Protein AF-0000000074026165 (afdb_homodimer)

Solvent-accessible surface area (backbone atoms only — not comparable to full-atom values): 32328 Å² total; per-residue (Å²): 143,84,78,84,72,77,74,77,75,75,75,75,75,72,74,72,71,69,68,69,70,66,82,73,76,49,62,46,78,40,74,79,64,94,65,88,58,37,43,32,26,50,45,76,68,44,71,56,36,74,73,26,55,95,82,41,75,62,38,34,29,35,33,40,38,45,67,63,96,58,61,25,34,32,35,41,34,29,50,32,55,64,48,55,48,54,55,61,32,60,54,48,43,67,45,31,66,57,22,17,68,57,24,32,36,33,27,42,42,47,58,22,27,90,80,40,42,65,64,46,39,51,18,35,51,33,18,48,41,7,36,47,48,74,41,10,75,84,68,40,36,34,69,85,24,32,28,29,31,16,35,31,45,8,6,28,43,25,43,33,41,35,32,40,44,84,43,65,90,52,69,50,73,57,55,78,91,40,69,39,56,42,47,31,28,34,26,28,47,30,59,37,57,65,51,65,54,69,73,61,84,59,83,84,55,48,71,69,38,55,56,13,42,28,60,74,44,48,39,73,41,76,92,34,47,68,65,42,43,73,73,17,37,77,75,47,60,40,56,84,34,36,41,36,41,38,38,30,19,73,52,19,87,68,45,48,48,59,38,51,53,53,46,50,52,51,36,48,73,36,57,20,57,61,39,34,35,38,27,54,79,22,49,84,43,70,64,64,47,66,51,24,66,66,56,48,47,52,53,49,50,50,47,36,33,62,58,69,70,92,135,81,78,81,71,73,74,77,74,74,75,75,76,71,73,71,72,69,67,68,69,66,83,69,78,46,64,44,77,39,75,77,64,91,66,89,57,38,45,31,27,49,46,75,69,44,72,56,36,74,72,25,56,96,84,41,76,60,37,32,28,36,33,40,38,45,67,64,96,60,62,26,34,33,35,41,35,30,51,35,54,63,50,56,47,54,54,61,32,59,55,47,44,67,45,32,66,58,22,18,68,58,24,33,37,34,29,42,42,44,59,23,26,90,79,39,41,66,63,46,40,50,17,34,51,33,18,48,41,7,37,47,46,74,40,11,75,82,68,40,34,34,68,85,24,33,29,29,31,15,35,30,46,9,6,28,45,26,44,33,42,36,32,39,45,84,43,65,90,52,68,49,73,56,54,84,84,48,68,39,56,42,48,29,28,34,26,30,48,31,59,38,55,64,52,65,53,69,72,62,90,53,82,84,56,46,71,69,37,55,56,13,44,28,61,74,43,49,40,70,40,76,91,35,47,68,66,40,44,71,73,16,38,77,75,46,61,41,56,83,34,38,41,37,39,39,38,31,19,72,52,20,86,69,46,49,47,61,40,52,53,54,48,52,52,52,36,48,74,36,57,19,56,61,39,35,37,39,26,54,80,22,48,84,43,69,63,63,48,66,50,25,66,65,56,47,48,52,52,49,51,51,46,37,33,61,57,68,69,92

Radius of gyration: 31.39 Å; Cα contacts (8 Å, |Δi|>4): 1363; chains: 2; bounding box: 57×128×122 Å

Foldseek 3Di:
DDDPPPPPPPPPPPPPPPPPPPPPDPDDDDDDDDDLFFDWDKDPFQFLFPPPPVPDDGKGKMKTATDDPAAFAEEEEEEDDLQAWFDQPPCVVLCNRLVRNTYIYMYITFDGLQVPAPPRRLLRLLSVLLSCLVCRVVRRHDNVFYAYEYAECRLLSSLLLQLCQPPVVSNDGPNSVGTSHHAEGEGELYQAQLQPFDCDPDPPCQCPHSSNSRHVHRSPPPVCVVVSNVSGSLNRAALPGHEYEYEYECAAPGGHCVSVVVSQVSNVVRNHHYDYYYDYVDYRDPVVQSPDPVSVVVVSVRSCCRRVVD/DDDPPPVPPPPPPPPPPPPPPPPPDVDDDDDDDDDLFFDWDKDPFQFLFPPPPVPDDGKTKMKTATDDPAAFAEEEEEEDDLQAWFDQPPCVVLCNRLNRNTYIYMYITFDGLQVPAPPRRLLRLLSVLLSCLVCRVVRRHDNVFYAYEYAECRLLSSLLLQLCQPPVVSNDGPNNPGTSHHAEGEGELYQAQLQPFDPDPDPVCQCPHSSNSRHVHRSPPPVCVVVSNVSGSLNRAALPGHEYEYEYECAAPGGHCVSVVVSQVSNVVRNHHYDYYYDYVDYRDPVVQSPDPVSVVVVSVRSCCRRVVD

pLDDT: mean 89.03, std 19.68, range [21.97, 98.94]

InterPro domains:
  IPR029058 Alpha/Beta hydrolase fold [G3DSA:3.40.50.1820] (22-308)
  IPR029058 Alpha/Beta hydrolase fold [SSF53474] (53-305)
  IPR049492 BD-FAE-like domain [PF20434] (61-267)
  IPR050300 GDXG lipolytic enzyme [PTHR48081] (47-291)

Secondary structure (DSSP, 8-state):
--------------------------EEEEE----SSPPEEEEEEEE------TTSPPPEEEEEEE--SS-EEEEEEE--STTT---TTSSGGGGHHHHHTT-EEEEE----TTT--TTHHHHHHHHHHHHHHHTHHHHTEEEEEEEEEEETHHHHHHHHHHH-TT-GGG--SS-TTS----SEEEEES----TTSS---SSGGGTTSSHHHHHHTS-TT-GGGHHHHHTTSGGGG--TTSPEEEEEEETT-SSS-HHHHHHHHHHHHHTT--EEEEEEET--S-HHHHHT-HHHHHHHHHHHIIIII--/--------------------------EEEEE----SSPPEEEEEEEE------TTSPPPEEEEEEE--SS-EEEEEEE--STTT---TTSSGGGGHHHHHTT-EEEEE----TTTS-TTHHHHHHHHHHHHHHHTHHHHTEEEEEEEEEEETHHHHHHHHHHH-TT-GGG--SS-BTB----SEEEEES----TTSS---SSGGGGGGSHHHHHHTS-TT-GGGHHHHHHTSGGGG--TTSPEEEEEEETT-SSS-HHHHHHHHHHHHHTT--EEEEEEET--S-HHHHHT-HHHHHHHHHHHIIIII--

Nearest PDB structures (foldseek):
  4ouk-assembly1_X  TM=7.768E-01  e=1.123E-17  Lacticaseibacillus rhamnosus HN001
  4n5h-assembly1_X  TM=7.785E-01  e=3.201E-17  Lacticaseibacillus rhamnosus Lc 705
  4po3-assembly1_X  TM=7.721E-01  e=5.574E-17  Lacticaseibacillus rhamnosus HN001
  7b4q-assembly1_B  TM=7.420E-01  e=5.574E-17  Sutcliffiella cohnii NBRC 15565
  3qh4-assembly1_A  TM=7.709E-01  e=1.117E-14  Mycobacterium marinum M

Structure (mmCIF, N/CA/C/O backbone):
data_AF-0000000074026165-model_v1
#
loop_
_entity.id
_entity.type
_entity.pdbx_description
1 polymer 'Acetyl esterase/lipase'
#
loop_
_atom_site.group_PDB
_atom_site.id
_atom_site.type_symbol
_atom_site.label_atom_id
_atom_site.label_alt_id
_atom_site.label_comp_id
_atom_site.label_asym_id
_atom_site.label_entity_id
_atom_site.label_seq_id
_atom_site.pdbx_PDB_ins_code
_atom_site.Cartn_x
_atom_site.Cartn_y
_atom_site.Cartn_z
_atom_site.occupancy
_atom_site.B_iso_or_equiv
_atom_site.auth_seq_id
_atom_site.auth_comp_id
_atom_site.auth_asym_id
_atom_site.auth_atom_id
_atom_site.pdbx_PDB_model_num
ATOM 1 N N . MET A 1 1 ? -26.312 -21.875 -91.438 1 29.5 1 MET A N 1
ATOM 2 C CA . MET A 1 1 ? -24.969 -21.859 -90.875 1 29.5 1 MET A CA 1
ATOM 3 C C . MET A 1 1 ? -24.906 -20.906 -89.688 1 29.5 1 MET A C 1
ATOM 5 O O . MET A 1 1 ? -24.672 -19.703 -89.875 1 29.5 1 MET A O 1
ATOM 9 N N . ASN A 1 2 ? -25.797 -21.219 -88.625 1 22.41 2 ASN A N 1
ATOM 10 C CA . ASN A 1 2 ? -26.266 -20.625 -87.375 1 22.41 2 ASN A CA 1
ATOM 11 C C . ASN A 1 2 ? -25.141 -20.469 -86.375 1 22.41 2 ASN A C 1
ATOM 13 O O . ASN A 1 2 ? -24.234 -21.297 -86.312 1 22.41 2 ASN A O 1
ATOM 17 N N . LYS A 1 3 ? -25.109 -19.25 -85.75 1 24.34 3 LYS A N 1
ATOM 18 C CA . LYS A 1 3 ? -24.422 -18.328 -84.875 1 24.34 3 LYS A CA 1
ATOM 19 C C . LYS A 1 3 ? -24.312 -18.875 -83.438 1 24.34 3 LYS A C 1
ATOM 21 O O . LYS A 1 3 ? -24.094 -18.141 -82.5 1 24.34 3 LYS A O 1
ATOM 26 N N . PHE A 1 4 ? -24.547 -20.219 -83.125 1 22.11 4 PHE A N 1
ATOM 27 C CA . PHE A 1 4 ? -24.672 -20.484 -81.688 1 22.11 4 PHE A CA 1
ATOM 28 C C . PHE A 1 4 ? -23.359 -20.203 -81 1 22.11 4 PHE A C 1
ATOM 30 O O . PHE A 1 4 ? -22.359 -20.891 -81.25 1 22.11 4 PHE A O 1
ATOM 37 N N . LYS A 1 5 ? -23.188 -18.969 -80.625 1 27.25 5 LYS A N 1
ATOM 38 C CA . LYS A 1 5 ? -22.203 -18.344 -79.75 1 27.25 5 LYS A CA 1
ATOM 39 C C . LYS A 1 5 ? -22.141 -19.047 -78.375 1 27.25 5 LYS A C 1
ATOM 41 O O . LYS A 1 5 ? -23.078 -18.969 -77.625 1 27.25 5 LYS A O 1
ATOM 46 N N . ARG A 1 6 ? -21.844 -20.375 -78.312 1 25.3 6 ARG A N 1
ATOM 47 C CA . ARG A 1 6 ? -21.719 -21 -77 1 25.3 6 ARG A CA 1
ATOM 48 C C . ARG A 1 6 ? -20.781 -20.203 -76.125 1 25.3 6 ARG A C 1
ATOM 50 O O . ARG A 1 6 ? -19.609 -20.031 -76.438 1 25.3 6 ARG A O 1
ATOM 57 N N . ILE A 1 7 ? -21.297 -19.172 -75.438 1 28 7 ILE A N 1
ATOM 58 C CA . ILE A 1 7 ? -20.656 -18.391 -74.375 1 28 7 ILE A CA 1
ATOM 59 C C . ILE A 1 7 ? -20.188 -19.312 -73.312 1 28 7 ILE A C 1
ATOM 61 O O . ILE A 1 7 ? -21 -19.969 -72.625 1 28 7 ILE A O 1
ATOM 65 N N . LEU A 1 8 ? -19.203 -20.172 -73.5 1 30.22 8 LEU A N 1
ATOM 66 C CA . LEU A 1 8 ? -18.594 -20.859 -72.375 1 30.22 8 LEU A CA 1
ATOM 67 C C . LEU A 1 8 ? -18.25 -19.891 -71.25 1 30.22 8 LEU A C 1
ATOM 69 O O . LEU A 1 8 ? -17.438 -18.969 -71.438 1 30.22 8 LEU A O 1
ATOM 73 N N . GLY A 1 9 ? -19.266 -19.438 -70.5 1 29.78 9 GLY A N 1
ATOM 74 C CA . GLY A 1 9 ? -19.062 -18.703 -69.25 1 29.78 9 GLY A CA 1
ATOM 75 C C . GLY A 1 9 ? -18.031 -19.328 -68.312 1 29.78 9 GLY A C 1
ATOM 76 O O . GLY A 1 9 ? -18.156 -20.484 -67.938 1 29.78 9 GLY A O 1
ATOM 77 N N . LEU A 1 10 ? -16.75 -19.109 -68.562 1 32 10 LEU A N 1
ATOM 78 C CA . LEU A 1 10 ? -15.656 -19.422 -67.625 1 32 10 LEU A CA 1
ATOM 79 C C . LEU A 1 10 ? -15.977 -18.891 -66.25 1 32 10 LEU A C 1
ATOM 81 O O . LEU A 1 10 ? -16.109 -17.672 -66.062 1 32 10 LEU A O 1
ATOM 85 N N . THR A 1 11 ? -16.859 -19.578 -65.5 1 33.75 11 THR A N 1
ATOM 86 C CA . THR A 1 11 ? -17 -19.281 -64.125 1 33.75 11 THR A CA 1
ATOM 87 C C . THR A 1 11 ? -15.625 -19.25 -63.438 1 33.75 11 THR A C 1
ATOM 89 O O . THR A 1 11 ? -14.914 -20.25 -63.406 1 33.75 11 THR A O 1
ATOM 92 N N . LEU A 1 12 ? -14.891 -18.125 -63.469 1 34.41 12 LEU A N 1
ATOM 93 C CA . LEU A 1 12 ? -13.727 -17.891 -62.625 1 34.41 12 LEU A CA 1
ATOM 94 C C . LEU A 1 12 ? -14.047 -18.156 -61.156 1 34.41 12 LEU A C 1
ATOM 96 O O . LEU A 1 12 ? -14.875 -17.469 -60.562 1 34.41 12 LEU A O 1
ATOM 100 N N . ILE A 1 13 ? -14.117 -19.438 -60.781 1 33.91 13 ILE A N 1
ATOM 101 C CA . ILE A 1 13 ? -14.094 -19.75 -59.344 1 33.91 13 ILE A CA 1
ATOM 102 C C . ILE A 1 13 ? -12.945 -18.984 -58.656 1 33.91 13 ILE A C 1
ATOM 104 O O . ILE A 1 13 ? -11.781 -19.234 -58.969 1 33.91 13 ILE A O 1
ATOM 108 N N . THR A 1 14 ? -13.109 -17.688 -58.406 1 33.16 14 THR A N 1
ATOM 109 C CA . THR A 1 14 ? -12.188 -17.016 -57.469 1 33.16 14 THR A CA 1
ATOM 110 C C . THR A 1 14 ? -12.031 -17.828 -56.188 1 33.16 14 THR A C 1
ATOM 112 O O . THR A 1 14 ? -12.984 -18 -55.438 1 33.16 14 THR A O 1
ATOM 115 N N . VAL A 1 15 ? -11.242 -18.891 -56.188 1 36.19 15 VAL A N 1
ATOM 116 C CA . VAL A 1 15 ? -10.781 -19.453 -54.938 1 36.19 15 VAL A CA 1
ATOM 117 C C . VAL A 1 15 ? -10.32 -18.344 -54 1 36.19 15 VAL A C 1
ATOM 119 O O . VAL A 1 15 ? -9.312 -17.672 -54.25 1 36.19 15 VAL A O 1
ATOM 122 N N . LEU A 1 16 ? -11.281 -17.578 -53.438 1 34.09 16 LEU A N 1
ATOM 123 C CA . LEU A 1 16 ? -10.867 -16.828 -52.25 1 34.09 16 LEU A CA 1
ATOM 124 C C . LEU A 1 16 ? -10.031 -17.688 -51.312 1 34.09 16 LEU A C 1
ATOM 126 O O . LEU A 1 16 ? -10.539 -18.641 -50.719 1 34.09 16 LEU A O 1
ATOM 130 N N . LEU A 1 17 ? -8.805 -17.922 -51.656 1 33.84 17 LEU A N 1
ATOM 131 C CA . LEU A 1 17 ? -7.887 -18.359 -50.625 1 33.84 17 LEU A CA 1
ATOM 132 C C . LEU A 1 17 ? -8.086 -17.516 -49.344 1 33.84 17 LEU A C 1
ATOM 134 O O . LEU A 1 17 ? -7.707 -16.344 -49.312 1 33.84 17 LEU A O 1
ATOM 138 N N . LEU A 1 18 ? -9.273 -17.641 -48.75 1 34.47 18 LEU A N 1
ATOM 139 C CA . LEU A 1 18 ? -9.211 -17.25 -47.344 1 34.47 18 LEU A CA 1
ATOM 140 C C . LEU A 1 18 ? -7.895 -17.688 -46.719 1 34.47 18 LEU A C 1
ATOM 142 O O . LEU A 1 18 ? -7.707 -18.875 -46.438 1 34.47 18 LEU A O 1
ATOM 146 N N . THR A 1 19 ? -6.812 -17.094 -47.125 1 32.38 19 THR A N 1
ATOM 147 C CA . THR A 1 19 ? -5.703 -17.203 -46.188 1 32.38 19 THR A CA 1
ATOM 148 C C . THR A 1 19 ? -6.195 -17.047 -44.75 1 32.38 19 THR A C 1
ATOM 150 O O . THR A 1 19 ? -6.73 -16 -44.375 1 32.38 19 THR A O 1
ATOM 153 N N . GLN A 1 20 ? -6.887 -18.062 -44.281 1 32.94 20 GLN A N 1
ATOM 154 C CA . GLN A 1 20 ? -6.855 -18.125 -42.812 1 32.94 20 GLN A CA 1
ATOM 155 C C . GLN A 1 20 ? -5.535 -17.594 -42.281 1 32.94 20 GLN A C 1
ATOM 157 O O . GLN A 1 20 ? -4.492 -18.234 -42.406 1 32.94 20 GLN A O 1
ATOM 162 N N . LEU A 1 21 ? -5.23 -16.344 -42.5 1 33.41 21 LEU A N 1
ATOM 163 C CA . LEU A 1 21 ? -4.234 -15.875 -41.531 1 33.41 21 LEU A CA 1
ATOM 164 C C . LEU A 1 21 ? -4.445 -16.531 -40.188 1 33.41 21 LEU A C 1
ATOM 166 O O . LEU A 1 21 ? -5.398 -16.203 -39.469 1 33.41 21 LEU A O 1
ATOM 170 N N . THR A 1 22 ? -4.324 -17.812 -40.125 1 34.25 22 THR A N 1
ATOM 171 C CA . THR A 1 22 ? -3.996 -18.344 -38.812 1 34.25 22 THR A CA 1
ATOM 172 C C . THR A 1 22 ? -3.188 -17.344 -38 1 34.25 22 THR A C 1
ATOM 174 O O . THR A 1 22 ? -2.027 -17.062 -38.312 1 34.25 22 THR A O 1
ATOM 177 N N . PHE A 1 23 ? -3.689 -16.156 -37.719 1 38.25 23 PHE A N 1
ATOM 178 C CA . PHE A 1 23 ? -3.133 -15.453 -36.562 1 38.25 23 PHE A CA 1
ATOM 179 C C . PHE A 1 23 ? -2.52 -16.438 -35.562 1 38.25 23 PHE A C 1
ATOM 181 O O . PHE A 1 23 ? -3.238 -17.125 -34.844 1 38.25 23 PHE A O 1
ATOM 188 N N . ALA A 1 24 ? -1.696 -17.359 -35.906 1 43.12 24 ALA A N 1
ATOM 189 C CA . ALA A 1 24 ? -0.942 -18.328 -35.125 1 43.12 24 ALA A CA 1
ATOM 190 C C . ALA A 1 24 ? -0.752 -17.828 -33.688 1 43.12 24 ALA A C 1
ATOM 192 O O . ALA A 1 24 ? -1.093 -18.531 -32.719 1 43.12 24 ALA A O 1
ATOM 193 N N . GLN A 1 25 ? 0.838 -17.297 -33.125 1 55.75 25 GLN A N 1
ATOM 194 C CA . GLN A 1 25 ? 1.886 -17.641 -32.156 1 55.75 25 GLN A CA 1
ATOM 195 C C . GLN A 1 25 ? 1.793 -16.766 -30.906 1 55.75 25 GLN A C 1
ATOM 197 O O . GLN A 1 25 ? 1.971 -15.547 -30.969 1 55.75 25 GLN A O 1
ATOM 202 N N . GLY A 1 26 ? 0.916 -16.922 -30.062 1 76.62 26 GLY A N 1
ATOM 203 C CA . GLY A 1 26 ? 0.638 -16.484 -28.703 1 76.62 26 GLY A CA 1
ATOM 204 C C . GLY A 1 26 ? 1.886 -16.094 -27.938 1 76.62 26 GLY A C 1
ATOM 205 O O . GLY A 1 26 ? 1.827 -15.852 -26.734 1 76.62 26 GLY A O 1
ATOM 206 N N . LYS A 1 27 ? 3.014 -16.203 -28.75 1 88.94 27 LYS A N 1
ATOM 207 C CA . LYS A 1 27 ? 4.266 -15.727 -28.172 1 88.94 27 LYS A CA 1
ATOM 208 C C . LYS A 1 27 ? 4.629 -14.344 -28.688 1 88.94 27 LYS A C 1
ATOM 210 O O . LYS A 1 27 ? 4.727 -14.141 -29.906 1 88.94 27 LYS A O 1
ATOM 215 N N . MET A 1 28 ? 4.746 -13.359 -27.922 1 95.12 28 MET A N 1
ATOM 216 C CA . MET A 1 28 ? 5.059 -11.969 -28.234 1 95.12 28 MET A CA 1
ATOM 217 C C . MET A 1 28 ? 6.34 -11.531 -27.531 1 95.12 28 MET A C 1
ATOM 219 O O . MET A 1 28 ? 6.82 -12.211 -26.625 1 95.12 28 MET A O 1
ATOM 223 N N . GLU A 1 29 ? 6.918 -10.477 -28.078 1 95.38 29 GLU A N 1
ATOM 224 C CA . GLU A 1 29 ? 8.094 -9.875 -27.453 1 95.38 29 GLU A CA 1
ATOM 225 C C . GLU A 1 29 ? 7.773 -8.492 -26.891 1 95.38 29 GLU A C 1
ATOM 227 O O . GLU A 1 29 ? 6.926 -7.777 -27.438 1 95.38 29 GLU A O 1
ATOM 232 N N . LEU A 1 30 ? 8.43 -8.18 -25.812 1 96 30 LEU A N 1
ATOM 233 C CA . LEU A 1 30 ? 8.305 -6.883 -25.156 1 96 30 LEU A CA 1
ATOM 234 C C . LEU A 1 30 ? 9.68 -6.27 -24.875 1 96 30 LEU A C 1
ATOM 236 O O . LEU A 1 30 ? 10.586 -6.957 -24.406 1 96 30 LEU A O 1
ATOM 240 N N . ASN A 1 31 ? 9.781 -5.023 -25.219 1 95.56 31 ASN A N 1
ATOM 241 C CA . ASN A 1 31 ? 10.977 -4.277 -24.844 1 95.56 31 ASN A CA 1
ATOM 242 C C . ASN A 1 31 ? 10.781 -3.521 -23.531 1 95.56 31 ASN A C 1
ATOM 244 O O . ASN A 1 31 ? 9.703 -2.977 -23.281 1 95.56 31 ASN A O 1
ATOM 248 N N . LEU A 1 32 ? 11.836 -3.559 -22.766 1 94.75 32 LEU A N 1
ATOM 249 C CA . LEU A 1 32 ? 11.836 -2.703 -21.594 1 94.75 32 LEU A CA 1
ATOM 250 C C . LEU A 1 32 ? 11.875 -1.23 -21.984 1 94.75 32 LEU A C 1
ATOM 252 O O . LEU A 1 32 ? 12.516 -0.865 -22.969 1 94.75 32 LEU A O 1
ATOM 256 N N . GLU 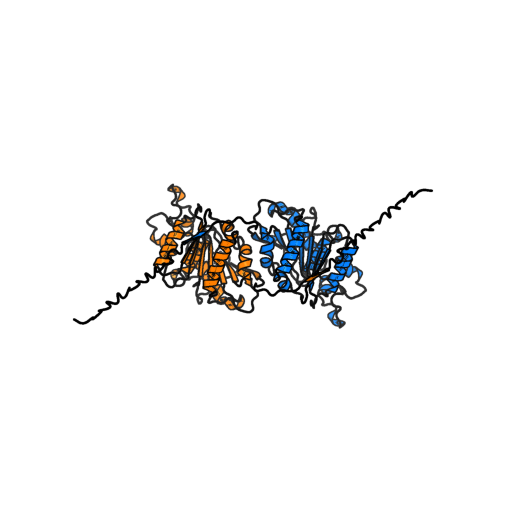A 1 33 ? 11.172 -0.458 -21.266 1 94.5 33 GLU A N 1
ATOM 257 C CA . GLU A 1 33 ? 11.188 0.987 -21.453 1 94.5 33 GLU A CA 1
ATOM 258 C C . GLU A 1 33 ? 11.836 1.704 -20.281 1 94.5 33 GLU A C 1
ATOM 260 O O . GLU A 1 33 ? 11.68 1.281 -19.125 1 94.5 33 GLU A O 1
ATOM 265 N N . PRO A 1 34 ? 12.562 2.707 -20.625 1 92.12 34 PRO A N 1
ATOM 266 C CA . PRO A 1 34 ? 13.047 3.516 -19.5 1 92.12 34 PRO A CA 1
ATOM 267 C C . PRO A 1 34 ? 11.906 4.082 -18.656 1 92.12 34 PRO A C 1
ATOM 269 O O . PRO A 1 34 ? 10.844 4.418 -19.188 1 92.12 34 PRO A O 1
ATOM 272 N N . THR A 1 35 ? 12.133 4.094 -17.328 1 91.38 35 THR A N 1
ATOM 273 C CA . THR A 1 35 ? 11.125 4.676 -16.453 1 91.38 35 THR A CA 1
ATOM 274 C C . THR A 1 35 ? 11.75 5.691 -15.508 1 91.38 35 THR A C 1
ATOM 276 O O . THR A 1 35 ? 12.906 5.535 -15.102 1 91.38 35 THR A O 1
ATOM 279 N N . THR A 1 36 ? 10.906 6.73 -15.203 1 91.62 36 THR A N 1
ATOM 280 C CA . THR A 1 36 ? 11.336 7.73 -14.234 1 91.62 36 THR A CA 1
ATOM 281 C C . THR A 1 36 ? 10.719 7.453 -12.859 1 91.62 36 THR A C 1
ATOM 283 O O . THR A 1 36 ? 11.008 8.156 -11.891 1 91.62 36 THR A O 1
ATOM 286 N N . LEU A 1 37 ? 9.914 6.457 -12.812 1 95.81 37 LEU A N 1
ATOM 287 C CA . LEU A 1 37 ? 9.242 6.109 -11.562 1 95.81 37 LEU A CA 1
ATOM 288 C C . LEU A 1 37 ? 10.039 5.055 -10.797 1 95.81 37 LEU A C 1
ATOM 290 O O . LEU A 1 37 ? 10.734 4.234 -11.398 1 95.81 37 LEU A O 1
ATOM 294 N N . TYR A 1 38 ? 9.938 5.105 -9.555 1 97.5 38 TYR A N 1
ATOM 295 C CA . TYR A 1 38 ? 10.641 4.164 -8.695 1 97.5 38 TYR A CA 1
ATOM 296 C C . TYR A 1 38 ? 9.758 2.973 -8.344 1 97.5 38 TYR A C 1
ATOM 298 O O . TYR A 1 38 ? 8.531 3.096 -8.297 1 97.5 38 TYR A O 1
ATOM 306 N N . HIS A 1 39 ? 10.391 1.789 -8.141 1 97.56 39 HIS A N 1
ATOM 307 C CA . HIS A 1 39 ? 9.742 0.719 -7.391 1 97.56 39 HIS A CA 1
ATOM 308 C C . HIS A 1 39 ? 9.578 1.1 -5.922 1 97.56 39 HIS A C 1
ATOM 310 O O . HIS A 1 39 ? 10.469 1.712 -5.332 1 97.56 39 HIS A O 1
ATOM 316 N N . VAL A 1 40 ? 8.398 0.745 -5.355 1 98.62 40 VAL A N 1
ATOM 317 C CA . VAL A 1 40 ? 8.117 1.103 -3.969 1 98.62 40 VAL A CA 1
ATOM 318 C C . VAL A 1 40 ? 7.789 -0.156 -3.168 1 98.62 40 VAL A C 1
ATOM 320 O O . VAL A 1 40 ? 6.988 -0.986 -3.604 1 98.62 40 VAL A O 1
ATOM 323 N N . LYS A 1 41 ? 8.43 -0.306 -2.037 1 97.62 41 LYS A N 1
ATOM 324 C CA . LYS A 1 41 ? 8.086 -1.36 -1.09 1 97.62 41 LYS A CA 1
ATOM 325 C C . LYS A 1 41 ? 7.43 -0.782 0.162 1 97.62 41 LYS A C 1
ATOM 327 O O . LYS A 1 41 ? 7.574 0.407 0.451 1 97.62 41 LYS A O 1
ATOM 332 N N . LEU A 1 42 ? 6.672 -1.606 0.854 1 98.5 42 LEU A N 1
ATOM 333 C CA . LEU A 1 42 ? 6.066 -1.238 2.129 1 98.5 42 LEU A CA 1
ATOM 334 C C . LEU A 1 42 ? 6.867 -1.81 3.295 1 98.5 42 LEU A C 1
ATOM 336 O O . LEU A 1 42 ? 7.215 -2.992 3.293 1 98.5 42 LEU A O 1
ATOM 340 N N . ILE A 1 43 ? 7.27 -0.987 4.242 1 98.06 43 ILE A N 1
ATOM 341 C CA . ILE A 1 43 ? 7.824 -1.4 5.527 1 98.06 43 ILE A CA 1
ATOM 342 C C . ILE A 1 43 ? 6.801 -1.159 6.633 1 98.06 43 ILE A C 1
ATOM 344 O O . ILE A 1 43 ? 6.398 -0.02 6.879 1 98.06 43 ILE A O 1
ATOM 348 N N . LYS A 1 44 ? 6.445 -2.254 7.297 1 96.81 44 LYS A N 1
ATOM 349 C CA . LYS A 1 44 ? 5.312 -2.172 8.219 1 96.81 44 LYS A CA 1
ATOM 350 C C . LYS A 1 44 ? 5.789 -2.09 9.664 1 96.81 44 LYS A C 1
ATOM 352 O O . LYS A 1 44 ? 6.809 -2.682 10.023 1 96.81 44 LYS A O 1
ATOM 357 N N . ASP A 1 45 ? 5.102 -1.28 10.477 1 95.31 45 ASP A N 1
ATOM 358 C CA . ASP A 1 45 ? 5.105 -1.307 11.938 1 95.31 45 ASP A CA 1
ATOM 359 C C . ASP A 1 45 ? 6.5 -1.022 12.484 1 95.31 45 ASP A C 1
ATOM 361 O O . ASP A 1 45 ? 6.988 -1.745 13.352 1 95.31 45 ASP A O 1
ATOM 365 N N . VAL A 1 46 ? 7.117 -0.014 11.961 1 96.75 46 VAL A N 1
ATOM 366 C CA . VAL A 1 46 ? 8.391 0.454 12.508 1 96.75 46 VAL A CA 1
ATOM 367 C C . VAL A 1 46 ? 8.148 1.221 13.805 1 96.75 46 VAL A C 1
ATOM 369 O O . VAL A 1 46 ? 7.402 2.207 13.82 1 96.75 46 VAL A O 1
ATOM 372 N N . ASN A 1 47 ? 8.711 0.792 14.875 1 96 47 ASN A N 1
ATOM 373 C CA . ASN A 1 47 ? 8.586 1.514 16.141 1 96 47 ASN A CA 1
ATOM 374 C C . ASN A 1 47 ? 9.445 2.777 16.141 1 96 47 ASN A C 1
ATOM 376 O O . ASN A 1 47 ? 10.648 2.719 15.898 1 96 47 ASN A O 1
ATOM 380 N N . PHE A 1 48 ? 8.797 3.895 16.344 1 96.31 48 PHE A N 1
ATOM 381 C CA . PHE A 1 48 ? 9.594 5.117 16.312 1 96.31 48 PHE A CA 1
ATOM 382 C C . PHE A 1 48 ? 9.625 5.773 17.688 1 96.31 48 PHE A C 1
ATOM 384 O O . PHE A 1 48 ? 10.328 6.77 17.891 1 96.31 48 PHE A O 1
ATOM 391 N N . SER A 1 49 ? 8.867 5.293 18.609 1 90.56 49 SER A N 1
ATOM 392 C CA . SER A 1 49 ? 8.891 5.812 19.969 1 90.56 49 SER A CA 1
ATOM 393 C C . SER A 1 49 ? 8.828 4.68 21 1 90.56 49 SER A C 1
ATOM 395 O O . SER A 1 49 ? 8.219 3.639 20.75 1 90.56 49 SER A O 1
ATOM 397 N N . GLN A 1 50 ? 9.656 4.715 21.984 1 72.44 50 GLN A N 1
ATOM 398 C CA . GLN A 1 50 ? 9.555 3.803 23.109 1 72.44 50 GLN A CA 1
ATOM 399 C C . GLN A 1 50 ? 8.578 4.324 24.156 1 72.44 50 GLN A C 1
ATOM 401 O O . GLN A 1 50 ? 8.508 3.793 25.266 1 72.44 50 GLN A O 1
ATOM 406 N N . SER A 1 51 ? 7.945 5.316 23.844 1 54.91 51 SER A N 1
ATOM 407 C CA . SER A 1 51 ? 7.215 6.023 24.891 1 54.91 51 SER A CA 1
ATOM 408 C C . SER A 1 51 ? 6.398 5.062 25.75 1 54.91 51 SER A C 1
ATOM 410 O O . SER A 1 51 ? 5.816 5.461 26.75 1 54.91 51 SER A O 1
ATOM 412 N N . GLY A 1 52 ? 6.148 3.766 25.281 1 49.5 52 GLY A N 1
ATOM 413 C CA . GLY A 1 52 ? 5.199 3.072 26.141 1 49.5 52 GLY A CA 1
ATOM 414 C C . GLY A 1 52 ? 5.738 2.791 27.531 1 49.5 52 GLY A C 1
ATOM 415 O O . GLY A 1 52 ? 6.82 2.217 27.672 1 49.5 52 GLY A O 1
ATOM 416 N N . ASP A 1 53 ? 5.555 3.861 28.219 1 44 53 ASP A N 1
ATOM 417 C CA . ASP A 1 53 ? 5.699 3.402 29.594 1 44 53 ASP A CA 1
ATOM 418 C C . ASP A 1 53 ? 4.973 2.074 29.812 1 44 53 ASP A C 1
ATOM 420 O O . ASP A 1 53 ? 3.934 1.823 29.188 1 44 53 ASP A O 1
ATOM 424 N N . GLY A 1 54 ? 5.688 1.08 29.766 1 50.03 54 GLY A N 1
ATOM 425 C CA . GLY A 1 54 ? 5.113 -0.224 30.062 1 50.03 54 GLY A CA 1
ATOM 426 C C . GLY A 1 54 ? 3.623 -0.296 29.781 1 50.03 54 GLY A C 1
ATOM 427 O O . GLY A 1 54 ? 3.07 -1.384 29.609 1 50.03 54 GLY A O 1
ATOM 428 N N . ASN A 1 55 ? 2.859 0.841 29.844 1 50.31 55 ASN A N 1
ATOM 429 C CA . ASN A 1 55 ? 1.404 0.819 29.75 1 50.31 55 ASN A CA 1
ATOM 430 C C . ASN A 1 55 ? 0.923 1.347 28.391 1 50.31 55 ASN A C 1
ATOM 432 O O . ASN A 1 55 ? -0.27 1.296 28.094 1 50.31 55 ASN A O 1
ATOM 436 N N . GLN A 1 56 ? 1.814 2.086 27.641 1 57.12 56 GLN A N 1
ATOM 437 C CA . GLN A 1 56 ? 1.288 2.568 26.375 1 57.12 56 GLN A CA 1
ATOM 438 C C . GLN A 1 56 ? 1.969 1.874 25.188 1 57.12 56 GLN A C 1
ATOM 440 O O . GLN A 1 56 ? 3.162 1.567 25.25 1 57.12 56 GLN A O 1
ATOM 445 N N . PRO A 1 57 ? 1.123 1.454 24.344 1 62.34 57 PRO A N 1
ATOM 446 C CA . PRO A 1 57 ? 1.701 0.771 23.188 1 62.34 57 PRO A CA 1
ATOM 447 C C . PRO A 1 57 ? 2.734 1.624 22.453 1 62.34 57 PRO A C 1
ATOM 449 O O . PRO A 1 57 ? 2.635 2.854 22.453 1 62.34 57 PRO A O 1
ATOM 452 N N . ASN A 1 58 ? 3.699 1.072 22.016 1 84.25 58 ASN A N 1
ATOM 453 C CA . ASN A 1 58 ? 4.684 1.678 21.141 1 84.25 58 ASN A CA 1
ATOM 454 C C . ASN A 1 58 ? 4.023 2.309 19.906 1 84.25 58 ASN A C 1
ATOM 456 O O . ASN A 1 58 ? 3.02 1.799 19.406 1 84.25 58 ASN A O 1
ATOM 460 N N . LEU A 1 59 ? 4.422 3.594 19.641 1 93.94 59 LEU A N 1
ATOM 461 C CA . LEU A 1 59 ? 3.965 4.23 18.406 1 93.94 59 LEU A CA 1
ATOM 462 C C . LEU A 1 59 ? 4.727 3.695 17.203 1 93.94 59 LEU A C 1
ATOM 464 O O . LEU A 1 59 ? 5.957 3.594 17.234 1 93.94 59 LEU A O 1
ATOM 468 N N . SER A 1 60 ? 3.982 3.311 16.234 1 96.19 60 SER A N 1
ATOM 469 C CA . SER A 1 60 ? 4.566 2.73 15.031 1 96.19 60 SER A CA 1
ATOM 470 C C . SER A 1 60 ? 4.258 3.578 13.797 1 96.19 60 SER A C 1
ATOM 472 O O . SER A 1 60 ? 3.43 4.488 13.859 1 96.19 60 SER A O 1
ATOM 474 N N . MET A 1 61 ? 5.012 3.312 12.758 1 97.81 61 MET A N 1
ATOM 475 C CA . MET A 1 61 ? 4.754 3.936 11.461 1 97.81 61 MET A CA 1
ATOM 476 C C . MET A 1 61 ? 4.883 2.916 10.336 1 97.81 61 MET A C 1
ATOM 478 O O . MET A 1 61 ? 5.508 1.868 10.508 1 97.81 61 MET A O 1
ATOM 482 N N . ASP A 1 62 ? 4.195 3.113 9.266 1 98.5 62 ASP A N 1
ATOM 483 C CA . ASP A 1 62 ? 4.352 2.404 7.996 1 98.5 62 ASP A CA 1
ATOM 484 C C . ASP A 1 62 ? 5.008 3.293 6.945 1 98.5 62 ASP A C 1
ATOM 486 O O . ASP A 1 62 ? 4.707 4.484 6.855 1 98.5 62 ASP A O 1
ATOM 490 N N . ILE A 1 63 ? 5.906 2.654 6.164 1 98.81 63 ILE A N 1
ATOM 491 C CA . ILE A 1 63 ? 6.73 3.453 5.262 1 98.81 63 ILE A CA 1
ATOM 492 C C . ILE A 1 63 ? 6.605 2.914 3.836 1 98.81 63 ILE A C 1
ATOM 494 O O . ILE A 1 63 ? 6.875 1.737 3.586 1 98.81 63 ILE A O 1
ATOM 498 N N . LEU A 1 64 ? 6.086 3.719 2.922 1 98.81 64 LEU A N 1
ATOM 499 C CA . LEU A 1 64 ? 6.301 3.488 1.496 1 98.81 64 LEU A CA 1
ATOM 500 C C . LEU A 1 64 ? 7.684 3.963 1.069 1 98.81 64 LEU A C 1
ATOM 502 O O . LEU A 1 64 ? 7.949 5.168 1.031 1 98.81 64 LEU A O 1
ATOM 506 N N . ARG A 1 65 ? 8.547 3.031 0.721 1 98.5 65 ARG A N 1
ATOM 507 C CA . ARG A 1 65 ? 9.945 3.365 0.477 1 98.5 65 ARG A CA 1
ATOM 508 C C . ARG A 1 65 ? 10.344 3.039 -0.959 1 98.5 65 ARG A C 1
ATOM 510 O O . ARG A 1 65 ? 10.406 1.869 -1.341 1 98.5 65 ARG A O 1
ATOM 517 N N . PRO A 1 66 ? 10.664 4.027 -1.758 1 98.38 66 PRO A N 1
ATOM 518 C CA . PRO A 1 66 ? 11.188 3.775 -3.102 1 98.38 66 PRO A CA 1
ATOM 519 C C . PRO A 1 66 ? 12.578 3.137 -3.084 1 98.38 66 PRO A C 1
ATOM 521 O O . PRO A 1 66 ? 13.375 3.406 -2.18 1 98.38 66 PRO A O 1
ATOM 524 N N . THR A 1 67 ? 12.781 2.297 -4.031 1 95.69 67 THR A N 1
ATOM 525 C CA . THR A 1 67 ? 14.125 1.813 -4.293 1 95.69 67 THR A CA 1
ATOM 526 C C . THR A 1 67 ? 14.914 2.83 -5.117 1 95.69 67 THR A C 1
ATOM 528 O O . THR A 1 67 ? 14.695 2.967 -6.32 1 95.69 67 THR A O 1
ATOM 531 N N . SER A 1 68 ? 15.758 3.553 -4.418 1 96.06 68 SER A N 1
ATOM 532 C CA . SER A 1 68 ? 16.531 4.617 -5.047 1 96.06 68 SER A CA 1
ATOM 533 C C . SER A 1 68 ? 18 4.57 -4.613 1 96.06 68 SER A C 1
ATOM 535 O O . SER A 1 68 ? 18.297 4.148 -3.498 1 96.06 68 SER A O 1
ATOM 537 N N . ASN A 1 69 ? 18.828 4.992 -5.488 1 95.12 69 ASN A N 1
ATOM 538 C CA . ASN A 1 69 ? 20.266 5.043 -5.172 1 95.12 69 ASN A CA 1
ATOM 539 C C . ASN A 1 69 ? 20.609 6.309 -4.395 1 95.12 69 ASN A C 1
ATOM 541 O O . ASN A 1 69 ? 21.672 6.383 -3.773 1 95.12 69 ASN A O 1
ATOM 545 N N . GLU A 1 70 ? 19.766 7.316 -4.414 1 97.12 70 GLU A N 1
ATOM 546 C CA . GLU A 1 70 ? 20 8.578 -3.711 1 97.12 70 GLU A CA 1
ATOM 547 C C . GLU A 1 70 ? 18.922 8.812 -2.646 1 97.12 70 GLU A C 1
ATOM 549 O O . GLU A 1 70 ? 17.797 8.344 -2.779 1 97.12 70 GLU A O 1
ATOM 554 N N . PRO A 1 71 ? 19.312 9.539 -1.594 1 98.5 71 PRO A N 1
ATOM 555 C CA . PRO A 1 71 ? 18.297 9.898 -0.609 1 98.5 71 PRO A CA 1
ATOM 556 C C . PRO A 1 71 ? 17.156 10.727 -1.21 1 98.5 71 PRO A C 1
ATOM 558 O O . PRO A 1 71 ? 17.406 11.562 -2.09 1 98.5 71 PRO A O 1
ATOM 561 N N . LEU A 1 72 ? 15.992 10.508 -0.732 1 98.88 72 LEU A N 1
ATOM 562 C CA . LEU A 1 72 ? 14.805 11.164 -1.271 1 98.88 72 LEU A CA 1
ATOM 563 C C . LEU A 1 72 ? 14.109 12 -0.199 1 98.88 72 LEU A C 1
ATOM 565 O O . LEU A 1 72 ? 14.297 11.758 0.997 1 98.88 72 LEU A O 1
ATOM 569 N N . PRO A 1 73 ? 13.359 13.023 -0.59 1 98.94 73 PRO A N 1
ATOM 570 C CA . PRO A 1 73 ? 12.508 13.703 0.39 1 98.94 73 PRO A CA 1
ATOM 571 C C . PRO A 1 73 ? 11.438 12.789 0.982 1 98.94 73 PRO A C 1
ATOM 573 O O . PRO A 1 73 ? 11.094 11.766 0.379 1 98.94 73 PRO A O 1
ATOM 576 N N . ALA A 1 74 ? 10.977 13.203 2.172 1 98.94 74 ALA A N 1
ATOM 577 C CA . ALA A 1 74 ? 9.961 12.414 2.863 1 98.94 74 ALA A CA 1
ATOM 578 C C . ALA A 1 74 ? 8.727 13.25 3.166 1 98.94 74 ALA A C 1
ATOM 580 O O . ALA A 1 74 ? 8.82 14.477 3.311 1 98.94 74 ALA A O 1
ATOM 581 N N . ILE A 1 75 ? 7.613 12.617 3.15 1 98.94 75 ILE A N 1
ATOM 582 C CA . ILE A 1 75 ? 6.355 13.211 3.586 1 98.94 75 ILE A CA 1
ATOM 583 C C . ILE A 1 75 ? 5.781 12.406 4.75 1 98.94 75 ILE A C 1
ATOM 585 O O . ILE A 1 75 ? 5.547 11.203 4.625 1 98.94 75 ILE A O 1
ATOM 589 N N . VAL A 1 76 ? 5.605 12.992 5.887 1 98.94 76 VAL A N 1
ATOM 590 C CA . VAL A 1 76 ? 4.918 12.406 7.031 1 98.94 76 VAL A CA 1
ATOM 591 C C . VAL A 1 76 ? 3.414 12.648 6.914 1 98.94 76 VAL A C 1
ATOM 593 O O . VAL A 1 76 ? 2.957 13.789 6.996 1 98.94 76 VAL A O 1
ATOM 596 N N . TYR A 1 77 ? 2.715 11.617 6.691 1 98.88 77 TYR A N 1
ATOM 597 C CA . TYR A 1 77 ? 1.263 11.727 6.617 1 98.88 77 TYR A CA 1
ATOM 598 C C . TYR A 1 77 ? 0.623 11.43 7.969 1 98.88 77 TYR A C 1
ATOM 600 O O . TYR A 1 77 ? 0.925 10.406 8.586 1 98.88 77 TYR A O 1
ATOM 608 N N . ILE A 1 78 ? -0.281 12.266 8.391 1 98.56 78 ILE A N 1
ATOM 609 C CA . ILE A 1 78 ? -0.991 12.133 9.656 1 98.56 78 ILE A CA 1
ATOM 610 C C . ILE A 1 78 ? -2.482 11.938 9.391 1 98.56 78 ILE A C 1
ATOM 612 O O . ILE A 1 78 ? -3.168 12.852 8.945 1 98.56 78 ILE A O 1
ATOM 616 N N . THR A 1 79 ? -2.877 10.758 9.695 1 95.69 79 THR A N 1
ATOM 617 C CA . THR A 1 79 ? -4.273 10.414 9.453 1 95.69 79 THR A CA 1
ATOM 618 C C . THR A 1 79 ? -5.184 11.133 10.445 1 95.69 79 THR A C 1
ATOM 620 O O . THR A 1 79 ? -4.801 11.359 11.594 1 95.69 79 THR A O 1
ATOM 623 N N . GLY A 1 80 ? -6.34 11.453 9.93 1 94.75 80 GLY A N 1
ATOM 624 C CA . GLY A 1 80 ? -7.352 12.016 10.805 1 94.75 80 GLY A CA 1
ATOM 625 C C . GLY A 1 80 ? -8.141 10.961 11.562 1 94.75 80 GLY A C 1
ATOM 626 O O . GLY A 1 80 ? -7.715 9.812 11.656 1 94.75 80 GLY A O 1
ATOM 627 N N . ASN A 1 81 ? -9.219 11.32 12.18 1 95.31 81 ASN A N 1
ATOM 628 C CA . ASN A 1 81 ? -10.18 10.539 12.953 1 95.31 81 ASN A CA 1
ATOM 629 C C . ASN A 1 81 ? -10.523 11.227 14.273 1 95.31 81 ASN A C 1
ATOM 631 O O . ASN A 1 81 ? -10.57 10.57 15.32 1 95.31 81 ASN A O 1
ATOM 635 N N . ALA A 1 82 ? -10.617 12.531 14.219 1 95.44 82 ALA A N 1
ATOM 636 C CA . ALA A 1 82 ? -11.062 13.352 15.344 1 95.44 82 ALA A CA 1
ATOM 637 C C . ALA A 1 82 ? -10.164 13.141 16.562 1 95.44 82 ALA A C 1
ATOM 639 O O . ALA A 1 82 ? -10.648 13.117 17.703 1 95.44 82 ALA A O 1
ATOM 640 N N . TRP A 1 83 ? -8.898 12.805 16.344 1 96.12 83 TRP A N 1
ATOM 641 C CA . TRP A 1 83 ? -7.891 12.578 17.375 1 96.12 83 TRP A CA 1
ATOM 642 C C . TRP A 1 83 ? -8.203 11.32 18.172 1 96.12 83 TRP A C 1
ATOM 644 O O . TRP A 1 83 ? -7.66 11.109 19.266 1 96.12 83 TRP A O 1
ATOM 654 N N . ARG A 1 84 ? -9.023 10.469 17.625 1 94.06 84 ARG A N 1
ATOM 655 C CA . ARG A 1 84 ? -9.477 9.328 18.406 1 94.06 84 ARG A CA 1
ATOM 656 C C . ARG A 1 84 ? -8.586 8.109 18.172 1 94.06 84 ARG A C 1
ATOM 658 O O . ARG A 1 84 ? -8.375 7.309 19.094 1 94.06 84 ARG A O 1
ATOM 665 N N . TYR A 1 85 ? -8.172 7.93 16.969 1 91.06 85 TYR A N 1
ATOM 666 C CA . TYR A 1 85 ? -7.242 6.844 16.672 1 91.06 85 TYR A CA 1
ATOM 667 C C . TYR A 1 85 ? -6.57 7.059 15.32 1 91.06 85 TYR A C 1
ATOM 669 O O . TYR A 1 85 ? -7.137 7.703 14.43 1 91.06 85 TYR A O 1
ATOM 677 N N . ALA A 1 86 ? -5.414 6.484 15.234 1 90.94 86 ALA A N 1
ATOM 678 C CA . ALA A 1 86 ? -4.641 6.566 14 1 90.94 86 ALA A CA 1
ATOM 679 C C . ALA A 1 86 ? -4.832 5.312 13.148 1 90.94 86 ALA A C 1
ATOM 681 O O . ALA A 1 86 ? -4.527 4.203 13.594 1 90.94 86 ALA A O 1
ATOM 682 N N . ASP A 1 87 ? -5.457 5.492 12.023 1 93.25 87 ASP A N 1
ATOM 683 C CA . ASP A 1 87 ? -5.574 4.414 11.047 1 93.25 87 ASP A CA 1
ATOM 684 C C . ASP A 1 87 ? -4.594 4.609 9.898 1 93.25 87 ASP A C 1
ATOM 686 O O . ASP A 1 87 ? -4.91 5.281 8.914 1 93.25 87 ASP A O 1
ATOM 690 N N . ARG A 1 88 ? -3.484 3.92 9.922 1 95 88 ARG A N 1
ATOM 691 C CA . ARG A 1 88 ? -2.406 4.125 8.961 1 95 88 ARG A CA 1
ATOM 692 C C . ARG A 1 88 ? -2.744 3.486 7.617 1 95 88 ARG A C 1
ATOM 694 O O . ARG A 1 88 ? -2.076 3.75 6.617 1 95 88 ARG A O 1
ATOM 701 N N . SER A 1 89 ? -3.816 2.76 7.559 1 95.25 89 SER A N 1
ATOM 702 C CA . SER A 1 89 ? -4.012 1.88 6.414 1 95.25 89 SER A CA 1
ATOM 703 C C . SER A 1 89 ? -5.094 2.414 5.48 1 95.25 89 SER A C 1
ATOM 705 O O . SER A 1 89 ? -5.23 1.947 4.348 1 95.25 89 SER A O 1
ATOM 707 N N . VAL A 1 90 ? -5.828 3.395 5.871 1 93.56 90 VAL A N 1
ATOM 708 C CA . VAL A 1 90 ? -7.043 3.793 5.168 1 93.56 90 VAL A CA 1
ATOM 709 C C . VAL A 1 90 ? -6.68 4.418 3.822 1 93.56 90 VAL A C 1
ATOM 711 O O . VAL A 1 90 ? -7.359 4.188 2.82 1 93.56 90 VAL A O 1
ATOM 714 N N . ASN A 1 91 ? -5.625 5.164 3.756 1 94.81 91 ASN A N 1
ATOM 715 C CA . ASN A 1 91 ? -5.289 5.879 2.527 1 94.81 91 ASN A CA 1
ATOM 716 C C . ASN A 1 91 ? -3.945 5.422 1.965 1 94.81 91 ASN A C 1
ATOM 718 O O . ASN A 1 91 ? -3.527 5.875 0.898 1 94.81 91 ASN A O 1
ATOM 722 N N . LEU A 1 92 ? -3.354 4.5 2.635 1 96.94 92 LEU A N 1
ATOM 723 C CA . LEU A 1 92 ? -1.968 4.168 2.33 1 96.94 92 LEU A CA 1
ATOM 724 C C . LEU A 1 92 ? -1.806 3.807 0.858 1 96.94 92 LEU A C 1
ATOM 726 O O . LEU A 1 92 ? -0.949 4.363 0.168 1 96.94 92 LEU A O 1
ATOM 730 N N . PRO A 1 93 ? -2.643 2.979 0.277 1 98.19 93 PRO A N 1
ATOM 731 C CA . PRO A 1 93 ? -2.451 2.596 -1.123 1 98.19 93 PRO A CA 1
ATOM 732 C C . PRO A 1 93 ? -2.611 3.771 -2.084 1 98.19 93 PRO A C 1
ATOM 734 O O . PRO A 1 93 ? -2.02 3.773 -3.166 1 98.19 93 PRO A O 1
ATOM 737 N N . MET A 1 94 ? -3.371 4.773 -1.664 1 98.25 94 MET A N 1
ATOM 738 C CA . MET A 1 94 ? -3.654 5.918 -2.523 1 98.25 94 MET A CA 1
ATOM 739 C C . MET A 1 94 ? -2.406 6.77 -2.721 1 98.25 94 MET A C 1
ATOM 741 O O . MET A 1 94 ? -2.367 7.625 -3.609 1 98.25 94 MET A O 1
ATOM 745 N N . PHE A 1 95 ? -1.39 6.535 -1.919 1 98.56 95 PHE A N 1
ATOM 746 C CA . PHE A 1 95 ? -0.205 7.383 -1.939 1 98.56 95 PHE A CA 1
ATOM 747 C C . PHE A 1 95 ? 0.935 6.703 -2.689 1 98.56 95 PHE A C 1
ATOM 749 O O . PHE A 1 95 ? 2.006 7.289 -2.867 1 98.56 95 PHE A O 1
ATOM 756 N N . ALA A 1 96 ? 0.691 5.512 -3.186 1 98.44 96 ALA A N 1
ATOM 757 C CA . ALA A 1 96 ? 1.74 4.742 -3.852 1 98.44 96 ALA A CA 1
ATOM 758 C C . ALA A 1 96 ? 2.287 5.496 -5.059 1 98.44 96 ALA A C 1
ATOM 760 O O . ALA A 1 96 ? 3.498 5.504 -5.297 1 98.44 96 ALA A O 1
ATOM 761 N N . GLU A 1 97 ? 1.425 6.152 -5.816 1 97.25 97 GLU A N 1
ATOM 762 C CA . GLU A 1 97 ? 1.87 6.855 -7.012 1 97.25 97 GLU A CA 1
ATOM 763 C C . GLU A 1 97 ? 2.797 8.016 -6.66 1 97.25 97 GLU A C 1
ATOM 765 O O . GLU A 1 97 ? 3.775 8.273 -7.363 1 97.25 97 GLU A O 1
ATOM 770 N N . ILE A 1 98 ? 2.463 8.695 -5.613 1 98.62 98 ILE A N 1
ATOM 771 C CA . ILE A 1 98 ? 3.324 9.789 -5.18 1 98.62 98 ILE A CA 1
ATOM 772 C C . ILE A 1 98 ? 4.66 9.227 -4.695 1 98.62 98 ILE A C 1
ATOM 774 O O . ILE A 1 98 ? 5.719 9.797 -4.984 1 98.62 98 ILE A O 1
ATOM 778 N N . ALA A 1 99 ? 4.629 8.141 -3.965 1 98.81 99 ALA A N 1
ATOM 779 C CA . ALA A 1 99 ? 5.871 7.5 -3.541 1 98.81 99 ALA A CA 1
ATOM 780 C C . ALA A 1 99 ? 6.73 7.117 -4.746 1 98.81 99 ALA A C 1
ATOM 782 O O . ALA A 1 99 ? 7.941 7.34 -4.746 1 98.81 99 ALA A O 1
ATOM 783 N N . ARG A 1 100 ? 6.117 6.598 -5.809 1 98.5 100 ARG A N 1
ATOM 784 C CA . ARG A 1 100 ? 6.832 6.18 -7.008 1 98.5 100 ARG A CA 1
ATOM 785 C C . ARG A 1 100 ? 7.492 7.371 -7.695 1 98.5 100 ARG A C 1
ATOM 787 O O . ARG A 1 100 ? 8.445 7.203 -8.461 1 98.5 100 ARG A O 1
ATOM 794 N N . SER A 1 101 ? 6.965 8.531 -7.438 1 98.19 101 SER A N 1
ATOM 795 C CA . SER A 1 101 ? 7.508 9.734 -8.055 1 98.19 101 SER A CA 1
ATOM 796 C C . SER A 1 101 ? 8.688 10.273 -7.262 1 98.19 101 SER A C 1
ATOM 798 O O . SER A 1 101 ? 9.219 11.344 -7.574 1 98.19 101 SER A O 1
ATOM 800 N N . GLY A 1 102 ? 9.102 9.633 -6.215 1 98.5 102 GLY A N 1
ATOM 801 C CA . GLY A 1 102 ? 10.344 9.984 -5.547 1 98.5 102 GLY A CA 1
ATOM 802 C C . GLY A 1 102 ? 10.133 10.586 -4.168 1 98.5 102 GLY A C 1
ATOM 803 O O . GLY A 1 102 ? 10.797 11.555 -3.801 1 98.5 102 GLY A O 1
ATOM 804 N N . TYR A 1 103 ? 9.211 10.016 -3.432 1 98.94 103 TYR A N 1
ATOM 805 C CA . TYR A 1 103 ? 9 10.406 -2.043 1 98.94 103 TYR A CA 1
ATOM 806 C C . TYR A 1 103 ? 8.945 9.188 -1.132 1 98.94 103 TYR A C 1
ATOM 808 O O . TYR A 1 103 ? 8.258 8.203 -1.432 1 98.94 103 TYR A O 1
ATOM 816 N N . VAL A 1 104 ? 9.68 9.219 -0.05 1 98.94 104 VAL A N 1
ATOM 817 C CA . VAL A 1 104 ? 9.367 8.328 1.066 1 98.94 104 VAL A CA 1
ATOM 818 C C . VAL A 1 104 ? 8.133 8.836 1.807 1 98.94 104 VAL A C 1
ATOM 820 O O . VAL A 1 104 ? 8.094 9.992 2.244 1 98.94 104 VAL A O 1
ATOM 823 N N . ILE A 1 105 ? 7.121 8.039 1.87 1 98.94 105 ILE A N 1
ATOM 824 C CA . ILE A 1 105 ? 5.914 8.477 2.566 1 98.94 105 ILE A CA 1
ATOM 825 C C . ILE A 1 105 ? 5.73 7.664 3.844 1 98.94 105 ILE A C 1
ATOM 827 O O . ILE A 1 105 ? 5.781 6.43 3.812 1 98.94 105 ILE A O 1
ATOM 831 N N . VAL A 1 106 ? 5.469 8.367 4.934 1 98.88 106 VAL A N 1
ATOM 832 C CA . VAL A 1 106 ? 5.422 7.75 6.254 1 98.88 106 VAL A CA 1
ATOM 833 C C . VAL A 1 106 ? 4.062 8.016 6.902 1 98.88 106 VAL A C 1
ATOM 835 O O . VAL A 1 106 ? 3.648 9.172 7.035 1 98.88 106 VAL A O 1
ATOM 838 N N . PHE A 1 107 ? 3.404 6.949 7.25 1 98.69 107 PHE A N 1
ATOM 839 C CA . PHE A 1 107 ? 2.15 7.031 7.992 1 98.69 107 PHE A CA 1
ATOM 840 C C . PHE A 1 107 ? 2.379 6.773 9.477 1 98.69 107 PHE A C 1
ATOM 842 O O . PHE A 1 107 ? 2.873 5.711 9.859 1 98.69 107 PHE A O 1
ATOM 849 N N . ILE A 1 108 ? 1.937 7.676 10.359 1 97.94 108 ILE A N 1
ATOM 850 C CA . ILE A 1 108 ? 2.396 7.566 11.734 1 97.94 108 ILE A CA 1
ATOM 851 C C . ILE A 1 108 ? 1.199 7.371 12.664 1 97.94 108 ILE A C 1
ATOM 853 O O . ILE A 1 108 ? 0.099 7.852 12.375 1 97.94 108 ILE A O 1
ATOM 857 N N . ASP A 1 109 ? 1.556 6.754 13.812 1 95.81 109 ASP A N 1
ATOM 858 C CA . ASP A 1 109 ? 0.664 6.707 14.969 1 95.81 109 ASP A CA 1
ATOM 859 C C . ASP A 1 109 ? 0.777 7.984 15.797 1 95.81 109 ASP A C 1
ATOM 861 O O . ASP A 1 109 ? 1.756 8.719 15.68 1 95.81 109 ASP A O 1
ATOM 865 N N . TRP A 1 110 ? -0.158 8.211 16.5 1 95.06 110 TRP A N 1
ATOM 866 C CA . TRP A 1 110 ? -0.177 9.211 17.578 1 95.06 110 TRP A CA 1
ATOM 867 C C . TRP A 1 110 ? -1.103 8.781 18.703 1 95.06 110 TRP A C 1
ATOM 869 O O . TRP A 1 110 ? -1.983 7.938 18.516 1 95.06 110 TRP A O 1
ATOM 879 N N . ARG A 1 111 ? -0.898 9.258 19.875 1 94.75 111 ARG A N 1
ATOM 880 C CA . ARG A 1 111 ? -1.688 8.859 21.031 1 94.75 111 ARG A CA 1
ATOM 881 C C . ARG A 1 111 ? -3.096 9.445 20.969 1 94.75 111 ARG A C 1
ATOM 883 O O . ARG A 1 111 ? -3.266 10.641 20.719 1 94.75 111 ARG A O 1
ATOM 890 N N . ALA A 1 112 ? -4.027 8.617 21.25 1 94.12 112 ALA A N 1
ATOM 891 C CA . ALA A 1 112 ? -5.438 8.992 21.203 1 94.12 112 ALA A CA 1
ATOM 892 C C . ALA A 1 112 ? -5.801 9.953 22.328 1 94.12 112 ALA A C 1
ATOM 894 O O . ALA A 1 112 ? -5.258 9.867 23.422 1 94.12 112 ALA A O 1
ATOM 895 N N . SER A 1 113 ? -6.812 10.758 22.031 1 94.25 113 SER A N 1
ATOM 896 C CA . SER A 1 113 ? -7.258 11.742 23 1 94.25 113 SER A CA 1
ATOM 897 C C . SER A 1 113 ? -7.871 11.078 24.219 1 94.25 113 SER A C 1
ATOM 899 O O . SER A 1 113 ? -7.926 11.672 25.297 1 94.25 113 SER A O 1
ATOM 901 N N . SER A 1 114 ? -8.375 9.844 24.078 1 92.12 114 SER A N 1
ATOM 902 C CA . SER A 1 114 ? -8.93 9.102 25.203 1 92.12 114 SER A CA 1
ATOM 903 C C . SER A 1 114 ? -7.832 8.664 26.172 1 92.12 114 SER A C 1
ATOM 905 O O . SER A 1 114 ? -8.086 8.461 27.359 1 92.12 114 SER A O 1
ATOM 907 N N . ASN A 1 115 ? -6.652 8.562 25.641 1 90.88 115 ASN A N 1
ATOM 908 C CA . ASN A 1 115 ? -5.527 8.102 26.453 1 90.88 115 ASN A CA 1
ATOM 909 C C . ASN A 1 115 ? -4.707 9.273 26.984 1 90.88 115 ASN A C 1
ATOM 911 O O . ASN A 1 115 ? -4.285 9.258 28.141 1 90.88 115 ASN A O 1
ATOM 915 N N . GLU A 1 116 ? -4.445 10.195 26.141 1 93.69 116 GLU A N 1
ATOM 916 C CA . GLU A 1 116 ? -3.646 11.375 26.484 1 93.69 116 GLU A CA 1
ATOM 917 C C . GLU A 1 116 ? -4.234 12.633 25.859 1 93.69 116 GLU A C 1
ATOM 919 O O . GLU A 1 116 ? -4.59 12.648 24.672 1 93.69 116 GLU A O 1
ATOM 924 N N . LYS A 1 117 ? -4.223 13.641 26.609 1 95.56 117 LYS A N 1
ATOM 925 C CA . LYS A 1 117 ? -4.734 14.922 26.109 1 95.56 117 LYS A CA 1
ATOM 926 C C . LYS A 1 117 ? -3.658 15.68 25.344 1 95.56 117 LYS A C 1
ATOM 928 O O . LYS A 1 117 ? -2.475 15.344 25.422 1 95.56 117 LYS A O 1
ATOM 933 N N . PHE A 1 118 ? -4.07 16.672 24.516 1 96.56 118 PHE A N 1
ATOM 934 C CA . PHE A 1 118 ? -3.123 17.594 23.922 1 96.56 118 PHE A CA 1
ATOM 935 C C . PHE A 1 118 ? -2.234 18.234 24.984 1 96.56 118 PHE A C 1
ATOM 937 O O . PHE A 1 118 ? -2.701 18.562 26.062 1 96.56 118 PHE A O 1
ATOM 944 N N . PRO A 1 119 ? -0.949 18.172 24.75 1 97.5 119 PRO A N 1
ATOM 945 C CA . PRO A 1 119 ? -0.261 18.203 23.453 1 97.5 119 PRO A CA 1
ATOM 946 C C . PRO A 1 119 ? 0.392 16.875 23.094 1 97.5 119 PRO A C 1
ATOM 948 O O . PRO A 1 119 ? 1.314 16.828 22.281 1 97.5 119 PRO A O 1
ATOM 951 N N . ALA A 1 120 ? -0.062 15.805 23.562 1 95.38 120 ALA A N 1
ATOM 952 C CA . ALA A 1 120 ? 0.59 14.516 23.359 1 95.38 120 ALA A CA 1
ATOM 953 C C . ALA A 1 120 ? 0.655 14.172 21.875 1 95.38 120 ALA A C 1
ATOM 955 O O . ALA A 1 120 ? 1.656 13.633 21.391 1 95.38 120 ALA A O 1
ATOM 956 N N . GLN A 1 121 ? -0.372 14.492 21.141 1 96.38 121 GLN A N 1
ATOM 957 C CA . GLN A 1 121 ? -0.479 14.125 19.719 1 96.38 121 GLN A CA 1
ATOM 958 C C . GLN A 1 121 ? 0.568 14.852 18.891 1 96.38 121 GLN A C 1
ATOM 960 O O . GLN A 1 121 ? 1.198 14.258 18.016 1 96.38 121 GLN A O 1
ATOM 965 N N . ILE A 1 122 ? 0.773 16.141 19.172 1 97.81 122 ILE A N 1
ATOM 966 C CA . ILE A 1 122 ? 1.774 16.891 18.422 1 97.81 122 ILE A CA 1
ATOM 967 C C . ILE A 1 122 ? 3.174 16.453 18.859 1 97.81 122 ILE A C 1
ATOM 969 O O . ILE A 1 122 ? 4.098 16.422 18.047 1 97.81 122 ILE A O 1
ATOM 973 N N . GLU A 1 123 ? 3.344 16.125 20.109 1 96.69 123 GLU A N 1
ATOM 974 C CA . GLU A 1 123 ? 4.617 15.57 20.562 1 96.69 123 GLU A CA 1
ATOM 975 C C . GLU A 1 123 ? 4.961 14.289 19.812 1 96.69 123 GLU A C 1
ATOM 977 O O . GLU A 1 123 ? 6.117 14.07 19.438 1 96.69 123 GLU A O 1
ATOM 982 N N . ASP A 1 124 ? 3.947 13.5 19.578 1 96.25 124 ASP A N 1
ATOM 983 C CA . ASP A 1 124 ? 4.137 12.258 18.828 1 96.25 124 ASP A CA 1
ATOM 984 C C . ASP A 1 124 ? 4.547 12.539 17.391 1 96.25 124 ASP A C 1
ATOM 986 O O . ASP A 1 124 ? 5.465 11.906 16.859 1 96.25 124 ASP A O 1
ATOM 990 N N . ALA A 1 125 ? 3.914 13.492 16.766 1 97.94 125 ALA A N 1
ATOM 991 C CA . ALA A 1 125 ? 4.25 13.859 15.391 1 97.94 125 ALA A CA 1
ATOM 992 C C . ALA A 1 125 ? 5.676 14.398 15.297 1 97.94 125 ALA A C 1
ATOM 994 O O . ALA A 1 125 ? 6.422 14.055 14.383 1 97.94 125 ALA A O 1
ATOM 995 N N . LYS A 1 126 ? 6.051 15.188 16.219 1 98.12 126 LYS A N 1
ATOM 996 C CA . LYS A 1 126 ? 7.406 15.734 16.266 1 98.12 126 LYS A CA 1
ATOM 997 C C . LYS A 1 126 ? 8.438 14.633 16.484 1 98.12 126 LYS A C 1
ATOM 999 O O . LYS A 1 126 ? 9.5 14.641 15.852 1 98.12 126 LYS A O 1
ATOM 1004 N N . THR A 1 127 ? 8.086 13.703 17.344 1 96.94 127 THR A N 1
ATOM 1005 C CA . THR A 1 127 ? 8.969 12.562 17.594 1 96.94 127 THR A CA 1
ATOM 1006 C C . THR A 1 127 ? 9.18 11.766 16.297 1 96.94 127 THR A C 1
ATOM 1008 O O . THR A 1 127 ? 10.297 11.336 16.016 1 96.94 127 THR A O 1
ATOM 1011 N N . ALA A 1 128 ? 8.117 11.602 15.523 1 98.19 128 ALA A N 1
ATOM 1012 C CA . ALA A 1 128 ? 8.227 10.875 14.266 1 98.19 128 ALA A CA 1
ATOM 1013 C C . ALA A 1 128 ? 9.211 11.562 13.32 1 98.19 128 ALA A C 1
ATOM 1015 O O . ALA A 1 128 ? 10.023 10.898 12.68 1 98.19 128 ALA A O 1
ATOM 1016 N N . VAL A 1 129 ? 9.156 12.859 13.242 1 98.69 129 VAL A N 1
ATOM 1017 C CA . VAL A 1 129 ? 10.055 13.602 12.367 1 98.69 129 VAL A CA 1
ATOM 1018 C C . VAL A 1 129 ? 11.5 13.438 12.852 1 98.69 129 VAL A C 1
ATOM 1020 O O . VAL A 1 129 ? 12.398 13.188 12.047 1 98.69 129 VAL A O 1
ATOM 1023 N N . ARG A 1 130 ? 11.688 13.555 14.156 1 98.19 130 ARG A N 1
ATOM 1024 C CA . ARG A 1 130 ? 13.023 13.383 14.703 1 98.19 130 ARG A CA 1
ATOM 1025 C C . ARG A 1 130 ? 13.547 11.977 14.43 1 98.19 130 ARG A C 1
ATOM 1027 O O . ARG A 1 130 ? 14.719 11.797 14.07 1 98.19 130 ARG A O 1
ATOM 1034 N N . PHE A 1 131 ? 12.727 10.992 14.555 1 98.12 131 PHE A N 1
ATOM 1035 C CA . PHE A 1 131 ? 13.094 9.609 14.266 1 98.12 131 PHE A CA 1
ATOM 1036 C C . PHE A 1 131 ? 13.594 9.469 12.828 1 98.12 131 PHE A C 1
ATOM 1038 O O . PHE A 1 131 ? 14.617 8.844 12.578 1 98.12 131 PHE A O 1
ATOM 1045 N N . LEU A 1 132 ? 12.828 10.039 11.914 1 98.75 132 LEU A N 1
ATOM 1046 C CA . LEU A 1 132 ? 13.18 9.93 10.508 1 98.75 132 LEU A CA 1
ATOM 1047 C C . LEU A 1 132 ? 14.531 10.578 10.227 1 98.75 132 LEU A C 1
ATOM 1049 O O . LEU A 1 132 ? 15.336 10.055 9.453 1 98.75 132 LEU A O 1
ATOM 1053 N N . ARG A 1 133 ? 14.781 11.719 10.859 1 98.62 133 ARG A N 1
ATOM 1054 C CA . ARG A 1 133 ? 16.078 12.367 10.688 1 98.62 133 ARG A CA 1
ATOM 1055 C C . ARG A 1 133 ? 17.188 11.516 11.273 1 98.62 133 ARG A C 1
ATOM 1057 O O . ARG A 1 133 ? 18.25 11.352 10.648 1 98.62 133 ARG A O 1
ATOM 1064 N N . ALA A 1 134 ? 16.922 10.961 12.422 1 98.19 134 ALA A N 1
ATOM 1065 C CA . ALA A 1 134 ? 17.922 10.141 13.102 1 98.19 134 ALA A CA 1
ATOM 1066 C C . ALA A 1 134 ? 18.234 8.883 12.297 1 98.19 134 ALA A C 1
ATOM 1068 O O . ALA A 1 134 ? 19.359 8.367 12.352 1 98.19 134 ALA A O 1
ATOM 1069 N N . ASN A 1 135 ? 17.297 8.422 11.555 1 98.25 135 ASN A N 1
ATOM 1070 C CA . ASN A 1 135 ? 17.438 7.172 10.82 1 98.25 135 ASN A CA 1
ATOM 1071 C C . ASN A 1 135 ? 17.391 7.406 9.312 1 98.25 135 ASN A C 1
ATOM 1073 O O . ASN A 1 135 ? 16.984 6.523 8.547 1 98.25 135 ASN A O 1
ATOM 1077 N N . ALA A 1 136 ? 17.766 8.562 8.898 1 98.69 136 ALA A N 1
ATOM 1078 C CA . ALA A 1 136 ? 17.656 8.977 7.5 1 98.69 136 ALA A CA 1
ATOM 1079 C C . ALA A 1 136 ? 18.422 8.016 6.586 1 98.69 136 ALA A C 1
ATOM 1081 O O . ALA A 1 136 ? 17.922 7.633 5.527 1 98.69 136 ALA A O 1
ATOM 1082 N N . GLU A 1 137 ? 19.547 7.613 6.953 1 98.06 137 GLU A N 1
ATOM 1083 C CA . GLU A 1 137 ? 20.359 6.707 6.141 1 98.06 137 GLU A CA 1
ATOM 1084 C C . GLU A 1 137 ? 19.672 5.355 5.973 1 98.06 137 GLU A C 1
ATOM 1086 O O . GLU A 1 137 ? 19.609 4.816 4.867 1 98.06 137 GLU A O 1
ATOM 1091 N N . LYS A 1 138 ? 19.109 4.871 7.016 1 97.94 138 LYS A N 1
ATOM 1092 C CA . LYS A 1 138 ? 18.453 3.564 7.012 1 97.94 138 LYS A CA 1
ATOM 1093 C C . LYS A 1 138 ? 17.297 3.535 6.02 1 97.94 138 LYS A C 1
ATOM 1095 O O . LYS A 1 138 ? 17.062 2.521 5.359 1 97.94 138 LYS A O 1
ATOM 1100 N N . TYR A 1 139 ? 16.609 4.625 5.898 1 98.25 139 TYR A N 1
ATOM 1101 C CA . TYR A 1 139 ? 15.406 4.645 5.066 1 98.25 139 TYR A CA 1
ATOM 1102 C C . TYR A 1 139 ? 15.641 5.457 3.797 1 98.25 139 TYR A C 1
ATOM 1104 O O . TYR A 1 139 ? 14.703 5.73 3.045 1 98.25 139 TYR A O 1
ATOM 1112 N N . ASN A 1 140 ? 16.859 5.895 3.549 1 98.31 140 ASN A N 1
ATOM 1113 C CA . ASN A 1 140 ? 17.312 6.633 2.373 1 98.31 140 ASN A CA 1
ATOM 1114 C C . ASN A 1 140 ? 16.531 7.941 2.207 1 98.31 140 ASN A C 1
ATOM 1116 O O . ASN A 1 140 ? 16.016 8.227 1.128 1 98.31 140 ASN A O 1
ATOM 1120 N N . ILE A 1 141 ? 16.484 8.625 3.291 1 98.81 141 ILE A N 1
ATOM 1121 C CA . ILE A 1 141 ? 15.781 9.898 3.357 1 98.81 141 ILE A CA 1
ATOM 1122 C C . ILE A 1 141 ? 16.781 11.047 3.373 1 98.81 141 ILE A C 1
ATOM 1124 O O . ILE A 1 141 ? 17.828 10.961 4.035 1 98.81 141 ILE A O 1
ATOM 1128 N N . ASP A 1 142 ? 16.5 12.117 2.611 1 98.88 142 ASP A N 1
ATOM 1129 C CA . ASP A 1 142 ? 17.203 13.391 2.799 1 98.88 142 ASP A CA 1
ATOM 1130 C C . ASP A 1 142 ? 16.656 14.133 4.023 1 98.88 142 ASP A C 1
ATOM 1132 O O . ASP A 1 142 ? 15.531 14.625 4.016 1 98.88 142 ASP A O 1
ATOM 1136 N N . PRO A 1 143 ? 17.422 14.172 5.082 1 98.56 143 PRO A N 1
ATOM 1137 C CA . PRO A 1 143 ? 16.906 14.703 6.348 1 98.56 143 PRO A CA 1
ATOM 1138 C C . PRO A 1 143 ? 16.578 16.188 6.273 1 98.56 143 PRO A C 1
ATOM 1140 O O . PRO A 1 143 ? 15.938 16.734 7.176 1 98.56 143 PRO A O 1
ATOM 1143 N N . ASP A 1 144 ? 16.969 16.859 5.199 1 98.5 144 ASP A N 1
ATOM 1144 C CA . ASP A 1 144 ? 16.719 18.297 5.07 1 98.5 144 ASP A CA 1
ATOM 1145 C C . ASP A 1 144 ? 15.445 18.562 4.277 1 98.5 144 ASP A C 1
ATOM 1147 O O . ASP A 1 144 ? 15.016 19.719 4.16 1 98.5 144 ASP A O 1
ATOM 1151 N N . ARG A 1 145 ? 14.828 17.531 3.738 1 98.81 145 ARG A N 1
ATOM 1152 C CA . ARG A 1 145 ? 13.633 17.672 2.92 1 98.81 145 ARG A CA 1
ATOM 1153 C C . ARG A 1 145 ? 12.508 16.781 3.43 1 98.81 145 ARG A C 1
ATOM 1155 O O . ARG A 1 145 ? 12.164 15.781 2.789 1 98.81 145 ARG A O 1
ATOM 1162 N N . ILE A 1 146 ? 11.922 17.188 4.512 1 98.94 146 ILE A N 1
ATOM 1163 C CA . ILE A 1 146 ? 10.812 16.453 5.125 1 98.94 146 ILE A CA 1
ATOM 1164 C C . ILE A 1 146 ? 9.586 17.359 5.195 1 98.94 146 ILE A C 1
ATOM 1166 O O . ILE A 1 146 ? 9.641 18.469 5.738 1 98.94 146 ILE A O 1
ATOM 1170 N N . GLY A 1 147 ? 8.516 17 4.543 1 98.94 147 GLY A N 1
ATOM 1171 C CA . GLY A 1 147 ? 7.227 17.656 4.637 1 98.94 147 GLY A CA 1
ATOM 1172 C C . GLY A 1 147 ? 6.203 16.875 5.441 1 98.94 147 GLY A C 1
ATOM 1173 O O . GLY A 1 147 ? 6.5 15.797 5.941 1 98.94 147 GLY A O 1
ATOM 1174 N N . THR A 1 148 ? 5.043 17.469 5.633 1 98.94 148 THR A N 1
ATOM 1175 C CA . THR A 1 148 ? 3.945 16.797 6.316 1 98.94 148 THR A CA 1
ATOM 1176 C C . THR A 1 148 ? 2.621 17.078 5.605 1 98.94 148 THR A C 1
ATOM 1178 O O . THR A 1 148 ? 2.482 18.062 4.895 1 98.94 148 THR A O 1
ATOM 1181 N N . TRP A 1 149 ? 1.78 16.156 5.711 1 98.94 149 TRP A N 1
ATOM 1182 C CA . TRP A 1 149 ? 0.464 16.141 5.082 1 98.94 149 TRP A CA 1
ATOM 1183 C C . TRP A 1 149 ? -0.574 15.508 6.008 1 98.94 149 TRP A C 1
ATOM 1185 O O . TRP A 1 149 ? -0.291 14.516 6.688 1 98.94 149 TRP A O 1
ATOM 1195 N N . GLY A 1 150 ? -1.751 16.125 6.16 1 98.69 150 GLY A N 1
ATOM 1196 C CA . GLY A 1 150 ? -2.793 15.523 6.973 1 98.69 150 GLY A CA 1
ATOM 1197 C C . GLY A 1 150 ? -4.191 15.969 6.582 1 98.69 150 GLY A C 1
ATOM 1198 O O . GLY A 1 150 ? -4.355 16.953 5.859 1 98.69 150 GLY A O 1
ATOM 1199 N N . HIS A 1 151 ? -5.176 15.211 6.969 1 98.31 151 HIS A N 1
ATOM 1200 C CA . HIS A 1 151 ? -6.594 15.492 6.766 1 98.31 151 HIS A CA 1
ATOM 1201 C C . HIS A 1 151 ? -7.328 15.602 8.102 1 98.31 151 HIS A C 1
ATOM 1203 O O . HIS A 1 151 ? -7.062 14.828 9.023 1 98.31 151 HIS A O 1
ATOM 1209 N N . SER A 1 152 ? -8.266 16.594 8.164 1 98.12 152 SER A N 1
ATOM 1210 C CA . SER A 1 152 ? -9.086 16.766 9.359 1 98.12 152 SER A CA 1
ATOM 1211 C C . SER A 1 152 ? -8.227 16.969 10.602 1 98.12 152 SER A C 1
ATOM 1213 O O . SER A 1 152 ? -7.363 17.859 10.625 1 98.12 152 SER A O 1
ATOM 1215 N N . SER A 1 153 ? -8.398 16.109 11.68 1 98.12 153 SER A N 1
ATOM 1216 C CA . SER A 1 153 ? -7.562 16.219 12.875 1 98.12 153 SER A CA 1
ATOM 1217 C C . SER A 1 153 ? -6.094 15.984 12.539 1 98.12 153 SER A C 1
ATOM 1219 O O . SER A 1 153 ? -5.207 16.547 13.18 1 98.12 153 SER A O 1
ATOM 1221 N N . GLY A 1 154 ? -5.809 15.211 11.484 1 98.56 154 GLY A N 1
ATOM 1222 C CA . GLY A 1 154 ? -4.445 15.078 11 1 98.56 154 GLY A CA 1
ATOM 1223 C C . GLY A 1 154 ? -3.912 16.344 10.367 1 98.56 154 GLY A C 1
ATOM 1224 O O . GLY A 1 154 ? -2.717 16.641 10.453 1 98.56 154 GLY A O 1
ATOM 1225 N N . GLY A 1 155 ? -4.801 17.031 9.695 1 98.88 155 GLY A N 1
ATOM 1226 C CA . GLY A 1 155 ? -4.438 18.344 9.164 1 98.88 155 GLY A CA 1
ATOM 1227 C C . GLY A 1 155 ? -4.113 19.344 10.25 1 98.88 155 GLY A C 1
ATOM 1228 O O . GLY A 1 155 ? -3.221 20.188 10.078 1 98.88 155 GLY A O 1
ATOM 1229 N N . HIS A 1 156 ? -4.852 19.281 11.344 1 98.88 156 HIS A N 1
ATOM 1230 C CA . HIS A 1 156 ? -4.543 20.094 12.508 1 98.88 156 HIS A CA 1
ATOM 1231 C C . HIS A 1 156 ? -3.129 19.828 13.008 1 98.88 156 HIS A C 1
ATOM 1233 O O . HIS A 1 156 ? -2.344 20.75 13.211 1 98.88 156 HIS A O 1
ATOM 1239 N N . LEU A 1 157 ? -2.814 18.562 13.141 1 98.81 157 LEU A N 1
ATOM 1240 C CA . LEU A 1 157 ? -1.499 18.203 13.656 1 98.81 157 LEU A CA 1
ATOM 1241 C C . LEU A 1 157 ? -0.404 18.562 12.656 1 98.81 157 LEU A C 1
ATOM 1243 O O . LEU A 1 157 ? 0.684 19 13.055 1 98.81 157 LEU A O 1
ATOM 1247 N N . ALA A 1 158 ? -0.678 18.406 11.391 1 98.94 158 ALA A N 1
ATOM 1248 C CA . ALA A 1 158 ? 0.279 18.844 10.375 1 98.94 158 ALA A CA 1
ATOM 1249 C C . ALA A 1 158 ? 0.521 20.344 10.453 1 98.94 158 ALA A C 1
ATOM 1251 O O . ALA A 1 158 ? 1.659 20.797 10.336 1 98.94 158 ALA A O 1
ATOM 1252 N N . SER A 1 159 ? -0.543 21.047 10.648 1 98.94 159 SER A N 1
ATOM 1253 C CA . SER A 1 159 ? -0.43 22.5 10.758 1 98.94 159 SER A CA 1
ATOM 1254 C C . SER A 1 159 ? 0.35 22.906 12 1 98.94 159 SER A C 1
ATOM 1256 O O . SER A 1 159 ? 1.197 23.797 11.945 1 98.94 159 SER A O 1
ATOM 1258 N N . MET A 1 160 ? 0.052 22.234 13.086 1 98.88 160 MET A N 1
ATOM 1259 C CA . MET A 1 160 ? 0.821 22.469 14.305 1 98.88 160 MET A CA 1
ATOM 1260 C C . MET A 1 160 ? 2.299 22.156 14.086 1 98.88 160 MET A C 1
ATOM 1262 O O . MET A 1 160 ? 3.166 22.938 14.5 1 98.88 160 MET A O 1
ATOM 1266 N N . LEU A 1 161 ? 2.516 21.062 13.438 1 98.81 161 LEU A N 1
ATOM 1267 C CA . LEU A 1 161 ? 3.891 20.672 13.148 1 98.81 161 LEU A CA 1
ATOM 1268 C C . LEU A 1 161 ? 4.605 21.75 12.344 1 98.81 161 LEU A C 1
ATOM 1270 O O . LEU A 1 161 ? 5.758 22.094 12.641 1 98.81 161 LEU A O 1
ATOM 1274 N N . GLY A 1 162 ? 3.988 22.328 11.398 1 98.88 162 GLY A N 1
ATOM 1275 C CA . GLY A 1 162 ? 4.562 23.359 10.539 1 98.88 162 GLY A CA 1
ATOM 1276 C C . GLY A 1 162 ? 4.844 24.656 11.266 1 98.88 162 GLY A C 1
ATOM 1277 O O . GLY A 1 162 ? 5.82 25.344 10.953 1 98.88 162 GLY A O 1
ATOM 1278 N N . THR A 1 163 ? 4.02 24.953 12.266 1 98.81 163 THR A N 1
ATOM 1279 C CA . THR A 1 163 ? 4.133 26.266 12.883 1 98.81 163 THR A CA 1
ATOM 1280 C C . THR A 1 163 ? 4.891 26.188 14.203 1 98.81 163 THR A C 1
ATOM 1282 O O . THR A 1 163 ? 5.23 27.219 14.797 1 98.81 163 THR A O 1
ATOM 1285 N N . THR A 1 164 ? 5.246 24.938 14.656 1 98.44 164 THR A N 1
ATOM 1286 C CA . THR A 1 164 ? 5.867 24.828 15.977 1 98.44 164 THR A CA 1
ATOM 1287 C C . THR A 1 164 ? 7.246 24.188 15.867 1 98.44 164 THR A C 1
ATOM 1289 O O . THR A 1 164 ? 7.73 23.578 16.828 1 98.44 164 THR A O 1
ATOM 1292 N N . GLY A 1 165 ? 7.867 24.266 14.75 1 94.12 165 GLY A N 1
ATOM 1293 C CA . GLY A 1 165 ? 9.172 23.672 14.539 1 94.12 165 GLY A CA 1
ATOM 1294 C C . GLY A 1 165 ? 10.188 24.078 15.594 1 94.12 165 GLY A C 1
ATOM 1295 O O . GLY A 1 165 ? 11.047 23.281 15.984 1 94.12 165 GLY A O 1
ATOM 1296 N N . ASP A 1 166 ? 10.07 25.266 16.156 1 89.25 166 ASP A N 1
ATOM 1297 C CA . ASP A 1 166 ? 11.055 25.797 17.094 1 89.25 166 ASP A CA 1
ATOM 1298 C C . ASP A 1 166 ? 10.422 26.078 18.453 1 89.25 166 ASP A C 1
ATOM 1300 O O . ASP A 1 166 ? 10.961 26.859 19.25 1 89.25 166 ASP A O 1
ATOM 1304 N N . VAL A 1 167 ? 9.281 25.516 18.641 1 95.69 167 VAL A N 1
ATOM 1305 C CA . VAL A 1 167 ? 8.609 25.734 19.922 1 95.69 167 VAL A CA 1
ATOM 1306 C C . VAL A 1 167 ? 8.961 24.609 20.891 1 95.69 167 VAL A C 1
ATOM 1308 O O . VAL A 1 167 ? 8.461 23.484 20.766 1 95.69 167 VAL A O 1
ATOM 1311 N N . GLU A 1 168 ? 9.672 24.875 21.875 1 93.94 168 GLU A N 1
ATOM 1312 C CA . GLU A 1 168 ? 10.266 23.906 22.797 1 93.94 168 GLU A CA 1
ATOM 1313 C C . GLU A 1 168 ? 9.195 23.203 23.625 1 93.94 168 GLU A C 1
ATOM 1315 O O . GLU A 1 168 ? 9.352 22.031 23.984 1 93.94 168 GLU A O 1
ATOM 1320 N N . GLU A 1 169 ? 8.156 23.906 23.844 1 94.81 169 GLU A N 1
ATOM 1321 C CA . GLU A 1 169 ? 7.09 23.406 24.688 1 94.81 169 GLU A CA 1
ATOM 1322 C C . GLU A 1 169 ? 6.543 22.078 24.156 1 94.81 169 GLU A C 1
ATOM 1324 O O . GLU A 1 169 ? 6.078 21.234 24.938 1 94.81 169 GLU A O 1
ATOM 1329 N N . PHE A 1 170 ? 6.637 21.891 22.875 1 96.69 170 PHE A N 1
ATOM 1330 C CA . PHE A 1 170 ? 6.039 20.719 22.25 1 96.69 170 PHE A CA 1
ATOM 1331 C C . PHE A 1 170 ? 7.109 19.688 21.922 1 96.69 170 PHE A C 1
ATOM 1333 O O . PHE A 1 170 ? 6.809 18.641 21.344 1 96.69 170 PHE A O 1
ATOM 1340 N N . ASP A 1 171 ? 8.328 19.969 22.219 1 94.12 171 ASP A N 1
ATOM 1341 C CA . ASP A 1 171 ? 9.43 19.094 21.844 1 94.12 171 ASP A CA 1
ATOM 1342 C C . ASP A 1 171 ? 9.742 18.109 22.969 1 94.12 171 ASP A C 1
ATOM 1344 O O . ASP A 1 171 ? 10.805 18.188 23.609 1 94.12 171 ASP A O 1
ATOM 1348 N N . LYS A 1 172 ? 8.922 17.219 23.156 1 92.12 172 LYS A N 1
ATOM 1349 C CA . LYS A 1 172 ? 9.078 16.141 24.141 1 92.12 172 LYS A CA 1
ATOM 1350 C C . LYS A 1 172 ? 9.102 14.781 23.453 1 92.12 172 LYS A C 1
ATOM 1352 O O . LYS A 1 172 ? 8.656 14.648 22.312 1 92.12 1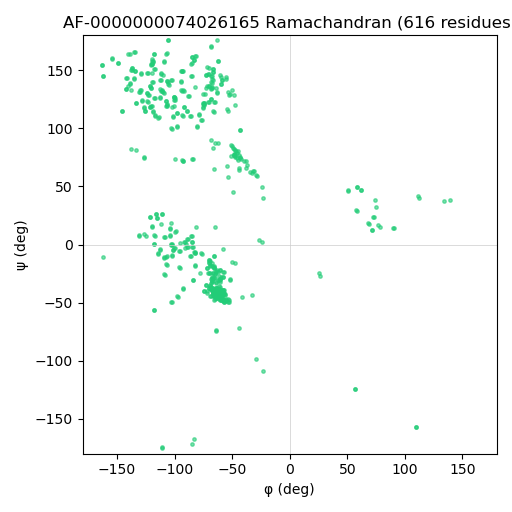72 LYS A O 1
ATOM 1357 N N . GLY A 1 173 ? 9.688 13.82 24.125 1 91.25 173 GLY A N 1
ATOM 1358 C CA . GLY A 1 173 ? 9.734 12.477 23.578 1 91.25 173 GLY A CA 1
ATOM 1359 C C . GLY A 1 173 ? 11.125 12.047 23.141 1 91.25 173 GLY A C 1
ATOM 1360 O O . GLY A 1 173 ? 12.117 12.617 23.594 1 91.25 173 GLY A O 1
ATOM 1361 N N . ASP A 1 174 ? 11.164 11.109 22.25 1 92.62 174 ASP A N 1
ATOM 1362 C CA . ASP A 1 174 ? 12.414 10.461 21.875 1 92.62 174 ASP A CA 1
ATOM 1363 C C . ASP A 1 174 ? 13.141 11.258 20.781 1 92.62 174 ASP A C 1
ATOM 1365 O O . ASP A 1 174 ? 12.562 12.18 20.203 1 92.62 174 ASP A O 1
ATOM 1369 N N . TRP A 1 175 ? 14.508 11.086 20.719 1 95.19 175 TRP A N 1
ATOM 1370 C CA . TRP A 1 175 ? 15.352 11.586 19.641 1 95.19 175 TRP A CA 1
ATOM 1371 C C . TRP A 1 175 ? 15.555 13.094 19.766 1 95.19 175 TRP A C 1
ATOM 1373 O O . TRP A 1 175 ? 15.508 13.812 18.766 1 95.19 175 TRP A O 1
ATOM 1383 N N . GLN A 1 176 ? 15.609 13.805 20.953 1 91.44 176 GLN A N 1
ATOM 1384 C CA . GLN A 1 176 ? 15.711 15.234 21.219 1 91.44 176 GLN A CA 1
ATOM 1385 C C . GLN A 1 176 ? 16.969 15.82 20.578 1 91.44 176 GLN A C 1
ATOM 1387 O O . GLN A 1 176 ? 17.016 17.031 20.312 1 91.44 176 GLN A O 1
ATOM 1392 N N . GLY A 1 177 ? 17.844 15.211 19.969 1 94.19 177 GLY A N 1
ATOM 1393 C CA . GLY A 1 177 ? 19.047 15.664 19.281 1 94.19 177 GLY A CA 1
ATOM 1394 C C . GLY A 1 177 ? 18.812 15.969 17.812 1 94.19 177 GLY A C 1
ATOM 1395 O O . GLY A 1 177 ? 19.656 16.578 17.156 1 94.19 177 GLY A O 1
ATOM 1396 N N . TYR A 1 178 ? 17.594 15.703 17.422 1 97.12 178 TYR A N 1
ATOM 1397 C CA . TYR A 1 178 ? 17.219 15.945 16.031 1 97.12 178 TYR A CA 1
ATOM 1398 C C . TYR A 1 178 ? 16.078 16.953 15.945 1 97.12 178 TYR A C 1
ATOM 1400 O O . TYR A 1 178 ? 15.211 17 16.828 1 97.12 178 TYR A O 1
ATOM 1408 N N . SER A 1 179 ? 16.094 17.734 14.883 1 97.88 179 SER A N 1
ATOM 1409 C CA . SER A 1 179 ? 15.055 18.734 14.656 1 97.88 179 SER A CA 1
ATOM 1410 C C . SER A 1 179 ? 13.734 18.078 14.25 1 97.88 179 SER A C 1
ATOM 1412 O O . SER A 1 179 ? 13.727 17.094 13.508 1 97.88 179 SER A O 1
ATOM 1414 N N . SER A 1 180 ? 12.617 18.688 14.672 1 98.12 180 SER A N 1
ATOM 1415 C CA . SER A 1 180 ? 11.297 18.266 14.227 1 98.12 180 SER A CA 1
ATOM 1416 C C . SER A 1 180 ? 10.727 19.219 13.188 1 98.12 180 SER A C 1
ATOM 1418 O O . SER A 1 180 ? 9.562 19.109 12.812 1 98.12 180 SER A O 1
ATOM 1420 N N . ARG A 1 181 ? 11.523 20.172 12.719 1 98.31 181 ARG A N 1
ATOM 1421 C CA . ARG A 1 181 ? 11.062 21.141 11.75 1 98.31 181 ARG A CA 1
ATOM 1422 C C . ARG A 1 181 ? 10.773 20.484 10.398 1 98.31 181 ARG A C 1
ATOM 1424 O O . ARG A 1 181 ? 11.578 19.703 9.906 1 98.31 181 ARG A O 1
ATOM 1431 N N . VAL A 1 182 ? 9.633 20.844 9.812 1 98.88 182 VAL A N 1
ATOM 1432 C CA . VAL A 1 182 ? 9.305 20.359 8.477 1 98.88 182 VAL A CA 1
ATOM 1433 C C . VAL A 1 182 ? 9.445 21.5 7.469 1 98.88 182 VAL A C 1
ATOM 1435 O O . VAL A 1 182 ? 9.461 22.672 7.852 1 98.88 182 VAL A O 1
ATOM 1438 N N . GLN A 1 183 ? 9.5 21.141 6.16 1 98.81 183 GLN A N 1
ATOM 1439 C CA . GLN A 1 183 ? 9.852 22.125 5.145 1 98.81 183 GLN A CA 1
ATOM 1440 C C . GLN A 1 183 ? 8.672 22.422 4.227 1 98.81 183 GLN A C 1
ATOM 1442 O O . GLN A 1 183 ? 8.742 23.312 3.377 1 98.81 183 GLN A O 1
ATOM 1447 N N . ALA A 1 184 ? 7.594 21.75 4.391 1 98.94 184 ALA A N 1
ATOM 1448 C CA . ALA A 1 184 ? 6.359 21.953 3.633 1 98.94 184 ALA A CA 1
ATOM 1449 C C . ALA A 1 184 ? 5.168 21.328 4.352 1 98.94 184 ALA A C 1
ATOM 1451 O O . ALA A 1 184 ? 5.297 20.266 4.965 1 98.94 184 ALA A O 1
ATOM 1452 N N . VAL A 1 185 ? 3.961 21.969 4.25 1 98.94 185 VAL A N 1
ATOM 1453 C CA . VAL A 1 185 ? 2.785 21.469 4.953 1 98.94 185 VAL A CA 1
ATOM 1454 C C . VAL A 1 185 ? 1.584 21.453 4.012 1 98.94 185 VAL A C 1
ATOM 1456 O O . VAL A 1 185 ? 1.231 22.5 3.434 1 98.94 185 VAL A O 1
ATOM 1459 N N . ALA A 1 186 ? 1.037 20.328 3.848 1 98.94 186 ALA A N 1
ATOM 1460 C CA . ALA A 1 186 ? -0.284 20.219 3.232 1 98.94 186 ALA A CA 1
ATOM 1461 C C . ALA A 1 186 ? -1.346 19.859 4.27 1 98.94 186 ALA A C 1
ATOM 1463 O O . ALA A 1 186 ? -1.247 18.828 4.938 1 98.94 186 ALA A O 1
ATOM 1464 N N . ALA A 1 187 ? -2.355 20.656 4.395 1 98.94 187 ALA A N 1
ATOM 1465 C CA . ALA A 1 187 ? -3.434 20.438 5.355 1 98.94 187 ALA A CA 1
ATOM 1466 C C . ALA A 1 187 ? -4.793 20.438 4.664 1 98.94 187 ALA A C 1
ATOM 1468 O O . ALA A 1 187 ? -5.215 21.469 4.109 1 98.94 187 ALA A O 1
ATOM 1469 N N . TRP A 1 188 ? -5.418 19.297 4.711 1 98.81 188 TRP A N 1
ATOM 1470 C CA . TRP A 1 188 ? -6.746 19.125 4.137 1 98.81 188 TRP A CA 1
ATOM 1471 C C . TRP A 1 188 ? -7.82 19.172 5.219 1 98.81 188 TRP A C 1
ATOM 1473 O O . TRP A 1 188 ? -7.75 18.453 6.207 1 98.81 188 TRP A O 1
ATOM 1483 N N . SER A 1 189 ? -8.828 20.078 5.078 1 98.5 189 SER A N 1
ATOM 1484 C CA . SER A 1 189 ? -9.984 20.156 5.969 1 98.5 189 SER A CA 1
ATOM 1485 C C . SER A 1 189 ? -9.555 20.203 7.43 1 98.5 189 SER A C 1
ATOM 1487 O O . SER A 1 189 ? -10.078 19.453 8.258 1 98.5 189 SER A O 1
ATOM 1489 N N . ALA A 1 190 ? -8.625 20.984 7.75 1 98.75 190 ALA A N 1
ATOM 1490 C CA . ALA A 1 190 ? -8.016 21 9.078 1 98.75 190 ALA A CA 1
ATOM 1491 C C . ALA A 1 190 ? -8.781 21.938 10.016 1 98.75 190 ALA A C 1
ATOM 1493 O O . ALA A 1 190 ? -9.047 23.094 9.672 1 98.75 190 ALA A O 1
ATOM 1494 N N . PRO A 1 191 ? -9.195 21.438 11.219 1 98.25 191 PRO A N 1
ATOM 1495 C CA . PRO A 1 191 ? -9.609 22.406 12.242 1 98.25 191 PRO A CA 1
ATOM 1496 C C . PRO A 1 191 ? -8.445 23.25 12.766 1 98.25 191 PRO A C 1
ATOM 1498 O O . PRO A 1 191 ? -7.363 22.719 13.016 1 98.25 191 PRO A O 1
ATOM 1501 N N . ILE A 1 192 ? -8.703 24.516 12.875 1 98.44 192 ILE A N 1
ATOM 1502 C CA . ILE A 1 192 ? -7.621 25.438 13.219 1 98.44 192 ILE A CA 1
ATOM 1503 C C . ILE A 1 192 ? -7.93 26.125 14.547 1 98.44 192 ILE A C 1
ATOM 1505 O O . ILE A 1 192 ? -7.141 26.031 15.492 1 98.44 192 ILE A O 1
ATOM 1509 N N . ASP A 1 193 ? -9.047 26.766 14.625 1 97.44 193 ASP A N 1
ATOM 1510 C CA . ASP A 1 193 ? -9.555 27.328 15.883 1 97.44 193 ASP A CA 1
ATOM 1511 C C . ASP A 1 193 ? -10.578 26.391 16.516 1 97.44 193 ASP A C 1
ATOM 1513 O O . ASP A 1 193 ? -11.766 26.469 16.203 1 97.44 193 ASP A O 1
ATOM 1517 N N . LEU A 1 194 ? -10.102 25.641 17.531 1 95.94 194 LEU A N 1
ATOM 1518 C CA . LEU A 1 194 ? -10.875 24.531 18.078 1 95.94 194 LEU A CA 1
ATOM 1519 C C . LEU A 1 194 ? -12.094 25.031 18.844 1 95.94 194 LEU A C 1
ATOM 1521 O O . LEU A 1 194 ? -13.039 24.281 19.078 1 95.94 194 LEU A O 1
ATOM 1525 N N . GLY A 1 195 ? -12.117 26.266 19.172 1 93.12 195 GLY A N 1
ATOM 1526 C CA . GLY A 1 195 ? -13.219 26.844 19.922 1 93.12 195 GLY A CA 1
ATOM 1527 C C . GLY A 1 195 ? -14.32 27.391 19.047 1 93.12 195 GLY A C 1
ATOM 1528 O O . GLY A 1 195 ? -15.328 27.906 19.531 1 93.12 195 GLY A O 1
ATOM 1529 N N . THR A 1 196 ? -14.156 27.266 17.719 1 91.94 196 THR A N 1
ATOM 1530 C CA . THR A 1 196 ? -15.125 27.938 16.859 1 91.94 196 THR A CA 1
ATOM 1531 C C . THR A 1 196 ? -15.648 26.969 15.797 1 91.94 196 THR A C 1
ATOM 1533 O O . THR A 1 196 ? -16.266 27.375 14.82 1 91.94 196 THR A O 1
ATOM 1536 N N . ILE A 1 197 ? -15.344 25.703 15.859 1 90.31 197 ILE A N 1
ATOM 1537 C CA . ILE A 1 197 ? -15.75 24.75 14.836 1 90.31 197 ILE A CA 1
ATOM 1538 C C . ILE A 1 197 ? -17.266 24.641 14.805 1 90.31 197 ILE A C 1
ATOM 1540 O O . ILE A 1 197 ? -17.906 24.875 13.766 1 90.31 197 ILE A O 1
ATOM 1544 N N . ASN A 1 198 ? -17.922 24.031 15.711 1 74.56 198 ASN A N 1
ATOM 1545 C CA . ASN A 1 198 ? -19.391 23.953 15.797 1 74.56 198 ASN A CA 1
ATOM 1546 C C . ASN A 1 198 ? -19.875 24.141 17.234 1 74.56 198 ASN A C 1
ATOM 1548 O O . ASN A 1 198 ? -20.109 23.172 17.938 1 74.56 198 ASN A O 1
ATOM 1552 N N . PRO A 1 199 ? -19.938 25.438 17.562 1 63.94 199 PRO A N 1
ATOM 1553 C CA . PRO A 1 199 ? -20.453 25.578 18.922 1 63.94 199 PRO A CA 1
ATOM 1554 C C . PRO A 1 199 ? -21.781 24.859 19.141 1 63.94 199 PRO A C 1
ATOM 1556 O O . PRO A 1 199 ? -22.625 24.844 18.234 1 63.94 199 PRO A O 1
ATOM 1559 N N . PRO A 1 200 ? -21.656 23.844 20.016 1 57.53 200 PRO A N 1
ATOM 1560 C CA . PRO A 1 200 ? -22.922 23.141 20.25 1 57.53 200 PRO A CA 1
ATOM 1561 C C . PRO A 1 200 ? -24.094 24.078 20.516 1 57.53 200 PRO A C 1
ATOM 1563 O O . PRO A 1 200 ? -23.891 25.172 21.062 1 57.53 200 PRO A O 1
ATOM 1566 N N . SER A 1 201 ? -25.141 24.016 19.672 1 54.66 201 SER A N 1
ATOM 1567 C CA . SER A 1 201 ? -26.312 24.766 20.094 1 54.66 201 SER A CA 1
ATOM 1568 C C . SER A 1 201 ? -26.625 24.578 21.562 1 54.66 201 SER A C 1
ATOM 1570 O O . SER A 1 201 ? -27.062 25.5 22.25 1 54.66 201 SER A O 1
ATOM 1572 N N . LYS A 1 202 ? -27.156 23.281 21.969 1 49.44 202 LYS A N 1
ATOM 1573 C CA . LYS A 1 202 ? -27.703 23.109 23.312 1 49.44 202 LYS A CA 1
ATOM 1574 C C . LYS A 1 202 ? -26.578 22.859 24.328 1 49.44 202 LYS A C 1
ATOM 1576 O O . LYS A 1 202 ? -25.609 22.156 24.016 1 49.44 202 LYS A O 1
ATOM 1581 N N . ALA A 1 203 ? -26.672 23.547 25.484 1 44.78 203 ALA A N 1
ATOM 1582 C CA . ALA A 1 203 ? -25.859 23.562 26.688 1 44.78 203 ALA A CA 1
ATOM 1583 C C . ALA A 1 203 ? -25.25 22.188 26.969 1 44.78 203 ALA A C 1
ATOM 1585 O O . ALA A 1 203 ? -24.125 22.094 27.453 1 44.78 203 ALA A O 1
ATOM 1586 N N . SER A 1 204 ? -25.906 21.188 26.859 1 46.84 204 SER A N 1
ATOM 1587 C CA . SER A 1 204 ? -25.672 19.875 27.438 1 46.84 204 SER A CA 1
ATOM 1588 C C . SER A 1 204 ? -24.594 19.109 26.672 1 46.84 204 SER A C 1
ATOM 1590 O O . SER A 1 204 ? -23.969 18.203 27.219 1 46.84 204 SER A O 1
ATOM 1592 N N . GLU A 1 205 ? -24.312 19.359 25.391 1 52.94 205 GLU A N 1
ATOM 1593 C CA . GLU A 1 205 ? -23.484 18.562 24.484 1 52.94 205 GLU A CA 1
ATOM 1594 C C . GLU A 1 205 ? -22.062 19.094 24.438 1 52.94 205 GLU A C 1
ATOM 1596 O O . GLU A 1 205 ? -21.219 18.562 23.719 1 52.94 205 GLU A O 1
ATOM 1601 N N . LEU A 1 206 ? -21.797 20.125 25.203 1 51.09 206 LEU A N 1
ATOM 1602 C CA . LEU A 1 206 ? -20.625 21 25.188 1 51.09 206 LEU A CA 1
ATOM 1603 C C . LEU A 1 206 ? -19.375 20.234 25.594 1 51.09 206 LEU A C 1
ATOM 1605 O O . LEU A 1 206 ? -18.266 20.562 25.156 1 51.09 206 LEU A O 1
ATOM 1609 N N . HIS A 1 207 ? -19.578 18.984 26.297 1 57.47 207 HIS A N 1
ATOM 1610 C CA . HIS A 1 207 ? -18.391 18.297 26.797 1 57.47 207 HIS A CA 1
ATOM 1611 C C . HIS A 1 207 ? -18.141 17 26.047 1 57.47 207 HIS A C 1
ATOM 1613 O O . HIS A 1 207 ? -17.234 16.234 26.406 1 57.47 207 HIS A O 1
ATOM 1619 N N . THR A 1 208 ? -18.844 17.094 24.922 1 73.19 208 THR A N 1
ATOM 1620 C CA . THR A 1 208 ? -18.688 15.773 24.312 1 73.19 208 THR A CA 1
ATOM 1621 C C . THR A 1 208 ? -18.172 15.898 22.875 1 73.19 208 THR A C 1
ATOM 1623 O O . THR A 1 208 ? -17.953 14.891 22.203 1 73.19 208 THR A O 1
ATOM 1626 N N . ASP A 1 209 ? -17.812 17.188 22.641 1 86.62 209 ASP A N 1
ATOM 1627 C CA . ASP A 1 209 ? -17.266 17.328 21.297 1 86.62 209 ASP A CA 1
ATOM 1628 C C . ASP A 1 209 ? -15.805 16.906 21.234 1 86.62 209 ASP A C 1
ATOM 1630 O O . ASP A 1 209 ? -15.117 16.906 22.266 1 86.62 209 ASP A O 1
ATOM 1634 N N . ASN A 1 210 ? -15.281 16.641 20.047 1 91.88 210 ASN A N 1
ATOM 1635 C CA . ASN A 1 210 ? -13.969 16.031 19.875 1 91.88 210 ASN A CA 1
ATOM 1636 C C . ASN A 1 210 ? -12.852 16.984 20.312 1 91.88 210 ASN A C 1
ATOM 1638 O O . ASN A 1 210 ? -11.828 16.547 20.844 1 91.88 210 ASN A O 1
ATOM 1642 N N . SER A 1 211 ? -13.094 18.266 20.109 1 94.12 211 SER A N 1
ATOM 1643 C CA . SER A 1 211 ? -12.094 19.25 20.516 1 94.12 211 SER A CA 1
ATOM 1644 C C . SER A 1 211 ? -11.977 19.312 22.047 1 94.12 211 SER A C 1
ATOM 1646 O O . SER A 1 211 ? -10.875 19.359 22.578 1 94.12 211 SER A O 1
ATOM 1648 N N . SER A 1 212 ? -13.094 19.328 22.688 1 93.31 212 SER A N 1
ATOM 1649 C CA . SER A 1 212 ? -13.109 19.328 24.141 1 93.31 212 SER A CA 1
ATOM 1650 C C . SER A 1 212 ? -12.508 18.047 24.703 1 93.31 212 SER A C 1
ATOM 1652 O O . SER A 1 212 ? -11.797 18.062 25.703 1 93.31 212 SER A O 1
ATOM 1654 N N . LEU A 1 213 ? -12.789 17 24.031 1 92.69 213 LEU A N 1
ATOM 1655 C CA . LEU A 1 213 ? -12.203 15.727 24.453 1 92.69 213 LEU A CA 1
ATOM 1656 C C . LEU A 1 213 ? -10.688 15.734 24.25 1 92.69 213 LEU A C 1
ATOM 1658 O O . LEU A 1 213 ? -9.945 15.203 25.078 1 92.69 213 LEU A O 1
ATOM 1662 N N . LEU A 1 214 ? -10.234 16.328 23.219 1 96 214 LEU A N 1
ATOM 1663 C CA . LEU A 1 214 ? -8.805 16.438 22.953 1 96 214 LEU A CA 1
ATOM 1664 C C . LEU A 1 214 ? -8.094 17.203 24.062 1 96 214 LEU A C 1
ATOM 1666 O O . LEU A 1 214 ? -7.031 16.797 24.516 1 96 214 LEU A O 1
ATOM 1670 N N . LEU A 1 215 ? -8.734 18.281 24.531 1 96.56 215 LEU A N 1
ATOM 1671 C CA . LEU A 1 215 ? -8.055 19.203 25.438 1 96.56 215 LEU A CA 1
ATOM 1672 C C . LEU A 1 215 ? -8.398 18.875 26.891 1 96.56 215 LEU A C 1
ATOM 1674 O O . LEU A 1 215 ? -7.727 19.344 27.812 1 96.56 215 LEU A O 1
ATOM 1678 N N . GLY A 1 216 ? -9.469 18.156 27.141 1 94.38 216 GLY A N 1
ATOM 1679 C CA . GLY A 1 216 ? -9.93 17.875 28.484 1 94.38 216 GLY A CA 1
ATOM 1680 C C . GLY A 1 216 ? -10.641 19.047 29.125 1 94.38 216 GLY A C 1
ATOM 1681 O O . GLY A 1 216 ? -10.727 19.141 30.359 1 94.38 216 GLY A O 1
ATOM 1682 N N . ILE A 1 217 ? -11.031 19.984 28.281 1 93.25 217 ILE A N 1
ATOM 1683 C CA . ILE A 1 217 ? -11.75 21.156 28.75 1 93.25 217 ILE A CA 1
ATOM 1684 C C . ILE A 1 217 ? -12.859 21.516 27.766 1 93.25 217 ILE A C 1
ATOM 1686 O O . ILE A 1 217 ? -12.859 21.047 26.625 1 93.25 217 ILE A O 1
ATOM 1690 N N . ASN A 1 218 ? -13.773 22.359 28.266 1 91.62 218 ASN A N 1
ATOM 1691 C CA . ASN A 1 218 ? -14.766 22.922 27.344 1 91.62 218 ASN A CA 1
ATOM 1692 C C . ASN A 1 218 ? -14.172 24 26.469 1 91.62 218 ASN A C 1
ATOM 1694 O O . ASN A 1 218 ? -13.906 25.109 26.938 1 91.62 218 ASN A O 1
ATOM 1698 N N . VAL A 1 219 ? -14.172 23.781 25.188 1 94 219 VAL A N 1
ATOM 1699 C CA . VAL A 1 219 ? -13.438 24.688 24.297 1 94 219 VAL A CA 1
ATOM 1700 C C . VAL A 1 219 ? -14.289 25.922 24 1 94 219 VAL A C 1
ATOM 1702 O O . VAL A 1 219 ? -13.781 26.922 23.484 1 94 219 VAL A O 1
ATOM 1705 N N . TYR A 1 220 ? -15.508 25.906 24.422 1 90.56 220 TYR A N 1
ATOM 1706 C CA . TYR A 1 220 ? -16.391 27.031 24.125 1 90.56 220 TYR A CA 1
ATOM 1707 C C . TYR A 1 220 ? -16.562 27.938 25.328 1 90.56 220 TYR A C 1
ATOM 1709 O O . TYR A 1 220 ? -17.188 28.984 25.25 1 90.56 220 TYR A O 1
ATOM 1717 N N . ASP A 1 221 ? -16.062 27.469 26.469 1 90.56 221 ASP A N 1
ATOM 1718 C CA . ASP A 1 221 ? -16.047 28.312 27.656 1 90.56 221 ASP A CA 1
ATOM 1719 C C . ASP A 1 221 ? -15.023 29.438 27.5 1 90.56 221 ASP A C 1
ATOM 1721 O O . ASP A 1 221 ? -13.828 29.188 27.344 1 90.56 221 ASP A O 1
ATOM 1725 N N . PRO A 1 222 ? -15.484 30.672 27.609 1 92.38 222 PRO A N 1
ATOM 1726 C CA . PRO A 1 222 ? -14.57 31.797 27.484 1 92.38 222 PRO A CA 1
ATOM 1727 C C . PRO A 1 222 ? -13.43 31.766 28.484 1 92.38 222 PRO A C 1
ATOM 1729 O O . PRO A 1 222 ? -12.344 32.281 28.234 1 92.38 222 PRO A O 1
ATOM 1732 N N . ALA A 1 223 ? -13.609 31.109 29.547 1 95.06 223 ALA A N 1
ATOM 1733 C CA . ALA A 1 223 ? -12.578 31.016 30.578 1 95.06 223 ALA A CA 1
ATOM 1734 C C . ALA A 1 223 ? -11.398 30.188 30.094 1 95.06 223 ALA A C 1
ATOM 1736 O O . ALA A 1 223 ? -10.297 30.266 30.641 1 95.06 223 ALA A O 1
ATOM 1737 N N . ASN A 1 224 ? -11.68 29.406 29.016 1 94.69 224 ASN A N 1
ATOM 1738 C CA . ASN A 1 224 ? -10.648 28.484 28.516 1 94.69 224 ASN A CA 1
ATOM 1739 C C . ASN A 1 224 ? -10.008 29.016 27.234 1 94.69 224 ASN A C 1
ATOM 1741 O O . ASN A 1 224 ? -9.25 28.297 26.578 1 94.69 224 ASN A O 1
ATOM 1745 N N . LYS A 1 225 ? -10.18 30.203 26.906 1 96.12 225 LYS A N 1
ATOM 1746 C CA . LYS A 1 225 ? -9.789 30.781 25.625 1 96.12 225 LYS A CA 1
ATOM 1747 C C . LYS A 1 225 ? -8.289 30.641 25.391 1 96.12 225 LYS A C 1
ATOM 1749 O O . LYS A 1 225 ? -7.852 30.297 24.297 1 96.12 225 LYS A O 1
ATOM 1754 N N . GLU A 1 226 ? -7.473 30.938 26.375 1 96.88 226 GLU A N 1
ATOM 1755 C CA . GLU A 1 226 ? -6.02 30.875 26.234 1 96.88 226 GLU A CA 1
ATOM 1756 C C . GLU A 1 226 ? -5.539 29.453 26.016 1 96.88 226 GLU A C 1
ATOM 1758 O O . GLU A 1 226 ? -4.645 29.203 25.203 1 96.88 226 GLU A O 1
ATOM 1763 N N . LYS A 1 227 ? -6.141 28.516 26.75 1 96.5 227 LYS A N 1
ATOM 1764 C CA . LYS A 1 227 ? -5.781 27.109 26.609 1 96.5 227 LYS A CA 1
ATOM 1765 C C . LYS A 1 227 ? -6.168 26.594 25.234 1 96.5 227 LYS A C 1
ATOM 1767 O O . LYS A 1 227 ? -5.43 25.812 24.625 1 96.5 227 LYS A O 1
ATOM 1772 N N . VAL A 1 228 ? -7.297 27 24.781 1 97.06 228 VAL A N 1
ATOM 1773 C CA . VAL A 1 228 ? -7.773 26.594 23.469 1 97.06 228 VAL A CA 1
ATOM 1774 C C . VAL A 1 228 ? -6.867 27.172 22.375 1 97.06 228 VAL A C 1
ATOM 1776 O O . VAL A 1 228 ? -6.48 26.469 21.438 1 97.06 228 VAL A O 1
ATOM 1779 N N . ALA A 1 229 ? -6.445 28.422 22.547 1 97.81 229 ALA A N 1
ATOM 1780 C CA . ALA A 1 229 ? -5.566 29.094 21.594 1 97.81 229 ALA A CA 1
ATOM 1781 C C . ALA A 1 229 ? -4.211 28.391 21.516 1 97.81 229 ALA A C 1
ATOM 1783 O O . ALA A 1 229 ? -3.594 28.328 20.453 1 97.81 229 ALA A O 1
ATOM 1784 N N . ALA A 1 230 ? -3.793 27.859 22.609 1 97.69 230 ALA A N 1
ATOM 1785 C CA . ALA A 1 230 ? -2.502 27.172 22.672 1 97.69 230 ALA A CA 1
ATOM 1786 C C . ALA A 1 230 ? -2.516 25.906 21.812 1 97.69 230 ALA A C 1
ATOM 1788 O O . ALA A 1 230 ? -1.461 25.391 21.438 1 97.69 230 ALA A O 1
ATOM 1789 N N . ALA A 1 231 ? -3.707 25.406 21.5 1 98.31 231 ALA A N 1
ATOM 1790 C CA . ALA A 1 231 ? -3.84 24.219 20.672 1 98.31 231 ALA A CA 1
ATOM 1791 C C . ALA A 1 231 ? -4.152 24.594 19.234 1 98.31 231 ALA A C 1
ATOM 1793 O O . ALA A 1 231 ? -4.535 23.734 18.438 1 98.31 231 ALA A O 1
ATOM 1794 N N . GLY A 1 232 ? -4.043 25.812 18.875 1 98.56 232 GLY A N 1
ATOM 1795 C CA . GLY A 1 232 ? -4.258 26.297 17.516 1 98.56 232 GLY A CA 1
ATOM 1796 C C . GLY A 1 232 ? -2.979 26.75 16.844 1 98.56 232 GLY A C 1
ATOM 1797 O O . GLY A 1 232 ? -2.201 27.516 17.422 1 98.56 232 GLY A O 1
ATOM 1798 N N . PRO A 1 233 ? -2.758 26.297 15.641 1 98.81 233 PRO A N 1
ATOM 17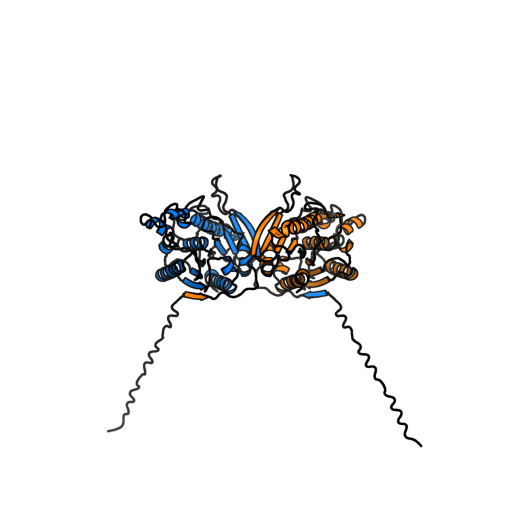99 C CA . PRO A 1 233 ? -1.503 26.625 14.953 1 98.81 233 PRO A CA 1
ATOM 1800 C C . PRO A 1 233 ? -1.344 28.125 14.688 1 98.81 233 PRO A C 1
ATOM 1802 O O . PRO A 1 233 ? -0.22 28.609 14.547 1 98.81 233 PRO A O 1
ATOM 1805 N N . THR A 1 234 ? -2.41 28.875 14.656 1 98.75 234 THR A N 1
ATOM 1806 C CA . THR A 1 234 ? -2.363 30.297 14.344 1 98.75 234 THR A CA 1
ATOM 1807 C C . THR A 1 234 ? -1.512 31.047 15.359 1 98.75 234 THR A C 1
ATOM 1809 O O . THR A 1 234 ? -0.837 32.031 15.016 1 98.75 234 THR A O 1
ATOM 1812 N N . LYS A 1 235 ? -1.484 30.547 16.547 1 98.12 235 LYS A N 1
ATOM 1813 C CA . LYS A 1 235 ? -0.791 31.203 17.656 1 98.12 235 LYS A CA 1
ATOM 1814 C C . LYS A 1 235 ? 0.716 31.234 17.406 1 98.12 235 LYS A C 1
ATOM 1816 O O . LYS A 1 235 ? 1.419 32.094 17.953 1 98.12 235 LYS A O 1
ATOM 1821 N N . TYR A 1 236 ? 1.221 30.422 16.578 1 98.56 236 TYR A N 1
ATOM 1822 C CA . TYR A 1 236 ? 2.66 30.188 16.562 1 98.56 236 TYR A CA 1
ATOM 1823 C C . TYR A 1 236 ? 3.264 30.609 15.227 1 98.56 236 TYR A C 1
ATOM 1825 O O . TYR A 1 236 ? 4.461 30.438 14.992 1 98.56 236 TYR A O 1
ATOM 1833 N N . ILE A 1 237 ? 2.541 31.25 14.352 1 98.69 237 ILE A N 1
ATOM 1834 C CA . ILE A 1 237 ? 2.982 31.609 13 1 98.69 237 ILE A CA 1
ATOM 1835 C C . ILE A 1 237 ? 4.16 32.562 13.078 1 98.69 237 ILE A C 1
ATOM 1837 O O . ILE A 1 237 ? 4.121 33.562 13.836 1 98.69 237 ILE A O 1
ATOM 1841 N N . THR A 1 238 ? 5.145 32.281 12.367 1 98.19 238 THR A N 1
ATOM 1842 C CA . THR A 1 238 ? 6.27 33.156 12.125 1 98.19 238 THR A CA 1
ATOM 1843 C C . THR A 1 238 ? 6.656 33.156 10.648 1 98.19 238 THR A C 1
ATOM 1845 O O . THR A 1 238 ? 6.273 32.281 9.906 1 98.19 238 THR A O 1
ATOM 1848 N N . GLU A 1 239 ? 7.43 34.094 10.273 1 97.38 239 GLU A N 1
ATOM 1849 C CA . GLU A 1 239 ? 7.832 34.219 8.875 1 97.38 239 GLU A CA 1
ATOM 1850 C C . GLU A 1 239 ? 8.758 33.094 8.461 1 97.38 239 GLU A C 1
ATOM 1852 O O . GLU A 1 239 ? 8.969 32.844 7.266 1 97.38 239 GLU A O 1
ATOM 1857 N N . ASP A 1 240 ? 9.305 32.344 9.43 1 97.69 240 ASP A N 1
ATOM 1858 C CA . ASP A 1 240 ? 10.25 31.266 9.148 1 97.69 240 ASP A CA 1
ATOM 1859 C C . ASP A 1 240 ? 9.516 29.938 8.922 1 97.69 240 ASP A C 1
ATOM 1861 O O . ASP A 1 240 ? 10.133 28.922 8.609 1 97.69 240 ASP A O 1
ATOM 1865 N N . ASP A 1 241 ? 8.195 29.984 9.07 1 98.62 241 ASP A N 1
ATOM 1866 C CA . ASP A 1 241 ? 7.414 28.766 8.883 1 98.62 241 ASP A CA 1
ATOM 1867 C C . ASP A 1 241 ? 7.457 28.312 7.426 1 98.62 241 ASP A C 1
ATOM 1869 O O . ASP A 1 241 ? 7.707 29.109 6.523 1 98.62 241 ASP A O 1
ATOM 1873 N N . PRO A 1 242 ? 7.328 27.016 7.18 1 98.81 242 PRO A N 1
ATOM 1874 C CA . PRO A 1 242 ? 7.344 26.5 5.805 1 98.81 242 PRO A CA 1
ATOM 1875 C C . PRO A 1 242 ? 6.105 26.922 5.012 1 98.81 242 PRO A C 1
ATOM 1877 O O . PRO A 1 242 ? 5.148 27.438 5.582 1 98.81 242 PRO A O 1
ATOM 1880 N N . ALA A 1 243 ? 6.152 26.656 3.691 1 98.75 243 ALA A N 1
ATOM 1881 C CA . ALA A 1 243 ? 5 26.906 2.828 1 98.75 243 ALA A CA 1
ATOM 1882 C C . ALA A 1 243 ? 3.846 25.969 3.176 1 98.75 243 ALA A C 1
ATOM 1884 O O . ALA A 1 243 ? 4.062 24.844 3.605 1 98.75 243 ALA A O 1
ATOM 1885 N N . PHE A 1 244 ? 2.596 26.5 2.967 1 98.88 244 PHE A N 1
ATOM 1886 C CA . PHE A 1 244 ? 1.377 25.75 3.266 1 98.88 244 PHE A CA 1
ATOM 1887 C C . PHE A 1 244 ? 0.524 25.578 2.016 1 98.88 244 PHE A C 1
ATOM 1889 O O . PHE A 1 244 ? 0.379 26.516 1.225 1 98.88 244 PHE A O 1
ATOM 1896 N N . LEU A 1 245 ? 0.047 24.375 1.825 1 98.88 245 LEU A N 1
ATOM 1897 C CA . LEU A 1 245 ? -1.081 24.094 0.944 1 98.88 245 LEU A CA 1
ATOM 1898 C C . LEU A 1 245 ? -2.33 23.75 1.751 1 98.88 245 LEU A C 1
ATOM 1900 O O . LEU A 1 245 ? -2.34 22.781 2.512 1 98.88 245 LEU A O 1
ATOM 1904 N N . LEU A 1 246 ? -3.363 24.547 1.575 1 98.88 246 LEU A N 1
ATOM 1905 C CA . LEU A 1 246 ? -4.629 24.328 2.268 1 98.88 246 LEU A CA 1
ATOM 1906 C C . LEU A 1 246 ? -5.727 23.938 1.286 1 98.88 246 LEU A C 1
ATOM 1908 O O . LEU A 1 246 ? -5.945 24.609 0.282 1 98.88 246 LEU A O 1
ATOM 1912 N N . ILE A 1 247 ? -6.375 22.812 1.603 1 98.81 247 ILE A N 1
ATOM 1913 C CA . ILE A 1 247 ? -7.477 22.359 0.757 1 98.81 247 ILE A CA 1
ATOM 1914 C C . ILE A 1 247 ? -8.703 22.078 1.618 1 98.81 247 ILE A C 1
ATOM 1916 O O . ILE A 1 247 ? -8.648 21.297 2.562 1 98.81 247 ILE A O 1
ATOM 1920 N N . TYR A 1 248 ? -9.828 22.75 1.275 1 98.69 248 TYR A N 1
ATOM 1921 C CA . TYR A 1 248 ? -11.07 22.625 2.033 1 98.69 248 TYR A CA 1
ATOM 1922 C C . TYR A 1 248 ? -12.266 22.469 1.103 1 98.69 248 TYR A C 1
ATOM 1924 O O . TYR A 1 248 ? -12.312 23.078 0.03 1 98.69 248 TYR A O 1
ATOM 1932 N N . GLY A 1 249 ? -13.211 21.656 1.528 1 98.44 249 GLY A N 1
ATOM 1933 C CA . GLY A 1 249 ? -14.484 21.578 0.825 1 98.44 249 GLY A CA 1
ATOM 1934 C C . GLY A 1 249 ? -15.477 22.625 1.274 1 98.44 249 GLY A C 1
ATOM 1935 O O . GLY A 1 249 ? -15.578 22.922 2.467 1 98.44 249 GLY A O 1
ATOM 1936 N N . ASP A 1 250 ? -16.266 23.094 0.352 1 97.56 250 ASP A N 1
ATOM 1937 C CA . ASP A 1 250 ? -17.203 24.156 0.701 1 97.56 250 ASP A CA 1
ATOM 1938 C C . ASP A 1 250 ? -18.5 23.594 1.261 1 97.56 250 ASP A C 1
ATOM 1940 O O . ASP A 1 250 ? -19.328 24.328 1.803 1 97.56 250 ASP A O 1
ATOM 1944 N N . LYS A 1 251 ? -18.719 22.281 1.184 1 97.88 251 LYS A N 1
ATOM 1945 C CA . LYS A 1 251 ? -19.906 21.641 1.757 1 97.88 251 LYS A CA 1
ATOM 1946 C C . LYS A 1 251 ? -19.516 20.688 2.887 1 97.88 251 LYS A C 1
ATOM 1948 O O . LYS A 1 251 ? -20.219 19.703 3.137 1 97.88 251 LYS A O 1
ATOM 1953 N N . ASP A 1 252 ? -18.391 20.922 3.445 1 97.5 252 ASP A N 1
ATOM 1954 C CA . ASP A 1 252 ? -17.953 20.172 4.621 1 97.5 252 ASP A CA 1
ATOM 1955 C C . ASP A 1 252 ? -18.859 20.469 5.82 1 97.5 252 ASP A C 1
ATOM 1957 O O . ASP A 1 252 ? -18.844 21.594 6.34 1 97.5 252 ASP A O 1
ATOM 1961 N N . PRO A 1 253 ? -19.578 19.531 6.297 1 94.38 253 PRO A N 1
ATOM 1962 C CA . PRO A 1 253 ? -20.484 19.781 7.41 1 94.38 253 PRO A CA 1
ATOM 1963 C C . PRO A 1 253 ? -19.797 19.734 8.766 1 94.38 253 PRO A C 1
ATOM 1965 O O . PRO A 1 253 ? -20.406 20.047 9.789 1 94.38 253 PRO A O 1
ATOM 1968 N N . VAL A 1 254 ? -18.516 19.328 8.773 1 94.12 254 VAL A N 1
ATOM 1969 C CA . VAL A 1 254 ? -17.797 19.109 10.023 1 94.12 254 VAL A CA 1
ATOM 1970 C C . VAL A 1 254 ? -16.859 20.297 10.305 1 94.12 254 VAL A C 1
ATOM 1972 O O . VAL A 1 254 ? -16.875 20.859 11.398 1 94.12 254 VAL A O 1
ATOM 1975 N N . ILE A 1 255 ? -16.094 20.656 9.305 1 96.62 255 ILE A N 1
ATOM 1976 C CA . ILE A 1 255 ? -15.156 21.766 9.414 1 96.62 255 ILE A CA 1
ATOM 1977 C C . ILE A 1 255 ? -15.586 22.906 8.492 1 96.62 255 ILE A C 1
ATOM 1979 O O . ILE A 1 255 ? -15.438 22.812 7.27 1 96.62 255 ILE A O 1
ATOM 1983 N N . PRO A 1 256 ? -16.047 23.969 9.117 1 95.94 256 PRO A N 1
ATOM 1984 C CA . PRO A 1 256 ? -16.391 25.109 8.266 1 95.94 256 PRO A CA 1
ATOM 1985 C C . PRO A 1 256 ? -15.188 25.625 7.465 1 95.94 256 PRO A C 1
ATOM 1987 O O . PRO A 1 256 ? -14.078 25.719 8 1 95.94 256 PRO A O 1
ATOM 1990 N N . ILE A 1 257 ? -15.445 25.938 6.215 1 96.94 257 ILE A N 1
ATOM 1991 C CA . ILE A 1 257 ? -14.375 26.359 5.316 1 96.94 257 ILE A CA 1
ATOM 1992 C C . ILE A 1 257 ? -13.703 27.625 5.863 1 96.94 257 ILE A C 1
ATOM 1994 O O . ILE A 1 257 ? -12.531 27.875 5.578 1 96.94 257 ILE A O 1
ATOM 1998 N N . LYS A 1 258 ? -14.406 28.344 6.703 1 96.5 258 LYS A N 1
ATOM 1999 C CA . LYS A 1 258 ? -13.867 29.547 7.305 1 96.5 258 LYS A CA 1
ATOM 2000 C C . LYS A 1 258 ? -12.625 29.25 8.141 1 96.5 258 LYS A C 1
ATOM 2002 O O . LYS A 1 258 ? -11.727 30.094 8.242 1 96.5 258 LYS A O 1
ATOM 2007 N N . GLN A 1 259 ? -12.547 28.078 8.719 1 97.5 259 GLN A N 1
ATOM 2008 C CA . GLN A 1 259 ? -11.344 27.656 9.422 1 97.5 259 GLN A CA 1
ATOM 2009 C C . GLN A 1 259 ? -10.109 27.797 8.531 1 97.5 259 GLN A C 1
ATOM 2011 O O . GLN A 1 259 ? -9.094 28.344 8.953 1 97.5 259 GLN A O 1
ATOM 2016 N N . GLY A 1 260 ? -10.234 27.297 7.309 1 98.06 260 GLY A N 1
ATOM 2017 C CA . GLY A 1 260 ? -9.133 27.359 6.359 1 98.06 260 GLY A CA 1
ATOM 2018 C C . GLY A 1 260 ? -8.883 28.766 5.828 1 98.06 260 GLY A C 1
ATOM 2019 O O . GLY A 1 260 ? -7.73 29.188 5.691 1 98.06 260 GLY A O 1
ATOM 2020 N N . GLU A 1 261 ? -9.93 29.469 5.562 1 97.38 261 GLU A N 1
ATOM 2021 C CA . GLU A 1 261 ? -9.805 30.812 5.031 1 97.38 261 GLU A CA 1
ATOM 2022 C C . GLU A 1 261 ? -9.117 31.734 6.035 1 97.38 261 GLU A C 1
ATOM 2024 O O . GLU A 1 261 ? -8.211 32.5 5.672 1 97.38 261 GLU A O 1
ATOM 2029 N N . ASP A 1 262 ? -9.562 31.656 7.281 1 98 262 ASP A N 1
ATOM 2030 C CA . ASP A 1 262 ? -8.953 32.469 8.328 1 98 262 ASP A CA 1
ATOM 2031 C C . ASP A 1 262 ? -7.488 32.125 8.531 1 98 262 ASP A C 1
ATOM 2033 O O . ASP A 1 262 ? -6.645 33 8.734 1 98 262 ASP A O 1
ATOM 2037 N N . PHE A 1 263 ? -7.227 30.844 8.484 1 98.69 263 PHE A N 1
ATOM 2038 C CA . PHE A 1 263 ? -5.852 30.391 8.656 1 98.69 263 PHE A CA 1
ATOM 2039 C C . PHE A 1 263 ? -4.973 30.875 7.508 1 98.69 263 PHE A C 1
ATOM 2041 O O . PHE A 1 263 ? -3.855 31.344 7.73 1 98.69 263 PHE A O 1
ATOM 2048 N N . TYR A 1 264 ? -5.441 30.766 6.293 1 98.69 264 TYR A N 1
ATOM 2049 C CA . TYR A 1 264 ? -4.734 31.266 5.121 1 98.69 264 TYR A CA 1
ATOM 2050 C C . TYR A 1 264 ? -4.375 32.75 5.301 1 98.69 264 TYR A C 1
ATOM 2052 O O . TYR A 1 264 ? -3.221 33.125 5.098 1 98.69 264 TYR A O 1
ATOM 2060 N N . ASP A 1 265 ? -5.32 33.5 5.68 1 98.31 265 ASP A N 1
ATOM 2061 C CA . ASP A 1 265 ? -5.098 34.938 5.859 1 98.31 265 ASP A CA 1
ATOM 2062 C C . ASP A 1 265 ? -4.047 35.188 6.938 1 98.31 265 ASP A C 1
ATOM 2064 O O . ASP A 1 265 ? -3.197 36.062 6.785 1 98.31 265 ASP A O 1
ATOM 2068 N N . ALA A 1 266 ? -4.148 34.406 8.031 1 98.69 266 ALA A N 1
ATOM 2069 C CA . ALA A 1 266 ? -3.178 34.562 9.117 1 98.69 266 ALA A CA 1
ATOM 2070 C C . ALA A 1 266 ? -1.771 34.219 8.641 1 98.69 266 ALA A C 1
ATOM 2072 O O . ALA A 1 266 ? -0.801 34.875 9.008 1 98.69 266 ALA A O 1
ATOM 2073 N N . LEU A 1 267 ? -1.647 33.156 7.844 1 98.69 267 LEU A N 1
ATOM 2074 C CA . LEU A 1 267 ? -0.355 32.75 7.305 1 98.69 267 LEU A CA 1
ATOM 2075 C C . LEU A 1 267 ? 0.237 33.844 6.426 1 98.69 267 LEU A C 1
ATOM 2077 O O . LEU A 1 267 ? 1.399 34.219 6.594 1 98.69 267 LEU A O 1
ATOM 2081 N N . ILE A 1 268 ? -0.548 34.375 5.555 1 98.25 268 ILE A N 1
ATOM 2082 C CA . ILE A 1 268 ? -0.097 35.438 4.652 1 98.25 268 ILE A CA 1
ATOM 2083 C C . ILE A 1 268 ? 0.327 36.656 5.457 1 98.25 268 ILE A C 1
ATOM 2085 O O . ILE A 1 268 ? 1.391 37.219 5.211 1 98.25 268 ILE A O 1
ATOM 2089 N N . ALA A 1 269 ? -0.479 37 6.41 1 97.94 269 ALA A N 1
ATOM 2090 C CA . ALA A 1 269 ? -0.17 38.125 7.258 1 97.94 269 ALA A CA 1
ATOM 2091 C C . ALA A 1 269 ? 1.137 37.938 8.016 1 97.94 269 ALA A C 1
ATOM 2093 O O . ALA A 1 269 ? 1.867 38.875 8.289 1 97.94 269 ALA A O 1
ATOM 2094 N N . GLY A 1 270 ? 1.421 36.688 8.336 1 98.06 270 GLY A N 1
ATOM 2095 C CA . GLY A 1 270 ? 2.627 36.344 9.062 1 98.06 270 GLY A CA 1
ATOM 2096 C C . GLY A 1 270 ? 3.844 36.188 8.172 1 98.06 270 GLY A C 1
ATOM 2097 O O . GLY A 1 270 ? 4.941 35.875 8.648 1 98.06 270 GLY A O 1
ATOM 2098 N N . GLY A 1 271 ? 3.658 36.344 6.859 1 97.94 271 GLY A N 1
ATOM 2099 C CA . GLY A 1 271 ? 4.773 36.281 5.93 1 97.94 271 GLY A CA 1
ATOM 2100 C C . GLY A 1 271 ? 5.035 34.875 5.414 1 97.94 271 GLY A C 1
ATOM 2101 O O . GLY A 1 271 ? 6.109 34.594 4.867 1 97.94 271 GLY A O 1
ATOM 2102 N N . VAL A 1 272 ? 4.121 33.969 5.605 1 98.25 272 VAL A N 1
ATOM 2103 C CA . VAL A 1 272 ? 4.266 32.562 5.172 1 98.25 272 VAL A CA 1
ATOM 2104 C C . VAL A 1 272 ? 3.658 32.406 3.783 1 98.25 272 VAL A C 1
ATOM 2106 O O . VAL A 1 272 ? 2.572 32.906 3.506 1 98.25 272 VAL A O 1
ATOM 2109 N N . ASP A 1 273 ? 4.441 31.719 2.859 1 97.5 273 ASP A N 1
ATOM 2110 C CA . ASP A 1 273 ? 3.871 31.344 1.568 1 97.5 273 ASP A CA 1
ATOM 2111 C C . ASP A 1 273 ? 2.746 30.328 1.739 1 97.5 273 ASP A C 1
ATOM 2113 O O . ASP A 1 273 ? 2.93 29.297 2.385 1 97.5 273 ASP A O 1
ATOM 2117 N N . ALA A 1 274 ? 1.552 30.703 1.224 1 98.38 274 ALA A N 1
ATOM 2118 C CA . ALA A 1 274 ? 0.425 29.781 1.363 1 98.38 274 ALA A CA 1
ATOM 2119 C C . ALA A 1 274 ? -0.4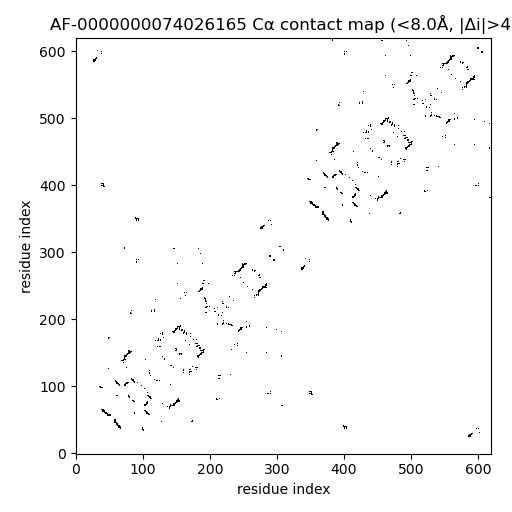41 29.781 0.107 1 98.38 274 ALA A C 1
ATOM 2121 O O . ALA A 1 274 ? -0.548 30.797 -0.582 1 98.38 274 ALA A O 1
ATOM 2122 N N . THR A 1 275 ? -0.954 28.609 -0.238 1 98.19 275 THR A N 1
ATOM 2123 C CA . THR A 1 275 ? -1.94 28.406 -1.294 1 98.19 275 THR A CA 1
ATOM 2124 C C . THR A 1 275 ? -3.207 27.766 -0.739 1 98.19 275 THR A C 1
ATOM 2126 O O . THR A 1 275 ? -3.133 26.859 0.09 1 98.19 275 THR A O 1
ATOM 2129 N N . PHE A 1 276 ? -4.348 28.297 -1.179 1 98.56 276 PHE A N 1
ATOM 2130 C CA . PHE A 1 276 ? -5.641 27.812 -0.695 1 98.56 276 PHE A CA 1
ATOM 2131 C C . PHE A 1 276 ? -6.512 27.344 -1.854 1 98.56 276 PHE A C 1
ATOM 2133 O O . PHE A 1 276 ? -6.684 28.078 -2.838 1 98.56 276 PHE A O 1
ATOM 2140 N N . TYR A 1 277 ? -7.047 26.109 -1.731 1 98.56 277 TYR A N 1
ATOM 2141 C CA . TYR A 1 277 ? -8.016 25.594 -2.693 1 98.56 277 TYR A CA 1
ATOM 2142 C C . TYR A 1 277 ? -9.352 25.312 -2.025 1 98.56 277 TYR A C 1
ATOM 2144 O O . TYR A 1 277 ? -9.422 24.578 -1.037 1 98.56 277 TYR A O 1
ATOM 2152 N N . LYS A 1 278 ? -10.367 25.875 -2.568 1 98.56 278 LYS A N 1
ATOM 2153 C CA . LYS A 1 278 ? -11.75 25.516 -2.25 1 98.56 278 LYS A CA 1
ATOM 2154 C C . LYS A 1 278 ? -12.266 24.438 -3.191 1 98.56 278 LYS A C 1
ATOM 2156 O O . LYS A 1 278 ? -12.383 24.656 -4.398 1 98.56 278 LYS A O 1
ATOM 2161 N N . VAL A 1 279 ? -12.609 23.328 -2.664 1 98.44 279 VAL A N 1
ATOM 2162 C CA . VAL A 1 279 ? -13.203 22.266 -3.465 1 98.44 279 VAL A CA 1
ATOM 2163 C C . VAL A 1 279 ? -14.719 22.438 -3.502 1 98.44 279 VAL A C 1
ATOM 2165 O O . VAL A 1 279 ? -15.398 22.25 -2.488 1 98.44 279 VAL A O 1
ATOM 2168 N N . ILE A 1 280 ? -15.195 22.703 -4.672 1 98.06 280 ILE A N 1
ATOM 2169 C CA . ILE A 1 280 ? -16.641 22.906 -4.84 1 98.06 280 ILE A CA 1
ATOM 2170 C C . ILE A 1 280 ? -17.375 21.578 -4.617 1 98.06 280 ILE A C 1
ATOM 2172 O O . ILE A 1 280 ? -17.016 20.562 -5.199 1 98.06 280 ILE A O 1
ATOM 2176 N N . SER A 1 281 ? -18.328 21.562 -3.73 1 97.44 281 SER A N 1
ATOM 2177 C CA . SER A 1 281 ? -19.141 20.422 -3.34 1 97.44 281 SER A CA 1
ATOM 2178 C C . SER A 1 281 ? -18.328 19.406 -2.533 1 97.44 281 SER A C 1
ATOM 2180 O O . SER A 1 281 ? -18.766 18.266 -2.354 1 97.44 281 SER A O 1
ATOM 2182 N N . GLY A 1 282 ? -17.172 19.875 -2.133 1 97.94 282 GLY A N 1
ATOM 2183 C CA . GLY A 1 282 ? -16.375 19 -1.292 1 97.94 282 GLY A CA 1
ATOM 2184 C C . GLY A 1 282 ? -16.953 18.812 0.098 1 97.94 282 GLY A C 1
ATOM 2185 O O . GLY A 1 282 ? -17.438 19.766 0.704 1 97.94 282 GLY A O 1
ATOM 2186 N N . VAL A 1 283 ? -16.953 17.578 0.599 1 97.25 283 VAL A N 1
ATOM 2187 C CA . VAL A 1 283 ? -17.438 17.266 1.939 1 97.25 283 VAL A CA 1
ATOM 2188 C C . VAL A 1 283 ? -16.266 16.859 2.826 1 97.25 283 VAL A C 1
ATOM 2190 O O . VAL A 1 283 ? -15.102 17.047 2.459 1 97.25 283 VAL A O 1
ATOM 2193 N N . HIS A 1 284 ? -16.516 16.422 4.059 1 96.81 284 HIS A N 1
ATOM 2194 C CA . HIS A 1 284 ? -15.469 16.047 5 1 96.81 284 HIS A CA 1
ATOM 2195 C C . HIS A 1 284 ? -15.031 14.602 4.785 1 96.81 284 HIS A C 1
ATOM 2197 O O . HIS A 1 284 ? -15.352 13.727 5.59 1 96.81 284 HIS A O 1
ATOM 2203 N N . SER A 1 285 ? -14.289 14.414 3.684 1 95.62 285 SER A N 1
ATOM 2204 C CA . SER A 1 285 ? -13.945 13.047 3.314 1 95.62 285 SER A CA 1
ATOM 2205 C C . SER A 1 285 ? -12.562 12.977 2.672 1 95.62 285 SER A C 1
ATOM 2207 O O . SER A 1 285 ? -12.367 13.453 1.554 1 95.62 285 SER A O 1
ATOM 2209 N N . SER A 1 286 ? -11.656 12.281 3.381 1 95.38 286 SER A N 1
ATOM 2210 C CA . SER A 1 286 ? -10.359 12.039 2.764 1 95.38 286 SER A CA 1
ATOM 2211 C C . SER A 1 286 ? -10.477 11.102 1.566 1 95.38 286 SER A C 1
ATOM 2213 O O . SER A 1 286 ? -9.695 11.188 0.618 1 95.38 286 SER A O 1
ATOM 2215 N N . ILE A 1 287 ? -11.477 10.242 1.591 1 95 287 ILE A N 1
ATOM 2216 C CA . ILE A 1 287 ? -11.734 9.312 0.498 1 95 287 ILE A CA 1
ATOM 2217 C C . ILE A 1 287 ? -12.133 10.078 -0.758 1 95 287 ILE A C 1
ATOM 2219 O O . ILE A 1 287 ? -11.617 9.812 -1.848 1 95 287 ILE A O 1
ATOM 2223 N N . GLN A 1 288 ? -12.992 11.055 -0.567 1 95.44 288 GLN A N 1
ATOM 2224 C CA . GLN A 1 288 ? -13.398 11.883 -1.701 1 95.44 288 GLN A CA 1
ATOM 2225 C C . GLN A 1 288 ? -12.203 12.617 -2.303 1 95.44 288 GLN A C 1
ATOM 2227 O O . GLN A 1 288 ? -12.039 12.641 -3.525 1 95.44 288 GLN A O 1
ATOM 2232 N N . PHE A 1 289 ? -11.328 13.188 -1.477 1 97.06 289 PHE A N 1
ATOM 2233 C CA . PHE A 1 289 ? -10.227 14.008 -1.958 1 97.06 289 PHE A CA 1
ATOM 2234 C C . PHE A 1 289 ? -9.133 13.141 -2.574 1 97.06 289 PHE A C 1
ATOM 2236 O O . PHE A 1 289 ? -8.609 13.469 -3.641 1 97.06 289 PHE A O 1
ATOM 2243 N N . THR A 1 290 ? -8.828 11.969 -1.951 1 97.12 290 THR A N 1
ATOM 2244 C CA . THR A 1 290 ? -7.758 11.125 -2.465 1 97.12 290 THR A CA 1
ATOM 2245 C C . THR A 1 290 ? -8.172 10.461 -3.773 1 97.12 290 THR A C 1
ATOM 2247 O O . THR A 1 290 ? -7.324 10.008 -4.547 1 97.12 290 THR A O 1
ATOM 2250 N N . ASN A 1 291 ? -9.445 10.406 -3.998 1 96.06 291 ASN A N 1
ATOM 2251 C CA . ASN A 1 291 ? -9.93 9.781 -5.223 1 96.06 291 ASN A CA 1
ATOM 2252 C C . ASN A 1 291 ? -10.039 10.789 -6.363 1 96.06 291 ASN A C 1
ATOM 2254 O O . ASN A 1 291 ? -10.531 10.461 -7.441 1 96.06 291 ASN A O 1
ATOM 2258 N N . GLN A 1 292 ? -9.602 12.016 -6.117 1 96.75 292 GLN A N 1
ATOM 2259 C CA . GLN A 1 292 ? -9.531 13.047 -7.148 1 96.75 292 GLN A CA 1
ATOM 2260 C C . GLN A 1 292 ? -8.102 13.211 -7.66 1 96.75 292 GLN A C 1
ATOM 2262 O O . GLN A 1 292 ? -7.246 13.75 -6.953 1 96.75 292 GLN A O 1
ATOM 2267 N N . GLU A 1 293 ? -7.891 12.805 -8.898 1 95.5 293 GLU A N 1
ATOM 2268 C CA . GLU A 1 293 ? -6.551 12.883 -9.477 1 95.5 293 GLU A CA 1
ATOM 2269 C C . GLU A 1 293 ? -6.02 14.312 -9.453 1 95.5 293 GLU A C 1
ATOM 2271 O O . GLU A 1 293 ? -4.844 14.539 -9.164 1 95.5 293 GLU A O 1
ATOM 2276 N N . LYS A 1 294 ? -6.84 15.219 -9.703 1 96.75 294 LYS A N 1
ATOM 2277 C CA . LYS A 1 294 ? -6.414 16.609 -9.734 1 96.75 294 LYS A CA 1
ATOM 2278 C C . LYS A 1 294 ? -5.961 17.094 -8.359 1 96.75 294 LYS A C 1
ATOM 2280 O O . LYS A 1 294 ? -4.945 17.781 -8.234 1 96.75 294 LYS A O 1
ATOM 2285 N N . ILE A 1 295 ? -6.684 16.734 -7.34 1 97.94 295 ILE A N 1
ATOM 2286 C CA . ILE A 1 295 ? -6.332 17.141 -5.984 1 97.94 295 ILE A CA 1
ATOM 2287 C C . ILE A 1 295 ? -5.008 16.5 -5.578 1 97.94 295 ILE A C 1
ATOM 2289 O O . ILE A 1 295 ? -4.129 17.156 -5.027 1 97.94 295 ILE A O 1
ATOM 2293 N N . MET A 1 296 ? -4.867 15.219 -5.93 1 98.19 296 MET A N 1
ATOM 2294 C CA . MET A 1 296 ? -3.629 14.508 -5.617 1 98.19 296 MET A CA 1
ATOM 2295 C C . MET A 1 296 ? -2.451 15.117 -6.375 1 98.19 296 MET A C 1
ATOM 2297 O O . MET A 1 296 ? -1.364 15.273 -5.812 1 98.19 296 MET A O 1
ATOM 2301 N N . ASN A 1 297 ? -2.654 15.492 -7.613 1 97.88 297 ASN A N 1
ATOM 2302 C CA . ASN A 1 297 ? -1.591 16.094 -8.406 1 97.88 297 ASN A CA 1
ATOM 2303 C C . ASN A 1 297 ? -1.213 17.484 -7.883 1 97.88 297 ASN A C 1
ATOM 2305 O O . ASN A 1 297 ? -0.035 17.844 -7.867 1 97.88 297 ASN A O 1
ATOM 2309 N N . ILE A 1 298 ? -2.18 18.25 -7.469 1 98.25 298 ILE A N 1
ATOM 2310 C CA . ILE A 1 298 ? -1.919 19.547 -6.883 1 98.25 298 ILE A CA 1
ATOM 2311 C C . ILE A 1 298 ? -1.05 19.391 -5.641 1 98.25 298 ILE A C 1
ATOM 2313 O O . ILE A 1 298 ? -0.087 20.141 -5.449 1 98.25 298 ILE A O 1
ATOM 2317 N N . THR A 1 299 ? -1.392 18.453 -4.832 1 98.81 299 THR A N 1
ATOM 2318 C CA . THR A 1 299 ? -0.64 18.219 -3.604 1 98.81 299 THR A CA 1
ATOM 2319 C C . THR A 1 299 ? 0.778 17.75 -3.918 1 98.81 299 THR A C 1
ATOM 2321 O O . THR A 1 299 ? 1.744 18.234 -3.328 1 98.81 299 THR A O 1
ATOM 2324 N N . LYS A 1 300 ? 0.876 16.828 -4.887 1 98.75 300 LYS A N 1
ATOM 2325 C CA . LYS A 1 300 ? 2.197 16.375 -5.316 1 98.75 300 LYS A CA 1
ATOM 2326 C C . LYS A 1 300 ? 3.027 17.547 -5.848 1 98.75 300 LYS A C 1
ATOM 2328 O O . LYS A 1 300 ? 4.207 17.672 -5.52 1 98.75 300 LYS A O 1
ATOM 2333 N N . ASP A 1 301 ? 2.459 18.344 -6.688 1 98.69 301 ASP A N 1
ATOM 2334 C CA . ASP A 1 301 ? 3.156 19.484 -7.281 1 98.69 301 ASP A CA 1
ATOM 2335 C C . ASP A 1 301 ? 3.635 20.453 -6.207 1 98.69 301 ASP A C 1
ATOM 2337 O O . ASP A 1 301 ? 4.723 21.016 -6.316 1 98.69 301 ASP A O 1
ATOM 2341 N N . PHE A 1 302 ? 2.785 20.656 -5.234 1 98.69 302 PHE A N 1
ATOM 2342 C CA . PHE A 1 302 ? 3.17 21.5 -4.109 1 98.69 302 PHE A CA 1
ATOM 2343 C C . PHE A 1 302 ? 4.43 20.969 -3.439 1 98.69 302 PHE A C 1
ATOM 2345 O O . PHE A 1 302 ? 5.383 21.719 -3.211 1 98.69 302 PHE A O 1
ATOM 2352 N N . PHE A 1 303 ? 4.465 19.672 -3.125 1 98.88 303 PHE A N 1
ATOM 2353 C CA . PHE A 1 303 ? 5.633 19.094 -2.479 1 98.88 303 PHE A CA 1
ATOM 2354 C C . PHE A 1 303 ? 6.832 19.094 -3.418 1 98.88 303 PHE A C 1
ATOM 2356 O O . PHE A 1 303 ? 7.969 19.281 -2.98 1 98.88 303 PHE A O 1
ATOM 2363 N N . ASP A 1 304 ? 6.602 18.828 -4.742 1 98.81 304 ASP A N 1
ATOM 2364 C CA . ASP A 1 304 ? 7.691 18.906 -5.711 1 98.81 304 ASP A CA 1
ATOM 2365 C C . ASP A 1 304 ? 8.352 20.281 -5.676 1 98.81 304 ASP A C 1
ATOM 2367 O O . ASP A 1 304 ? 9.578 20.391 -5.68 1 98.81 304 ASP A O 1
ATOM 2371 N N . LYS A 1 305 ? 7.551 21.266 -5.617 1 98.5 305 LYS A N 1
ATOM 2372 C CA . LYS A 1 305 ? 8.062 22.641 -5.574 1 98.5 305 LYS A CA 1
ATOM 2373 C C . LYS A 1 305 ? 8.852 22.891 -4.293 1 98.5 305 LYS A C 1
ATOM 2375 O O . LYS A 1 305 ? 9.977 23.391 -4.34 1 98.5 305 LYS A O 1
ATOM 2380 N N . GLU A 1 306 ? 8.312 22.5 -3.209 1 98.69 306 GLU A N 1
ATOM 2381 C CA . GLU A 1 306 ? 8.852 22.922 -1.918 1 98.69 306 GLU A CA 1
ATOM 2382 C C . GLU A 1 306 ? 10.008 22.031 -1.483 1 98.69 306 GLU A C 1
ATOM 2384 O O . GLU A 1 306 ? 10.922 22.484 -0.793 1 98.69 306 GLU A O 1
ATOM 2389 N N . LEU A 1 307 ? 9.961 20.734 -1.896 1 98.75 307 LEU A N 1
ATOM 2390 C CA . LEU A 1 307 ? 10.93 19.797 -1.351 1 98.75 307 LEU A CA 1
ATOM 2391 C C . LEU A 1 307 ? 11.961 19.406 -2.408 1 98.75 307 LEU A C 1
ATOM 2393 O O . LEU A 1 307 ? 13.07 18.984 -2.076 1 98.75 307 LEU A O 1
ATOM 2397 N N . LYS A 1 308 ? 11.578 19.484 -3.658 1 97.69 308 LYS A N 1
ATOM 2398 C CA . LYS A 1 308 ? 12.5 19.094 -4.723 1 97.69 308 LYS A CA 1
ATOM 2399 C C . LYS A 1 308 ? 12.984 20.312 -5.504 1 97.69 308 LYS A C 1
ATOM 2401 O O . LYS A 1 308 ? 13.938 20.219 -6.281 1 97.69 308 LYS A O 1
ATOM 2406 N N . GLY A 1 309 ? 12.406 21.453 -5.324 1 94.31 309 GLY A N 1
ATOM 2407 C CA . GLY A 1 309 ? 12.797 22.656 -6.035 1 94.31 309 GLY A CA 1
ATOM 2408 C C . GLY A 1 309 ? 12.375 22.641 -7.492 1 94.31 309 GLY A C 1
ATOM 2409 O O . GLY A 1 309 ? 13.039 23.25 -8.336 1 94.31 309 GLY A O 1
ATOM 2410 N N . GLU A 1 310 ? 11.398 21.891 -7.762 1 87.88 310 GLU A N 1
ATOM 2411 C CA . GLU A 1 310 ? 10.891 21.797 -9.125 1 87.88 310 GLU A CA 1
ATOM 2412 C C . GLU A 1 310 ? 9.852 22.875 -9.398 1 87.88 310 GLU A C 1
ATOM 2414 O O . GLU A 1 310 ? 9.164 23.328 -8.484 1 87.88 310 GLU A O 1
ATOM 2419 N N . MET B 1 1 ? 14.164 86.688 -39.312 1 27.91 1 MET B N 1
ATOM 2420 C CA . MET B 1 1 ? 13.148 86.312 -38.312 1 27.91 1 MET B CA 1
ATOM 2421 C C . MET B 1 1 ? 12.75 84.875 -38.406 1 27.91 1 MET B C 1
ATOM 2423 O O . MET B 1 1 ? 11.688 84.5 -37.906 1 27.91 1 MET B O 1
ATOM 2427 N N . ASN B 1 2 ? 13.758 84.062 -38.812 1 21.97 2 ASN B N 1
ATOM 2428 C CA . ASN B 1 2 ? 13.5 82.688 -39.219 1 21.97 2 ASN B CA 1
ATOM 2429 C C . ASN B 1 2 ? 12.953 81.875 -38.062 1 21.97 2 ASN B C 1
ATOM 2431 O O . ASN B 1 2 ? 13.07 82.312 -36.906 1 21.97 2 ASN B O 1
ATOM 2435 N N . LYS B 1 3 ? 12.648 80.625 -38.5 1 23.27 3 LYS B N 1
ATOM 2436 C CA . LYS B 1 3 ? 11.875 79.375 -38.469 1 23.27 3 LYS B CA 1
ATOM 2437 C C . LYS B 1 3 ? 12.406 78.438 -37.375 1 23.27 3 LYS B C 1
ATOM 2439 O O . LYS B 1 3 ? 12.664 77.25 -37.656 1 23.27 3 LYS B O 1
ATOM 2444 N N . PHE B 1 4 ? 13.203 78.875 -36.438 1 22.22 4 PHE B N 1
ATOM 2445 C CA . PHE B 1 4 ? 13.688 77.75 -35.625 1 22.22 4 PHE B CA 1
ATOM 2446 C C . PHE B 1 4 ? 12.523 77.062 -34.938 1 22.22 4 PHE B C 1
ATOM 2448 O O . PHE B 1 4 ? 11.82 77.625 -34.125 1 22.22 4 PHE B O 1
ATOM 2455 N N . LYS B 1 5 ? 11.961 76.125 -35.656 1 25.78 5 LYS B N 1
ATOM 2456 C CA . LYS B 1 5 ? 11.016 75.062 -35.312 1 25.78 5 LYS B CA 1
ATOM 2457 C C . LYS B 1 5 ? 11.477 74.312 -34.094 1 25.78 5 LYS B C 1
ATOM 2459 O O . LYS B 1 5 ? 12.398 73.5 -34.156 1 25.78 5 LYS B O 1
ATOM 2464 N N . ARG B 1 6 ? 11.922 74.938 -33.031 1 25.11 6 ARG B N 1
ATOM 2465 C CA . ARG B 1 6 ? 12.258 74.062 -31.891 1 25.11 6 ARG B CA 1
ATOM 2466 C C . ARG B 1 6 ? 11.141 73.062 -31.609 1 25.11 6 ARG B C 1
ATOM 2468 O O . ARG B 1 6 ? 10.016 73.5 -31.297 1 25.11 6 ARG B O 1
ATOM 2475 N N . ILE B 1 7 ? 11.117 71.938 -32.375 1 28.45 7 ILE B N 1
ATOM 2476 C CA . ILE B 1 7 ? 10.289 70.812 -32.094 1 28.45 7 ILE B CA 1
ATOM 2477 C C . ILE B 1 7 ? 10.43 70.375 -30.609 1 28.45 7 ILE B C 1
ATOM 2479 O O . ILE B 1 7 ? 11.539 70.125 -30.141 1 28.45 7 ILE B O 1
ATOM 2483 N N . LEU B 1 8 ? 9.719 71 -29.719 1 29.48 8 LEU B N 1
ATOM 2484 C CA . LEU B 1 8 ? 9.492 70.5 -28.359 1 29.48 8 LEU B CA 1
ATOM 2485 C C . LEU B 1 8 ? 9.172 69 -28.391 1 29.48 8 LEU B C 1
ATOM 2487 O O . LEU B 1 8 ? 8.18 68.625 -29.016 1 29.48 8 LEU B O 1
ATOM 2491 N N . GLY B 1 9 ? 10.211 68.188 -28.562 1 30.27 9 GLY B N 1
ATOM 2492 C CA . GLY B 1 9 ? 10.109 66.75 -28.312 1 30.27 9 GLY B CA 1
ATOM 2493 C C . GLY B 1 9 ? 9.336 66.375 -27.062 1 30.27 9 GLY B C 1
ATOM 2494 O O . GLY B 1 9 ? 9.734 66.75 -25.953 1 30.27 9 GLY B O 1
ATOM 2495 N N . LEU B 1 10 ? 8.016 66.5 -27.078 1 32.22 10 LEU B N 1
ATOM 2496 C CA . LEU B 1 10 ? 7.191 65.938 -26.031 1 32.22 10 LEU B CA 1
ATOM 2497 C C . LEU B 1 10 ? 7.641 64.5 -25.703 1 32.22 10 LEU B C 1
ATOM 2499 O O . LEU B 1 10 ? 7.605 63.594 -26.562 1 32.22 10 LEU B O 1
ATOM 2503 N N . THR B 1 11 ? 8.688 64.375 -24.906 1 33.28 11 THR B N 1
ATOM 2504 C CA . THR B 1 11 ? 8.977 63.062 -24.297 1 33.28 11 THR B CA 1
ATOM 2505 C C . THR B 1 11 ? 7.715 62.469 -23.688 1 33.28 11 THR B C 1
ATOM 2507 O O . THR B 1 11 ? 7.129 63.031 -22.766 1 33.28 11 THR B O 1
ATOM 2510 N N . LEU B 1 12 ? 6.859 61.844 -24.469 1 34.03 12 LEU B N 1
ATOM 2511 C CA . LEU B 1 12 ? 5.809 60.969 -23.938 1 34.03 12 LEU B CA 1
ATOM 2512 C C . LEU B 1 12 ? 6.379 60 -22.906 1 34.03 12 LEU B C 1
ATOM 2514 O O . LEU B 1 12 ? 7.203 59.156 -23.25 1 34.03 12 LEU B O 1
ATOM 2518 N N . ILE B 1 13 ? 6.629 60.469 -21.672 1 33.5 13 ILE B N 1
ATOM 2519 C CA . ILE B 1 13 ? 6.832 59.531 -20.578 1 33.5 13 ILE B CA 1
ATOM 2520 C C . ILE B 1 13 ? 5.715 58.469 -20.594 1 33.5 13 ILE B C 1
ATOM 2522 O O . ILE B 1 13 ? 4.547 58.812 -20.391 1 33.5 13 ILE B O 1
ATOM 2526 N N . THR B 1 14 ? 5.773 57.5 -21.516 1 33.25 14 THR B N 1
ATOM 2527 C CA . THR B 1 14 ? 4.941 56.312 -21.328 1 33.25 14 THR B CA 1
ATOM 2528 C C . THR B 1 14 ? 5.043 55.812 -19.891 1 33.25 14 THR B C 1
ATOM 2530 O O . THR B 1 14 ? 6.109 55.344 -19.469 1 33.25 14 THR B O 1
ATOM 2533 N N . VAL B 1 15 ? 4.371 56.406 -18.938 1 36.06 15 VAL B N 1
ATOM 2534 C CA . VAL B 1 15 ? 4.152 55.719 -17.672 1 36.06 15 VAL B CA 1
ATOM 2535 C C . VAL B 1 15 ? 3.709 54.281 -17.938 1 36.06 15 VAL B C 1
ATOM 2537 O O . VAL B 1 15 ? 2.617 54.062 -18.453 1 36.06 15 VAL B O 1
ATOM 2540 N N . LEU B 1 16 ? 4.656 53.438 -18.359 1 34.22 16 LEU B N 1
ATOM 2541 C CA . LEU B 1 16 ? 4.344 52.031 -18.188 1 34.22 16 LEU B CA 1
ATOM 2542 C C . LEU B 1 16 ? 3.725 51.781 -16.812 1 34.22 16 LEU B C 1
ATOM 2544 O O . LEU B 1 16 ? 4.402 51.906 -15.789 1 34.22 16 LEU B O 1
ATOM 2548 N N . LEU B 1 17 ? 2.49 52.156 -16.641 1 34 17 LEU B N 1
ATOM 2549 C CA . LEU B 1 17 ? 1.78 51.5 -15.547 1 34 17 LEU B CA 1
ATOM 2550 C C . LEU B 1 17 ? 2.053 50 -15.531 1 34 17 LEU B C 1
ATOM 2552 O O . LEU B 1 17 ? 1.562 49.281 -16.391 1 34 17 LEU B O 1
ATOM 2556 N N . LEU B 1 18 ? 3.322 49.656 -15.266 1 34.66 18 LEU B N 1
ATOM 2557 C CA . LEU B 1 18 ? 3.408 48.281 -14.766 1 34.66 18 LEU B CA 1
ATOM 2558 C C . LEU B 1 18 ? 2.234 47.969 -13.852 1 34.66 18 LEU B C 1
ATOM 2560 O O . LEU B 1 18 ? 2.197 48.406 -12.703 1 34.66 18 LEU B O 1
ATOM 2564 N N . THR B 1 19 ? 1.053 47.938 -14.383 1 32.53 19 THR B N 1
ATOM 2565 C CA . THR B 1 19 ? 0.101 47.156 -13.586 1 32.53 19 THR B CA 1
ATOM 2566 C C . THR B 1 19 ? 0.771 45.938 -12.984 1 32.53 19 THR B C 1
ATOM 2568 O O . THR B 1 19 ? 1.244 45.062 -13.711 1 32.53 19 THR B O 1
ATOM 2571 N N . GLN B 1 20 ? 1.616 46.156 -11.992 1 33.19 20 GLN B N 1
ATOM 2572 C CA . GLN B 1 20 ? 1.789 45 -11.109 1 33.19 20 GLN B CA 1
ATOM 2573 C C . GLN B 1 20 ? 0.511 44.188 -11.039 1 33.19 20 GLN B C 1
ATOM 2575 O O . GLN B 1 20 ? -0.479 44.594 -10.438 1 33.19 20 GLN B O 1
ATOM 2580 N N . LEU B 1 21 ? 0.063 43.625 -12.133 1 33.56 21 LEU B N 1
ATOM 2581 C CA . LEU B 1 21 ? -0.823 42.5 -11.828 1 33.56 21 LEU B CA 1
ATOM 2582 C C . LEU B 1 21 ? -0.385 41.812 -10.547 1 33.56 21 LEU B C 1
ATOM 2584 O O . LEU B 1 21 ? 0.644 41.125 -10.531 1 33.56 21 LEU B O 1
ATOM 2588 N N . THR B 1 22 ? -0.401 42.5 -9.461 1 34.44 22 THR B N 1
ATOM 2589 C CA . THR B 1 22 ? -0.496 41.75 -8.219 1 34.44 22 THR B CA 1
ATOM 2590 C C . THR B 1 22 ? -1.229 40.438 -8.445 1 34.44 22 THR B C 1
ATOM 2592 O O . THR B 1 22 ? -2.439 40.438 -8.68 1 34.44 22 THR B O 1
ATOM 2595 N N . PHE B 1 23 ? -0.775 39.531 -9.312 1 38.81 23 PHE B N 1
ATOM 2596 C CA . PHE B 1 23 ? -1.149 38.125 -9.133 1 38.81 23 PHE B CA 1
ATOM 2597 C C . PHE B 1 23 ? -1.537 37.844 -7.688 1 38.81 23 PHE B C 1
ATOM 2599 O O . PHE B 1 23 ? -0.669 37.656 -6.836 1 38.81 23 PHE B O 1
ATOM 2606 N N . ALA B 1 24 ? -2.229 38.656 -6.957 1 43.88 24 ALA B N 1
ATOM 2607 C CA . ALA B 1 24 ? -2.676 38.531 -5.57 1 43.88 24 ALA B CA 1
ATOM 2608 C C . ALA B 1 24 ? -2.885 37.094 -5.172 1 43.88 24 ALA B C 1
ATOM 2610 O O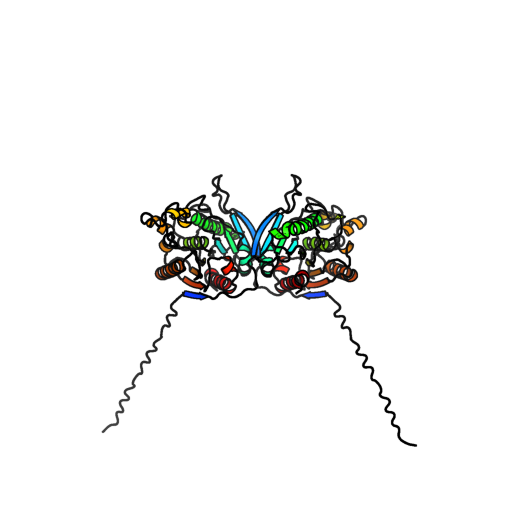 . ALA B 1 24 ? -2.354 36.625 -4.156 1 43.88 24 ALA B O 1
ATOM 2611 N N . GLN B 1 25 ? -4.449 36.375 -5.172 1 56.41 25 GLN B N 1
ATOM 2612 C CA . GLN B 1 25 ? -5.328 35.75 -4.195 1 56.41 25 GLN B CA 1
ATOM 2613 C C . GLN B 1 25 ? -5.137 34.25 -4.18 1 56.41 25 GLN B C 1
ATOM 2615 O O . GLN B 1 25 ? -5.379 33.562 -5.184 1 56.41 25 GLN B O 1
ATOM 2620 N N . GLY B 1 26 ? -4.152 33.688 -3.701 1 76.56 26 GLY B N 1
ATOM 2621 C CA . GLY B 1 26 ? -3.688 32.375 -3.336 1 76.56 26 GLY B CA 1
ATOM 2622 C C . GLY B 1 26 ? -4.82 31.422 -2.994 1 76.56 26 GLY B C 1
ATOM 2623 O O . GLY B 1 26 ? -4.578 30.312 -2.512 1 76.56 26 GLY B O 1
ATOM 2624 N N . LYS B 1 27 ? -6.043 32.031 -3.197 1 88.94 27 LYS B N 1
ATOM 2625 C CA . LYS B 1 27 ? -7.215 31.188 -3.021 1 88.94 27 LYS B CA 1
ATOM 2626 C C . LYS B 1 27 ? -7.789 30.75 -4.367 1 88.94 27 LYS B C 1
ATOM 2628 O O . LYS B 1 27 ? -8.102 31.594 -5.215 1 88.94 27 LYS B O 1
ATOM 2633 N N . MET B 1 28 ? -7.848 29.547 -4.684 1 95.19 28 MET B N 1
ATOM 2634 C CA . MET B 1 28 ? -8.336 28.938 -5.922 1 95.19 28 MET B CA 1
ATOM 2635 C C . MET B 1 28 ? -9.508 28 -5.652 1 95.19 28 MET B C 1
ATOM 2637 O O . MET B 1 28 ? -9.758 27.641 -4.504 1 95.19 28 MET B O 1
ATOM 2641 N N . GLU B 1 29 ? -10.266 27.797 -6.707 1 95.5 29 GLU B N 1
ATOM 2642 C CA . GLU B 1 29 ? -11.375 26.828 -6.637 1 95.5 29 GLU B CA 1
ATOM 2643 C C . GLU B 1 29 ? -11.086 25.594 -7.473 1 95.5 29 GLU B C 1
ATOM 2645 O O . GLU B 1 29 ? -10.414 25.672 -8.508 1 95.5 29 GLU B O 1
ATOM 2650 N N . LEU B 1 30 ? -11.57 24.469 -6.984 1 96.12 30 LEU B N 1
ATOM 2651 C CA . LEU B 1 30 ? -11.453 23.188 -7.668 1 96.12 30 LEU B CA 1
ATOM 2652 C C . LEU B 1 30 ? -12.812 22.484 -7.766 1 96.12 30 LEU B C 1
ATOM 2654 O O . LEU B 1 30 ? -13.562 22.438 -6.785 1 96.12 30 LEU B O 1
ATOM 2658 N N . ASN B 1 31 ? -13.078 22.016 -8.938 1 95.62 31 ASN B N 1
ATOM 2659 C CA . ASN B 1 31 ? -14.258 21.172 -9.109 1 95.62 31 ASN B CA 1
ATOM 2660 C C . ASN B 1 31 ? -13.906 19.688 -8.992 1 95.62 31 ASN B C 1
ATOM 2662 O O . ASN B 1 31 ? -12.859 19.25 -9.461 1 95.62 31 ASN B O 1
ATOM 2666 N N . LEU B 1 32 ? -14.82 19.016 -8.352 1 94.88 32 LEU B N 1
ATOM 2667 C CA . LEU B 1 32 ? -14.695 17.562 -8.352 1 94.88 32 LEU B CA 1
ATOM 2668 C C . LEU B 1 32 ? -14.93 17 -9.75 1 94.88 32 LEU B C 1
ATOM 2670 O O . LEU B 1 32 ? -15.758 17.516 -10.5 1 94.88 32 LEU B O 1
ATOM 2674 N N . GLU B 1 33 ? -14.18 16.016 -10.062 1 94.56 33 GLU B N 1
ATOM 2675 C CA . GLU B 1 33 ? -14.344 15.328 -11.336 1 94.56 33 GLU B CA 1
ATOM 2676 C C . GLU B 1 33 ? -14.844 13.906 -11.125 1 94.56 33 GLU B C 1
ATOM 2678 O O . GLU B 1 33 ? -14.469 13.242 -10.156 1 94.56 33 GLU B O 1
ATOM 2683 N N . PRO B 1 34 ? -15.703 13.523 -12.008 1 92.19 34 PRO B N 1
ATOM 2684 C CA . PRO B 1 34 ? -16.062 12.102 -11.938 1 92.19 34 PRO B CA 1
ATOM 2685 C C . PRO B 1 34 ? -14.844 11.188 -12.102 1 92.19 34 PRO B C 1
ATOM 2687 O O . PRO B 1 34 ? -13.922 11.5 -12.859 1 92.19 34 PRO B O 1
ATOM 2690 N N . THR B 1 35 ? -14.836 10.094 -11.32 1 91.44 35 THR B N 1
ATOM 2691 C CA . THR B 1 35 ? -13.75 9.133 -11.461 1 91.44 35 THR B CA 1
ATOM 2692 C C . THR B 1 35 ? -14.289 7.719 -11.617 1 91.44 35 THR B C 1
ATOM 2694 O O . THR B 1 35 ? -15.344 7.387 -11.055 1 91.44 35 THR B O 1
ATOM 2697 N N . THR B 1 36 ? -13.492 6.938 -12.422 1 91.62 36 THR B N 1
ATOM 2698 C CA . THR B 1 36 ? -13.844 5.531 -12.586 1 91.62 36 THR B CA 1
ATOM 2699 C C . THR B 1 36 ? -12.977 4.652 -11.688 1 91.62 36 THR B C 1
ATOM 2701 O O . THR B 1 36 ? -13.156 3.434 -11.641 1 91.62 36 THR B O 1
ATOM 2704 N N . LEU B 1 37 ? -12.086 5.266 -11.016 1 95.81 37 LEU B N 1
ATOM 2705 C CA . LEU B 1 37 ? -11.188 4.527 -10.133 1 95.81 37 LEU B CA 1
ATOM 2706 C C . LEU B 1 37 ? -11.734 4.469 -8.711 1 95.81 37 LEU B C 1
ATOM 2708 O O . LEU B 1 37 ? -12.445 5.383 -8.281 1 95.81 37 LEU B O 1
ATOM 2712 N N . TYR B 1 38 ? -11.43 3.463 -8.055 1 97.44 38 TYR B N 1
ATOM 2713 C CA . TYR B 1 38 ? -11.891 3.268 -6.688 1 97.44 38 TYR B CA 1
ATOM 2714 C C . TYR B 1 38 ? -10.859 3.771 -5.688 1 97.44 38 TYR B C 1
ATOM 2716 O O . TYR B 1 38 ? -9.656 3.766 -5.965 1 97.44 38 TYR B O 1
ATOM 2724 N N . HIS B 1 39 ? -11.344 4.242 -4.512 1 97.5 39 HIS B N 1
ATOM 2725 C CA . HIS B 1 39 ? -10.484 4.336 -3.334 1 97.5 39 HIS B CA 1
ATOM 2726 C C . HIS B 1 39 ? -10.109 2.949 -2.824 1 97.5 39 HIS B C 1
ATOM 2728 O O . HIS B 1 39 ? -10.93 2.035 -2.818 1 97.5 39 HIS B O 1
ATOM 2734 N N . VAL B 1 40 ? -8.82 2.814 -2.416 1 98.62 40 VAL B N 1
ATOM 2735 C CA . VAL B 1 40 ? -8.336 1.518 -1.958 1 98.62 40 VAL B CA 1
ATOM 2736 C C . VAL B 1 40 ? -7.766 1.647 -0.547 1 98.62 40 VAL B C 1
ATOM 2738 O O . VAL B 1 40 ? -6.984 2.559 -0.267 1 98.62 40 VAL B O 1
ATOM 2741 N N . LYS B 1 41 ? -8.18 0.781 0.33 1 97.62 41 LYS B N 1
ATOM 2742 C CA . LYS B 1 41 ? -7.582 0.675 1.658 1 97.62 41 LYS B CA 1
ATOM 2743 C C . LYS B 1 41 ? -6.773 -0.611 1.797 1 97.62 41 LYS B C 1
ATOM 2745 O O . LYS B 1 41 ? -6.965 -1.556 1.026 1 97.62 41 LYS B O 1
ATOM 2750 N N . LEU B 1 42 ? -5.848 -0.618 2.723 1 98.5 42 LEU B N 1
ATOM 2751 C CA . LEU B 1 42 ? -5.066 -1.804 3.055 1 98.5 42 LEU B CA 1
ATOM 2752 C C . LEU B 1 42 ? -5.598 -2.473 4.316 1 98.5 42 LEU B C 1
ATOM 2754 O O . LEU B 1 42 ? -5.836 -1.803 5.324 1 98.5 42 LEU B O 1
ATOM 2758 N N . ILE B 1 43 ? -5.898 -3.746 4.273 1 98.06 43 ILE B N 1
ATOM 2759 C CA . ILE B 1 43 ? -6.188 -4.578 5.434 1 98.06 43 ILE B CA 1
ATOM 2760 C C . ILE B 1 43 ? -5.012 -5.52 5.699 1 98.06 43 ILE B C 1
ATOM 2762 O O . ILE B 1 43 ? -4.668 -6.348 4.855 1 98.06 43 ILE B O 1
ATOM 2766 N N . LYS B 1 44 ? -4.465 -5.379 6.902 1 96.88 44 LYS B N 1
ATOM 2767 C CA . LYS B 1 44 ? -3.205 -6.062 7.168 1 96.88 44 LYS B CA 1
ATOM 2768 C C . LYS B 1 44 ? -3.428 -7.316 8.016 1 96.88 44 LYS B C 1
ATOM 2770 O O . LYS B 1 44 ? -4.312 -7.344 8.867 1 96.88 44 LYS B O 1
ATOM 2775 N N . ASP B 1 45 ? -2.682 -8.375 7.703 1 95.44 45 ASP B N 1
ATOM 2776 C CA . ASP B 1 45 ? -2.434 -9.531 8.562 1 95.44 45 ASP B CA 1
ATOM 2777 C C . ASP B 1 45 ? -3.732 -10.266 8.891 1 95.44 45 ASP B C 1
ATOM 2779 O O . ASP B 1 45 ? -3.998 -10.578 10.055 1 95.44 45 ASP B O 1
ATOM 2783 N N . VAL B 1 46 ? -4.512 -10.5 7.891 1 96.75 46 VAL B N 1
ATOM 2784 C CA . VAL B 1 46 ? -5.707 -11.32 8.047 1 96.75 46 VAL B CA 1
ATOM 2785 C C . VAL B 1 46 ? -5.312 -12.789 8.133 1 96.75 46 VAL B C 1
ATOM 2787 O O . VAL B 1 46 ? -4.668 -13.32 7.227 1 96.75 46 VAL B O 1
ATOM 2790 N N . ASN B 1 47 ? -5.652 -13.445 9.188 1 96.12 47 ASN B N 1
ATOM 2791 C CA . ASN B 1 47 ? -5.375 -14.867 9.312 1 96.12 47 ASN B CA 1
ATOM 2792 C C . ASN B 1 47 ? -6.32 -15.703 8.453 1 96.12 47 ASN B C 1
ATOM 2794 O O . ASN B 1 47 ? -7.543 -15.57 8.562 1 96.12 47 ASN B O 1
ATOM 2798 N N . PHE B 1 48 ? -5.738 -16.469 7.578 1 96.5 48 PHE B N 1
ATOM 2799 C CA . PHE B 1 48 ? -6.629 -17.25 6.719 1 96.5 48 PHE B CA 1
ATOM 2800 C C . PHE B 1 48 ? -6.473 -18.734 6.98 1 96.5 48 PHE B C 1
ATOM 2802 O O . PHE B 1 48 ? -7.207 -19.547 6.414 1 96.5 48 PHE B O 1
ATOM 2809 N N . SER B 1 49 ? -5.527 -19.109 7.77 1 90.94 49 SER B N 1
ATOM 2810 C CA . SER B 1 49 ? -5.344 -20.5 8.133 1 90.94 49 SER B CA 1
ATOM 2811 C C . SER B 1 49 ? -4.957 -20.656 9.594 1 90.94 49 SER B C 1
ATOM 2813 O O . SER B 1 49 ? -4.332 -19.766 10.172 1 90.94 49 SER B O 1
ATOM 2815 N N . GLN B 1 50 ? -5.527 -21.578 10.273 1 73.25 50 GLN B N 1
ATOM 2816 C CA . GLN B 1 50 ? -5.09 -21.953 11.617 1 73.25 50 GLN B CA 1
ATOM 2817 C C . GLN B 1 50 ? -3.971 -22.984 11.57 1 73.25 50 GLN B C 1
ATOM 2819 O O . GLN B 1 50 ? -3.607 -23.578 12.594 1 73.25 50 GLN B O 1
ATOM 2824 N N . SER B 1 51 ? -3.514 -23.234 10.477 1 56.22 51 SER B N 1
ATOM 2825 C CA . SER B 1 51 ? -2.65 -24.391 10.289 1 56.22 51 SER B CA 1
ATOM 2826 C C . SER B 1 51 ? -1.528 -24.422 11.32 1 56.22 51 SER B C 1
ATOM 2828 O O . SER B 1 51 ? -0.79 -25.406 11.422 1 56.22 51 SER B O 1
ATOM 2830 N N . GLY B 1 52 ? -1.224 -23.297 12.07 1 50.28 52 GLY B N 1
ATOM 2831 C CA . GLY B 1 52 ? -0.034 -23.484 12.891 1 50.28 52 GLY B CA 1
ATOM 2832 C C . GLY B 1 52 ? -0.227 -24.484 14.008 1 50.28 52 GLY B C 1
ATOM 2833 O O . GLY B 1 52 ? -1.224 -24.438 14.727 1 50.28 52 GLY B O 1
ATOM 2834 N N . ASP B 1 53 ? 0.116 -25.641 13.5 1 45.03 53 ASP B N 1
ATOM 2835 C CA . ASP B 1 53 ? 0.275 -26.516 14.656 1 45.03 53 ASP B CA 1
ATOM 2836 C C . ASP B 1 53 ? 1.018 -25.812 15.789 1 45.03 53 ASP B C 1
ATOM 2838 O O . ASP B 1 53 ? 1.891 -24.969 15.531 1 45.03 53 ASP B O 1
ATOM 2842 N N . GLY B 1 54 ? 0.309 -25.344 16.672 1 50.91 54 GLY B N 1
ATOM 2843 C CA . GLY B 1 54 ? 0.907 -24.734 17.844 1 50.91 54 GLY B CA 1
ATOM 2844 C C . GLY B 1 54 ? 2.309 -24.203 17.609 1 50.91 54 GLY B C 1
ATOM 2845 O O . GLY B 1 54 ? 2.77 -23.312 18.312 1 50.91 54 GLY B O 1
ATOM 2846 N N . ASN B 1 55 ? 3.066 -24.75 16.594 1 51.25 55 ASN B N 1
ATOM 2847 C CA . ASN B 1 55 ? 4.469 -24.391 16.406 1 51.25 55 ASN B CA 1
ATOM 2848 C C . ASN B 1 55 ? 4.652 -23.516 15.18 1 51.25 55 ASN B C 1
ATOM 2850 O O . ASN B 1 55 ? 5.75 -23 14.93 1 51.25 55 ASN B O 1
ATOM 2854 N N . GLN B 1 56 ? 3.621 -23.484 14.266 1 57.84 56 GLN B N 1
ATOM 2855 C CA . GLN B 1 56 ? 3.848 -22.625 13.117 1 57.84 56 GLN B CA 1
ATOM 2856 C C . GLN B 1 56 ? 2.9 -21.422 13.125 1 57.84 56 GLN B C 1
ATOM 2858 O O . GLN B 1 56 ? 1.751 -21.547 13.562 1 57.84 56 GLN B O 1
ATOM 2863 N N . PRO B 1 57 ? 3.5 -20.344 12.883 1 63.03 57 PRO B N 1
ATOM 2864 C CA . PRO B 1 57 ? 2.652 -19.156 12.875 1 63.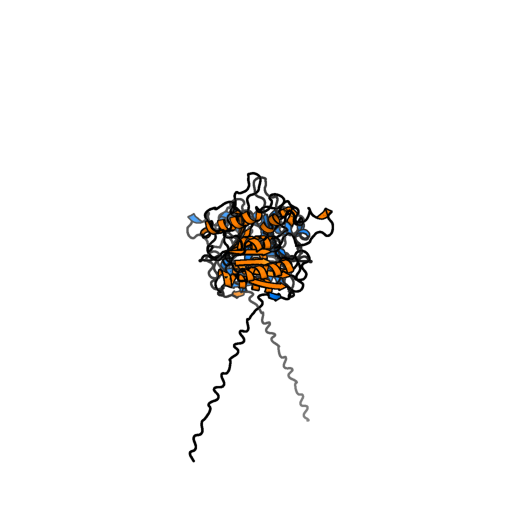03 57 PRO B CA 1
ATOM 2865 C C . PRO B 1 57 ? 1.474 -19.266 11.914 1 63.03 57 PRO B C 1
ATOM 2867 O O . PRO B 1 57 ? 1.563 -19.984 10.906 1 63.03 57 PRO B O 1
ATOM 2870 N N . ASN B 1 58 ? 0.44 -18.781 12.227 1 84.38 58 ASN B N 1
ATOM 2871 C CA . ASN B 1 58 ? -0.725 -18.609 11.367 1 84.38 58 ASN B CA 1
ATOM 2872 C C . ASN B 1 58 ? -0.352 -17.953 10.047 1 84.38 58 ASN B C 1
ATOM 2874 O O . ASN B 1 58 ? 0.57 -17.125 9.992 1 84.38 58 ASN B O 1
ATOM 2878 N N . LEU B 1 59 ? -0.86 -18.547 8.938 1 94 59 LEU B N 1
ATOM 2879 C CA . LEU B 1 59 ? -0.679 -17.891 7.641 1 94 59 LEU B CA 1
ATOM 2880 C C . LEU B 1 59 ? -1.589 -16.672 7.512 1 94 59 LEU B C 1
ATOM 2882 O O . LEU B 1 59 ? -2.779 -16.75 7.824 1 94 59 LEU B O 1
ATOM 2886 N N . SER B 1 60 ? -0.991 -15.602 7.141 1 96.25 60 SER B N 1
ATOM 2887 C CA . SER B 1 60 ? -1.722 -14.344 7.02 1 96.25 60 SER B CA 1
ATOM 2888 C C . SER B 1 60 ? -1.707 -13.836 5.582 1 96.25 60 SER B C 1
ATOM 2890 O O . SER B 1 60 ? -0.969 -14.352 4.742 1 96.25 60 SER B O 1
ATOM 2892 N N . MET B 1 61 ? -2.6 -12.914 5.324 1 97.88 61 MET B N 1
ATOM 2893 C CA . MET B 1 61 ? -2.627 -12.227 4.039 1 97.88 61 MET B CA 1
ATOM 2894 C C . MET B 1 61 ? -2.857 -10.727 4.23 1 97.88 61 MET B C 1
ATOM 2896 O O . MET B 1 61 ? -3.352 -10.305 5.277 1 97.88 61 MET B O 1
ATOM 2900 N N . ASP B 1 62 ? -2.381 -9.93 3.338 1 98.5 62 ASP B N 1
ATOM 2901 C CA . ASP B 1 62 ? -2.689 -8.508 3.209 1 98.5 62 ASP B CA 1
ATOM 2902 C C . ASP B 1 62 ? -3.594 -8.25 2.004 1 98.5 62 ASP B C 1
ATOM 2904 O O . ASP B 1 62 ? -3.418 -8.859 0.948 1 98.5 62 ASP B O 1
ATOM 2908 N N . ILE B 1 63 ? -4.555 -7.324 2.223 1 98.81 63 ILE B N 1
ATOM 2909 C CA . ILE B 1 63 ? -5.586 -7.148 1.208 1 98.81 63 ILE B CA 1
ATOM 2910 C C . ILE B 1 63 ? -5.66 -5.676 0.8 1 98.81 63 ILE B C 1
ATOM 2912 O O . ILE B 1 63 ? -5.863 -4.801 1.646 1 98.81 63 ILE B O 1
ATOM 2916 N N . LEU B 1 64 ? -5.391 -5.375 -0.462 1 98.81 64 LEU B N 1
ATOM 2917 C CA . LEU B 1 64 ? -5.824 -4.113 -1.059 1 98.81 64 LEU B CA 1
ATOM 2918 C C . LEU B 1 64 ? -7.297 -4.176 -1.447 1 98.81 64 LEU B C 1
ATOM 2920 O O . LEU B 1 64 ? -7.668 -4.887 -2.385 1 98.81 64 LEU B O 1
ATOM 2924 N N . ARG B 1 65 ? -8.117 -3.412 -0.754 1 98.5 65 ARG B N 1
ATOM 2925 C CA . ARG B 1 65 ? -9.562 -3.537 -0.92 1 98.5 65 ARG B CA 1
ATOM 2926 C C . ARG B 1 65 ? -10.172 -2.23 -1.418 1 98.5 65 ARG B C 1
ATOM 2928 O O . ARG B 1 65 ? -10.195 -1.236 -0.69 1 98.5 65 ARG B O 1
ATOM 2935 N N . PRO B 1 66 ? -10.719 -2.205 -2.611 1 98.38 66 PRO B N 1
ATOM 2936 C CA . PRO B 1 66 ? -11.445 -1.025 -3.088 1 98.38 66 PRO B CA 1
ATOM 2937 C C . PRO B 1 66 ? -12.742 -0.786 -2.328 1 98.38 66 PRO B C 1
ATOM 2939 O O . PRO B 1 66 ? -13.398 -1.74 -1.894 1 98.38 66 PRO B O 1
ATOM 2942 N N . THR B 1 67 ? -13.031 0.447 -2.164 1 95.62 67 THR B N 1
ATOM 2943 C CA . THR B 1 67 ? -14.359 0.825 -1.694 1 95.62 67 THR B CA 1
ATOM 2944 C C . THR B 1 67 ? -15.359 0.814 -2.844 1 95.62 67 THR B C 1
ATOM 2946 O O . THR B 1 67 ? -15.367 1.721 -3.68 1 95.62 67 THR B O 1
ATOM 2949 N N . SER B 1 68 ? -16.125 -0.243 -2.877 1 96.06 68 SER B N 1
ATOM 2950 C CA . SER B 1 68 ? -17.094 -0.438 -3.957 1 96.06 68 SER B CA 1
ATOM 2951 C C . SER B 1 68 ? -18.453 -0.884 -3.416 1 96.06 68 SER B C 1
ATOM 2953 O O . SER B 1 68 ? -18.516 -1.552 -2.383 1 96.06 68 SER B O 1
ATOM 2955 N N . ASN B 1 69 ? -19.453 -0.506 -4.117 1 95.06 69 ASN B N 1
ATOM 2956 C CA . ASN B 1 69 ? -20.797 -0.918 -3.729 1 95.06 69 ASN B CA 1
ATOM 2957 C C . ASN B 1 69 ? -21.125 -2.322 -4.234 1 95.06 69 ASN B C 1
ATOM 2959 O O . ASN B 1 69 ? -22.062 -2.961 -3.742 1 95.06 69 ASN B O 1
ATOM 2963 N N . GLU B 1 70 ? -20.391 -2.824 -5.203 1 97.12 70 GLU B N 1
ATOM 2964 C CA . GLU B 1 70 ? -20.594 -4.152 -5.77 1 97.12 70 GLU B CA 1
ATOM 2965 C C . GLU B 1 70 ? -19.391 -5.055 -5.531 1 97.12 70 GLU B C 1
ATOM 2967 O O . GLU B 1 70 ? -18.266 -4.566 -5.426 1 97.12 70 GLU B O 1
ATOM 2972 N N . PRO B 1 71 ? -19.656 -6.363 -5.445 1 98.5 71 PRO B N 1
ATOM 2973 C CA . PRO B 1 71 ? -18.516 -7.273 -5.34 1 98.5 71 PRO B CA 1
ATOM 2974 C C . PRO B 1 71 ? -17.578 -7.18 -6.543 1 98.5 71 PRO B C 1
ATOM 2976 O O . PRO B 1 71 ? -18.031 -6.984 -7.672 1 98.5 71 PRO B O 1
ATOM 2979 N N . LEU B 1 72 ? -16.328 -7.348 -6.289 1 98.88 72 LEU B N 1
ATOM 2980 C CA . LEU B 1 72 ? -15.312 -7.195 -7.324 1 98.88 72 LEU B CA 1
ATOM 2981 C C . LEU B 1 72 ? -14.516 -8.484 -7.496 1 98.88 72 LEU B C 1
ATOM 2983 O O . LEU B 1 72 ? -14.477 -9.32 -6.59 1 98.88 72 LEU B O 1
ATOM 2987 N N . PRO B 1 73 ? -13.938 -8.711 -8.672 1 98.94 73 PRO B N 1
ATOM 2988 C CA . PRO B 1 73 ? -13 -9.82 -8.805 1 98.94 73 PRO B CA 1
ATOM 2989 C C . PRO B 1 73 ? -11.766 -9.664 -7.918 1 98.94 73 PRO B C 1
ATOM 2991 O O . PRO B 1 73 ? -11.438 -8.547 -7.5 1 98.94 73 PRO B O 1
ATOM 2994 N N . ALA B 1 74 ? -11.141 -10.82 -7.648 1 98.94 74 ALA B N 1
ATOM 2995 C CA . ALA B 1 74 ? -9.953 -10.812 -6.793 1 98.94 74 ALA B CA 1
ATOM 2996 C C . ALA B 1 74 ? -8.758 -11.453 -7.504 1 98.94 74 ALA B C 1
ATOM 2998 O O . ALA B 1 74 ? -8.938 -12.297 -8.383 1 98.94 74 ALA B O 1
ATOM 2999 N N . ILE B 1 75 ? -7.621 -10.969 -7.199 1 98.94 75 ILE B N 1
ATOM 3000 C CA . ILE B 1 75 ? -6.363 -11.562 -7.641 1 98.94 75 ILE B CA 1
ATOM 3001 C C . ILE B 1 75 ? -5.527 -11.961 -6.43 1 98.94 75 ILE B C 1
ATOM 3003 O O . ILE B 1 75 ? -5.219 -11.133 -5.574 1 98.94 75 ILE B O 1
ATOM 3007 N N . VAL B 1 76 ? -5.203 -13.203 -6.273 1 98.94 76 VAL B N 1
ATOM 3008 C CA . VAL B 1 76 ? -4.281 -13.711 -5.262 1 98.94 76 VAL B CA 1
ATOM 3009 C C . VAL B 1 76 ? -2.848 -13.633 -5.785 1 98.94 76 VAL B C 1
ATOM 3011 O O . VAL B 1 76 ? -2.486 -14.336 -6.734 1 98.94 76 VAL B O 1
ATOM 3014 N N . TYR B 1 77 ? -2.109 -12.773 -5.207 1 98.88 77 TYR B N 1
ATOM 3015 C CA . TYR B 1 77 ? -0.707 -12.656 -5.594 1 98.88 77 TYR B CA 1
ATOM 3016 C C . TYR B 1 77 ? 0.181 -13.5 -4.684 1 98.88 77 TYR B C 1
ATOM 3018 O O . TYR B 1 77 ? 0.076 -13.422 -3.459 1 98.88 77 TYR B O 1
ATOM 3026 N N . ILE B 1 78 ? 1.075 -14.258 -5.27 1 98.56 78 ILE B N 1
ATOM 3027 C CA . ILE B 1 78 ? 2.002 -15.133 -4.555 1 98.56 78 ILE B CA 1
ATOM 3028 C C . ILE B 1 78 ? 3.438 -14.672 -4.805 1 98.56 78 ILE B C 1
ATOM 3030 O O . ILE B 1 78 ? 3.951 -14.789 -5.918 1 98.56 78 ILE B O 1
ATOM 3034 N N . THR B 1 79 ? 3.979 -14.164 -3.76 1 95.62 79 THR B N 1
ATOM 3035 C CA . THR B 1 79 ? 5.336 -13.648 -3.867 1 95.62 79 THR B CA 1
ATOM 3036 C C . THR B 1 79 ? 6.34 -14.789 -4.031 1 95.62 79 THR B C 1
ATOM 3038 O O . THR B 1 79 ? 6.145 -15.875 -3.482 1 95.62 79 THR B O 1
ATOM 3041 N N . GLY B 1 80 ? 7.355 -14.453 -4.773 1 94.44 80 GLY B N 1
ATOM 3042 C CA . GLY B 1 80 ? 8.453 -15.398 -4.895 1 94.44 80 GLY B CA 1
ATOM 3043 C C . GLY B 1 80 ? 9.461 -15.289 -3.762 1 94.44 80 GLY B C 1
ATOM 3044 O O . GLY B 1 80 ? 9.203 -14.625 -2.756 1 94.44 80 GLY B O 1
ATOM 3045 N N . ASN B 1 81 ? 10.555 -15.961 -3.838 1 95.25 81 ASN B N 1
ATOM 3046 C CA . ASN B 1 81 ? 11.703 -16.016 -2.945 1 95.25 81 ASN B CA 1
ATOM 3047 C C . ASN B 1 81 ? 12.219 -17.453 -2.793 1 95.25 81 ASN B C 1
ATOM 3049 O O . ASN B 1 81 ? 12.508 -17.891 -1.682 1 95.25 81 ASN B O 1
ATOM 3053 N N . ALA B 1 82 ? 12.188 -18.156 -3.895 1 95.38 82 ALA B N 1
ATOM 3054 C CA . ALA B 1 82 ? 12.742 -19.516 -3.984 1 95.38 82 ALA B CA 1
ATOM 3055 C C . ALA B 1 82 ? 12.094 -20.438 -2.963 1 95.38 82 ALA B C 1
ATOM 3057 O O . ALA B 1 82 ? 12.758 -21.297 -2.383 1 95.38 82 ALA B O 1
ATOM 3058 N N . TRP B 1 83 ? 10.844 -20.188 -2.604 1 96.19 83 TRP B N 1
ATOM 3059 C CA . TRP B 1 83 ? 10.055 -20.969 -1.663 1 96.19 83 TRP B CA 1
ATOM 3060 C C . TRP B 1 83 ? 10.602 -20.828 -0.246 1 96.19 83 TRP B C 1
ATOM 3062 O O . TRP B 1 83 ? 10.273 -21.641 0.631 1 96.19 83 TRP B O 1
ATOM 3072 N N . ARG B 1 84 ? 11.398 -19.812 -0.013 1 94.06 84 ARG B N 1
ATOM 3073 C CA . ARG B 1 84 ? 12.07 -19.734 1.278 1 94.06 84 ARG B CA 1
ATOM 3074 C C . ARG B 1 84 ? 11.258 -18.906 2.271 1 94.06 84 ARG B C 1
ATOM 3076 O O . ARG B 1 84 ? 11.273 -19.172 3.473 1 94.06 84 ARG B O 1
ATOM 3083 N N . TYR B 1 85 ? 10.656 -17.875 1.783 1 91.12 85 TYR B N 1
ATOM 3084 C CA . TYR B 1 85 ? 9.789 -17.062 2.635 1 91.12 85 TYR B CA 1
ATOM 3085 C C . TYR B 1 85 ? 8.875 -16.172 1.8 1 91.12 85 TYR B C 1
ATOM 3087 O O . TYR B 1 85 ? 9.219 -15.812 0.672 1 91.12 85 TYR B O 1
ATOM 3095 N N . ALA B 1 86 ? 7.781 -15.859 2.42 1 91 86 ALA B N 1
ATOM 3096 C CA . ALA B 1 86 ? 6.801 -14.984 1.778 1 91 86 ALA B CA 1
ATOM 3097 C C . ALA B 1 86 ? 6.953 -13.547 2.262 1 91 86 ALA B C 1
ATOM 3099 O O . ALA B 1 86 ? 6.82 -13.266 3.455 1 91 86 ALA B O 1
ATOM 3100 N N . ASP B 1 87 ? 7.363 -12.695 1.363 1 93.31 87 ASP B N 1
ATOM 3101 C CA . ASP B 1 87 ? 7.402 -11.266 1.646 1 93.31 87 ASP B CA 1
ATOM 3102 C C . ASP B 1 87 ? 6.223 -10.547 0.995 1 93.31 87 ASP B C 1
ATOM 3104 O O . ASP B 1 87 ? 6.305 -10.125 -0.162 1 93.31 87 ASP B O 1
ATOM 3108 N N . ARG B 1 88 ? 5.203 -10.266 1.754 1 95.06 88 ARG B N 1
ATOM 3109 C CA . ARG B 1 88 ? 3.961 -9.711 1.225 1 95.06 88 ARG B CA 1
ATOM 3110 C C . ARG B 1 88 ? 4.113 -8.227 0.9 1 95.06 88 ARG B C 1
ATOM 3112 O O . ARG B 1 88 ? 3.266 -7.641 0.225 1 95.06 88 ARG B O 1
ATOM 3119 N N . SER B 1 89 ? 5.215 -7.645 1.276 1 95.38 89 SER B N 1
ATOM 3120 C CA . SER B 1 89 ? 5.281 -6.188 1.285 1 95.38 89 SER B CA 1
ATOM 3121 C C . SER B 1 89 ? 6.141 -5.664 0.137 1 95.38 89 SER B C 1
ATOM 3123 O O . SER B 1 89 ? 6.117 -4.473 -0.168 1 95.38 89 SER B O 1
ATOM 3125 N N . VAL B 1 90 ? 6.848 -6.496 -0.555 1 93.69 90 VAL B N 1
ATOM 3126 C CA . VAL B 1 90 ? 7.887 -6.062 -1.486 1 93.69 90 VAL B CA 1
ATOM 3127 C C . VAL B 1 90 ? 7.246 -5.391 -2.697 1 93.69 90 VAL B C 1
ATOM 3129 O O . VAL B 1 90 ? 7.762 -4.391 -3.203 1 93.69 90 VAL B O 1
ATOM 3132 N N . ASN B 1 91 ? 6.133 -5.875 -3.148 1 94.94 91 ASN B N 1
ATOM 3133 C CA . ASN B 1 91 ? 5.527 -5.344 -4.367 1 94.94 91 ASN B CA 1
ATOM 3134 C C . ASN B 1 91 ? 4.156 -4.738 -4.094 1 94.94 91 ASN B C 1
ATOM 3136 O O . ASN B 1 91 ? 3.523 -4.188 -4.996 1 94.94 91 ASN B O 1
ATOM 3140 N N . LEU B 1 92 ? 3.768 -4.785 -2.873 1 97 92 LEU B N 1
ATOM 3141 C CA . LEU B 1 92 ? 2.383 -4.465 -2.543 1 97 92 LEU B CA 1
ATOM 3142 C C . LEU B 1 92 ? 2.002 -3.086 -3.072 1 97 92 LEU B C 1
ATOM 3144 O O . LEU B 1 92 ? 0.994 -2.939 -3.768 1 97 92 LEU B O 1
ATOM 3148 N N . PRO B 1 93 ? 2.787 -2.053 -2.877 1 98.25 93 PRO B N 1
ATOM 3149 C CA . PRO B 1 93 ? 2.391 -0.721 -3.34 1 98.25 93 PRO B CA 1
ATOM 3150 C C . PRO B 1 93 ? 2.283 -0.632 -4.859 1 98.25 93 PRO B C 1
ATOM 3152 O O . PRO B 1 93 ? 1.517 0.182 -5.383 1 98.25 93 PRO B O 1
ATOM 3155 N N . MET B 1 94 ? 3.02 -1.493 -5.555 1 98.25 94 MET B N 1
ATOM 3156 C CA . MET B 1 94 ? 3.053 -1.457 -7.012 1 98.25 94 MET B CA 1
ATOM 3157 C C . MET B 1 94 ? 1.72 -1.914 -7.598 1 98.25 94 MET B C 1
ATOM 3159 O O . MET B 1 94 ? 1.456 -1.713 -8.781 1 98.25 94 MET B O 1
ATOM 3163 N N . PHE B 1 95 ? 0.878 -2.508 -6.77 1 98.56 95 PHE B N 1
ATOM 3164 C CA . PHE B 1 95 ? -0.363 -3.096 -7.258 1 98.56 95 PHE B CA 1
ATOM 3165 C C . PHE B 1 95 ? -1.55 -2.191 -6.949 1 98.56 95 PHE B C 1
ATOM 3167 O O . PHE B 1 95 ? -2.682 -2.488 -7.336 1 98.56 95 PHE B O 1
ATOM 3174 N N . ALA B 1 96 ? -1.297 -1.072 -6.312 1 98.44 96 ALA B N 1
ATOM 3175 C CA . ALA B 1 96 ? -2.373 -0.176 -5.898 1 98.44 96 ALA B CA 1
ATOM 3176 C C . ALA B 1 96 ? -3.186 0.298 -7.098 1 98.44 96 ALA B C 1
ATOM 3178 O O . ALA B 1 96 ? -4.414 0.376 -7.035 1 98.44 96 ALA B O 1
ATOM 3179 N N . GLU B 1 97 ? -2.529 0.593 -8.211 1 97.25 97 GLU B N 1
ATOM 3180 C CA . GLU B 1 97 ? -3.234 1.096 -9.383 1 97.25 97 GLU B CA 1
ATOM 3181 C C . GLU B 1 97 ? -4.184 0.043 -9.953 1 97.25 97 GLU B C 1
ATOM 3183 O O . GLU B 1 97 ? -5.285 0.368 -10.398 1 97.25 97 GLU B O 1
ATOM 3188 N N . ILE B 1 98 ? -3.73 -1.167 -9.953 1 98.62 98 ILE B N 1
ATOM 3189 C CA . ILE B 1 98 ? -4.598 -2.238 -10.438 1 98.62 98 ILE B CA 1
ATOM 3190 C C . ILE B 1 98 ? -5.773 -2.414 -9.484 1 98.62 98 ILE B C 1
ATOM 3192 O O . ILE B 1 98 ? -6.91 -2.613 -9.914 1 98.62 98 ILE B O 1
ATOM 3196 N N . ALA B 1 99 ? -5.531 -2.35 -8.195 1 98.81 99 ALA B N 1
ATOM 3197 C CA . ALA B 1 99 ? -6.625 -2.418 -7.227 1 98.81 99 ALA B CA 1
ATOM 3198 C C . ALA B 1 99 ? -7.637 -1.303 -7.465 1 98.81 99 ALA B C 1
ATOM 3200 O O . ALA B 1 99 ? -8.844 -1.539 -7.438 1 98.81 99 ALA B O 1
ATOM 3201 N N . ARG B 1 100 ? -7.172 -0.088 -7.758 1 98.5 100 ARG B N 1
ATOM 3202 C CA . ARG B 1 100 ? -8.039 1.061 -7.988 1 98.5 100 ARG B CA 1
ATOM 3203 C C . ARG B 1 100 ? -8.906 0.85 -9.227 1 98.5 100 ARG B C 1
ATOM 3205 O O . ARG B 1 100 ? -9.961 1.481 -9.367 1 98.5 100 ARG B O 1
ATOM 3212 N N . SER B 1 101 ? -8.445 -0.003 -10.086 1 98.19 101 SER B N 1
ATOM 3213 C CA . SER B 1 101 ? -9.188 -0.266 -11.312 1 98.19 101 SER B CA 1
ATOM 3214 C C . SER B 1 101 ? -10.266 -1.326 -11.094 1 98.19 101 SER B C 1
ATOM 3216 O O . SER B 1 101 ? -10.922 -1.756 -12.047 1 98.19 101 SER B O 1
ATOM 3218 N N . GLY B 1 102 ? -10.438 -1.825 -9.906 1 98.5 102 GLY B N 1
ATOM 3219 C CA . GLY B 1 102 ? -11.57 -2.676 -9.602 1 98.5 102 GLY B CA 1
ATOM 3220 C C . GLY B 1 102 ? -11.188 -4.117 -9.32 1 98.5 102 GLY B C 1
ATOM 3221 O O . GLY B 1 102 ? -11.859 -5.043 -9.766 1 98.5 102 GLY B O 1
ATOM 3222 N N . TYR B 1 103 ? -10.094 -4.289 -8.609 1 98.94 103 TYR B N 1
ATOM 3223 C CA . TYR B 1 103 ? -9.68 -5.617 -8.164 1 98.94 103 TYR B CA 1
ATOM 3224 C C . TYR B 1 103 ? -9.367 -5.621 -6.672 1 98.94 103 TYR B C 1
ATOM 3226 O O . TYR B 1 103 ? -8.664 -4.738 -6.176 1 98.94 103 TYR B O 1
ATOM 3234 N N . VAL B 1 104 ? -9.898 -6.57 -5.949 1 98.94 104 VAL B N 1
ATOM 3235 C CA . VAL B 1 104 ? -9.32 -6.914 -4.652 1 98.94 104 VAL B CA 1
ATOM 3236 C C . VAL B 1 104 ? -8.031 -7.699 -4.848 1 98.94 104 VAL B C 1
ATOM 3238 O O . VAL B 1 104 ? -8.016 -8.734 -5.523 1 98.94 104 VAL B O 1
ATOM 3241 N N . ILE B 1 105 ? -6.957 -7.188 -4.355 1 98.94 105 ILE B N 1
ATOM 3242 C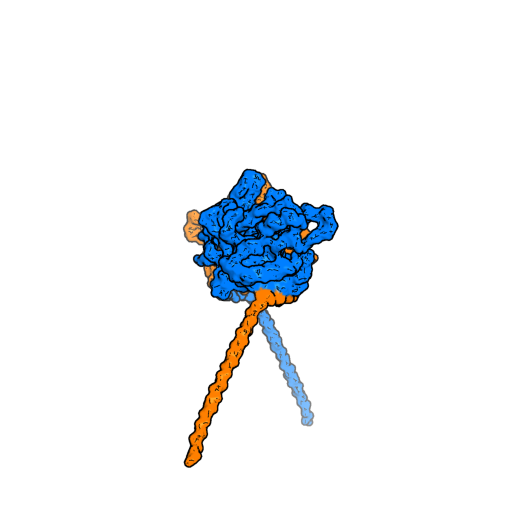 CA . ILE B 1 105 ? -5.691 -7.898 -4.512 1 98.94 105 ILE B CA 1
ATOM 3243 C C . ILE B 1 105 ? -5.223 -8.422 -3.158 1 98.94 105 ILE B C 1
ATOM 3245 O O . ILE B 1 105 ? -5.172 -7.672 -2.18 1 98.94 105 ILE B O 1
ATOM 3249 N N . VAL B 1 106 ? -4.832 -9.68 -3.146 1 98.88 106 VAL B N 1
ATOM 3250 C CA . VAL B 1 106 ? -4.504 -10.367 -1.901 1 98.88 106 VAL B CA 1
ATOM 3251 C C . VAL B 1 106 ? -3.084 -10.922 -1.977 1 98.88 106 VAL B C 1
ATOM 3253 O O . VAL B 1 106 ? -2.75 -11.664 -2.902 1 98.88 106 VAL B O 1
ATOM 3256 N N . PHE B 1 107 ? -2.283 -10.523 -1.027 1 98.69 107 PHE B N 1
ATOM 3257 C CA . PHE B 1 107 ? -0.931 -11.055 -0.885 1 98.69 107 PHE B CA 1
ATOM 3258 C C . PHE B 1 107 ? -0.874 -12.109 0.211 1 98.69 107 PHE B C 1
ATOM 3260 O O . PHE B 1 107 ? -1.203 -11.836 1.366 1 98.69 107 PHE B O 1
ATOM 3267 N N . ILE B 1 108 ? -0.363 -13.305 -0.078 1 98 108 ILE B N 1
ATOM 3268 C CA . ILE B 1 108 ? -0.567 -14.383 0.881 1 98 108 ILE B CA 1
ATOM 3269 C C . ILE B 1 108 ? 0.784 -14.906 1.368 1 98 108 ILE B C 1
ATOM 3271 O O . ILE B 1 108 ? 1.773 -14.867 0.633 1 98 108 ILE B O 1
ATOM 3275 N N . ASP B 1 109 ? 0.684 -15.492 2.58 1 95.81 109 ASP B N 1
ATOM 3276 C CA . ASP B 1 109 ? 1.76 -16.312 3.129 1 95.81 109 ASP B CA 1
ATOM 3277 C C . ASP B 1 109 ? 1.683 -17.734 2.604 1 95.81 109 ASP B C 1
ATOM 3279 O O . ASP B 1 109 ? 0.639 -18.172 2.107 1 95.81 109 ASP B O 1
ATOM 3283 N N . TRP B 1 110 ? 2.701 -18.375 2.666 1 95.12 110 TRP B N 1
ATOM 3284 C CA . TRP B 1 110 ? 2.816 -19.812 2.477 1 95.12 110 TRP B CA 1
ATOM 3285 C C . TRP B 1 110 ? 3.957 -20.375 3.312 1 95.12 110 TRP B C 1
ATOM 3287 O O . TRP B 1 110 ? 4.863 -19.641 3.719 1 95.12 110 TRP B O 1
ATOM 3297 N N . ARG B 1 111 ? 3.918 -21.609 3.637 1 94.88 111 ARG B N 1
ATOM 3298 C CA . ARG B 1 111 ? 4.926 -22.234 4.488 1 94.88 111 ARG B CA 1
ATOM 3299 C C . ARG B 1 111 ? 6.246 -22.391 3.738 1 94.88 111 ARG B C 1
ATOM 3301 O O . ARG B 1 111 ? 6.262 -22.891 2.605 1 94.88 111 ARG B O 1
ATOM 3308 N N . ALA B 1 112 ? 7.277 -22.078 4.398 1 94.12 112 ALA B N 1
ATOM 3309 C CA . ALA B 1 112 ? 8.617 -22.109 3.826 1 94.12 112 ALA B CA 1
ATOM 3310 C C . ALA B 1 112 ? 9.086 -23.562 3.631 1 94.12 112 ALA B C 1
ATOM 3312 O O . ALA B 1 112 ? 8.758 -24.438 4.434 1 94.12 112 ALA B O 1
ATOM 3313 N N . SER B 1 113 ? 9.961 -23.703 2.643 1 94.19 113 SER B N 1
ATOM 3314 C CA . SER B 1 113 ? 10.484 -25.031 2.33 1 94.19 113 SER B CA 1
ATOM 3315 C C . SER B 1 113 ? 11.352 -25.562 3.465 1 94.19 113 SER B C 1
ATOM 3317 O O . SER B 1 113 ? 11.539 -26.766 3.596 1 94.19 113 SER B O 1
ATOM 3319 N N . SER B 1 114 ? 11.93 -24.656 4.281 1 92.12 114 SER B N 1
ATOM 3320 C CA . SER B 1 114 ? 12.734 -25.062 5.43 1 92.12 114 SER B CA 1
ATOM 3321 C C . SER B 1 114 ? 11.859 -25.688 6.52 1 92.12 114 SER B C 1
ATOM 3323 O O . SER B 1 114 ? 12.336 -26.5 7.312 1 92.12 114 SER B O 1
ATOM 3325 N N . ASN B 1 115 ? 10.617 -25.312 6.5 1 90.94 115 ASN B N 1
ATOM 3326 C CA . ASN B 1 115 ? 9.703 -25.797 7.531 1 90.94 115 ASN B CA 1
ATOM 3327 C C . ASN B 1 115 ? 8.883 -26.984 7.043 1 90.94 115 ASN B C 1
ATOM 3329 O O . ASN B 1 115 ? 8.68 -27.953 7.781 1 90.94 115 ASN B O 1
ATOM 3333 N N . GLU B 1 116 ? 8.398 -26.875 5.863 1 93.62 116 GLU B N 1
ATOM 3334 C CA . GLU B 1 116 ? 7.57 -27.906 5.25 1 93.62 116 GLU B CA 1
ATOM 3335 C C . GLU B 1 116 ? 7.934 -28.094 3.779 1 93.62 116 GLU B C 1
ATOM 3337 O O . GLU B 1 116 ? 8.062 -27.125 3.033 1 93.62 116 GLU B O 1
ATOM 3342 N N . LYS B 1 117 ? 7.973 -29.297 3.408 1 95.5 117 LYS B N 1
ATOM 3343 C CA . LYS B 1 117 ? 8.281 -29.609 2.014 1 95.5 117 LYS B CA 1
ATOM 3344 C C . LYS B 1 117 ? 7.027 -29.547 1.146 1 95.5 117 LYS B C 1
ATOM 3346 O O . LYS B 1 117 ? 5.906 -29.516 1.663 1 95.5 117 LYS B O 1
ATOM 3351 N N . PHE B 1 118 ? 7.211 -29.422 -0.184 1 96.5 118 PHE B N 1
ATOM 3352 C CA . PHE B 1 118 ? 6.098 -29.578 -1.114 1 96.5 118 PHE B CA 1
ATOM 3353 C C . PHE B 1 118 ? 5.352 -30.891 -0.862 1 96.5 118 PHE B C 1
ATOM 3355 O O . PHE B 1 118 ? 5.973 -31.922 -0.582 1 96.5 118 PHE B O 1
ATOM 3362 N N . PRO B 1 119 ? 4.066 -30.781 -0.737 1 97.5 119 PRO B N 1
ATOM 3363 C CA . PRO B 1 119 ? 3.166 -29.828 -1.388 1 97.5 119 PRO B CA 1
ATOM 3364 C C . PRO B 1 119 ? 2.574 -28.812 -0.411 1 97.5 119 PRO B C 1
ATOM 3366 O O . PRO B 1 119 ? 1.527 -28.219 -0.689 1 97.5 119 PRO B O 1
ATOM 3369 N N . ALA B 1 120 ? 3.184 -28.516 0.64 1 95.44 120 ALA B N 1
ATOM 3370 C CA . ALA B 1 120 ? 2.613 -27.641 1.661 1 95.44 120 ALA B CA 1
ATOM 3371 C C . ALA B 1 120 ? 2.322 -26.25 1.097 1 95.44 120 ALA B C 1
ATOM 3373 O O . ALA B 1 120 ? 1.305 -25.641 1.428 1 95.44 120 ALA B O 1
ATOM 3374 N N . GLN B 1 121 ? 3.184 -25.766 0.243 1 96.38 121 GLN B N 1
ATOM 3375 C CA . GLN B 1 121 ? 3.076 -24.406 -0.291 1 96.38 121 GLN B CA 1
ATOM 3376 C C . GLN B 1 121 ? 1.84 -24.266 -1.175 1 96.38 121 GLN B C 1
ATOM 3378 O O . GLN B 1 121 ? 1.123 -23.266 -1.088 1 96.38 121 GLN B O 1
ATOM 3383 N N . ILE B 1 122 ? 1.574 -25.281 -1.997 1 97.81 122 ILE B N 1
ATOM 3384 C CA . ILE B 1 122 ? 0.397 -25.219 -2.857 1 97.81 122 ILE B CA 1
ATOM 3385 C C . ILE B 1 122 ? -0.864 -25.422 -2.023 1 97.81 122 ILE B C 1
ATOM 3387 O O . ILE B 1 122 ? -1.906 -24.828 -2.299 1 97.81 122 ILE B O 1
ATOM 3391 N N . GLU B 1 123 ? -0.792 -26.25 -1.016 1 96.75 123 GLU B N 1
ATOM 3392 C CA . GLU B 1 123 ? -1.915 -26.391 -0.094 1 96.75 123 GLU B CA 1
ATOM 3393 C C . GLU B 1 123 ? -2.271 -25.062 0.559 1 96.75 123 GLU B C 1
ATOM 3395 O O . GLU B 1 123 ? -3.451 -24.734 0.722 1 96.75 123 GLU B O 1
ATOM 3400 N N . ASP B 1 124 ? -1.254 -24.328 0.888 1 96.31 124 ASP B N 1
ATOM 3401 C CA . ASP B 1 124 ? -1.464 -23.016 1.49 1 96.31 124 ASP B CA 1
ATOM 3402 C C . ASP B 1 124 ? -2.139 -22.062 0.507 1 96.31 124 ASP B C 1
ATOM 3404 O O . ASP B 1 124 ? -3.074 -21.344 0.871 1 96.31 124 ASP B O 1
ATOM 3408 N N . ALA B 1 125 ? -1.707 -22.047 -0.724 1 97.94 125 ALA B N 1
ATOM 3409 C CA . ALA B 1 125 ? -2.303 -21.203 -1.748 1 97.94 125 ALA B CA 1
ATOM 3410 C C . ALA B 1 125 ? -3.764 -21.562 -1.99 1 97.94 125 ALA B C 1
ATOM 3412 O O . ALA B 1 125 ? -4.621 -20.688 -2.107 1 97.94 125 ALA B O 1
ATOM 3413 N N . LYS B 1 126 ? -4.039 -22.812 -2.025 1 98.12 126 LYS B N 1
ATOM 3414 C CA . LYS B 1 126 ? -5.41 -23.281 -2.209 1 98.12 126 LYS B CA 1
ATOM 3415 C C . LYS B 1 126 ? -6.289 -22.906 -1.025 1 98.12 126 LYS B C 1
ATOM 3417 O O . LYS B 1 126 ? -7.441 -22.5 -1.206 1 98.12 126 LYS B O 1
ATOM 3422 N N . THR B 1 127 ? -5.719 -23.016 0.154 1 97.06 127 THR B N 1
ATOM 3423 C CA . THR B 1 127 ? -6.441 -22.609 1.354 1 97.06 127 THR B CA 1
ATOM 3424 C C . THR B 1 127 ? -6.805 -21.125 1.289 1 97.06 127 THR B C 1
ATOM 3426 O O . THR B 1 127 ? -7.914 -20.734 1.661 1 97.06 127 THR B O 1
ATOM 3429 N N . ALA B 1 128 ? -5.883 -20.312 0.802 1 98.25 128 ALA B N 1
ATOM 3430 C CA . ALA B 1 128 ? -6.141 -18.875 0.676 1 98.25 128 ALA B CA 1
ATOM 3431 C C . ALA B 1 128 ? -7.328 -18.609 -0.246 1 98.25 128 ALA B C 1
ATOM 3433 O O . ALA B 1 128 ? -8.188 -17.781 0.057 1 98.25 128 ALA B O 1
ATOM 3434 N N . VAL B 1 129 ? -7.406 -19.328 -1.335 1 98.69 129 VAL B N 1
ATOM 3435 C CA . VAL B 1 129 ? -8.5 -19.141 -2.281 1 98.69 129 VAL B CA 1
ATOM 3436 C C . VAL B 1 129 ? -9.82 -19.562 -1.631 1 98.69 129 VAL B C 1
ATOM 3438 O O . VAL B 1 129 ? -10.82 -18.844 -1.732 1 98.69 129 VAL B O 1
ATOM 3441 N N . ARG B 1 130 ? -9.789 -20.688 -0.947 1 98.25 130 ARG B N 1
ATOM 3442 C CA . ARG B 1 130 ? -10.992 -21.141 -0.263 1 98.25 130 ARG B CA 1
ATOM 3443 C C . ARG B 1 130 ? -11.43 -20.141 0.797 1 98.25 130 ARG B C 1
ATOM 3445 O O . ARG B 1 130 ? -12.625 -19.844 0.935 1 98.25 130 ARG B O 1
ATOM 3452 N N . PHE B 1 131 ? -10.516 -19.578 1.521 1 98.19 131 PHE B N 1
ATOM 3453 C CA . PHE B 1 131 ? -10.812 -18.562 2.523 1 98.19 131 PHE B CA 1
ATOM 3454 C C . PHE B 1 131 ? -11.531 -17.375 1.896 1 98.19 131 PHE B C 1
ATOM 3456 O O . PHE B 1 131 ? -12.531 -16.891 2.432 1 98.19 131 PHE B O 1
ATOM 3463 N N . LEU B 1 132 ? -10.992 -16.922 0.783 1 98.75 132 LEU B N 1
ATOM 3464 C CA . LEU B 1 132 ? -11.57 -15.758 0.122 1 98.75 132 LEU B CA 1
ATOM 3465 C C . LEU B 1 132 ? -13 -16.047 -0.323 1 98.75 132 LEU B C 1
ATOM 3467 O O . LEU B 1 132 ? -13.875 -15.18 -0.208 1 98.75 132 LEU B O 1
ATOM 3471 N N . ARG B 1 133 ? -13.234 -17.234 -0.831 1 98.62 133 ARG B N 1
ATOM 3472 C CA . ARG B 1 133 ? -14.586 -17.609 -1.225 1 98.62 133 ARG B CA 1
ATOM 3473 C C . ARG B 1 133 ? -15.516 -17.672 -0.013 1 98.62 133 ARG B C 1
ATOM 3475 O O . ARG B 1 133 ? -16.641 -17.156 -0.052 1 98.62 133 ARG B O 1
ATOM 3482 N N . ALA B 1 134 ? -14.992 -18.234 1.036 1 98.25 134 ALA B N 1
ATOM 3483 C CA . ALA B 1 134 ? -15.781 -18.391 2.256 1 98.25 134 ALA B CA 1
ATOM 3484 C C . ALA B 1 134 ? -16.125 -17.031 2.861 1 98.25 134 ALA B C 1
ATOM 3486 O O . ALA B 1 134 ? -17.172 -16.859 3.498 1 98.25 134 ALA B O 1
ATOM 3487 N N . ASN B 1 135 ? -15.297 -16.062 2.645 1 98.31 135 ASN B N 1
ATOM 3488 C CA . ASN B 1 135 ? -15.461 -14.75 3.246 1 98.31 135 ASN B CA 1
ATOM 3489 C C . ASN B 1 135 ? -15.703 -13.68 2.188 1 98.31 135 ASN B C 1
ATOM 3491 O O . ASN B 1 135 ? -15.359 -12.508 2.385 1 98.31 135 ASN B O 1
ATOM 3495 N N . ALA B 1 136 ? -16.234 -14.07 1.087 1 98.69 136 ALA B N 1
ATOM 3496 C CA . ALA B 1 136 ? -16.406 -13.188 -0.063 1 98.69 136 ALA B CA 1
ATOM 3497 C C . ALA B 1 136 ? -17.234 -11.953 0.31 1 98.69 136 ALA B C 1
ATOM 3499 O O . ALA B 1 136 ? -16.891 -10.836 -0.079 1 98.69 136 ALA B O 1
ATOM 3500 N N . GLU B 1 137 ? -18.25 -12.102 1.044 1 98.06 137 GLU B N 1
ATOM 3501 C CA . GLU B 1 137 ? -19.094 -10.984 1.444 1 98.06 137 GLU B CA 1
ATOM 3502 C C . GLU B 1 137 ? -18.328 -9.984 2.311 1 98.06 137 GLU B C 1
ATOM 3504 O O . GLU B 1 137 ? -18.422 -8.773 2.1 1 98.06 137 GLU B O 1
ATOM 3509 N N . LYS B 1 138 ? -17.562 -10.492 3.203 1 97.94 138 LYS B N 1
ATOM 3510 C CA . LYS B 1 138 ? -16.812 -9.656 4.133 1 97.94 138 LYS B CA 1
ATOM 3511 C C . LYS B 1 138 ? -15.844 -8.742 3.387 1 97.94 138 LYS B C 1
ATOM 3513 O O . LYS B 1 138 ? -15.648 -7.59 3.775 1 97.94 138 LYS B O 1
ATOM 3518 N N . TYR B 1 139 ? -15.273 -9.227 2.338 1 98.25 139 TYR B N 1
ATOM 3519 C CA . TYR B 1 139 ? -14.242 -8.469 1.637 1 98.25 139 TYR B CA 1
ATOM 3520 C C . TYR B 1 139 ? -14.766 -7.953 0.3 1 98.25 139 TYR B C 1
ATOM 3522 O O . TYR B 1 139 ? -13.992 -7.434 -0.513 1 98.25 139 TYR B O 1
ATOM 3530 N N . ASN B 1 140 ? -16.031 -8.117 0.011 1 98.31 140 ASN B N 1
ATOM 3531 C CA . ASN B 1 140 ? -16.75 -7.652 -1.18 1 98.31 140 ASN B CA 1
ATOM 3532 C C . ASN B 1 140 ? -16.125 -8.227 -2.453 1 98.31 140 ASN B C 1
ATOM 3534 O O . ASN B 1 140 ? -15.836 -7.484 -3.395 1 98.31 140 ASN B O 1
ATOM 3538 N N . ILE B 1 141 ? -15.953 -9.492 -2.391 1 98.81 141 ILE B N 1
ATOM 3539 C CA . ILE B 1 141 ? -15.359 -10.234 -3.494 1 98.81 141 ILE B CA 1
ATOM 3540 C C . ILE B 1 141 ? -16.438 -11.023 -4.234 1 98.81 141 ILE B C 1
ATOM 3542 O O . ILE B 1 141 ? -17.344 -11.594 -3.607 1 98.81 141 ILE B O 1
ATOM 3546 N N . ASP B 1 142 ? -16.391 -11.031 -5.574 1 98.88 142 ASP B N 1
ATOM 3547 C CA . ASP B 1 142 ? -17.141 -11.992 -6.367 1 98.88 142 ASP B CA 1
ATOM 3548 C C . ASP B 1 142 ? -16.469 -13.367 -6.348 1 98.88 142 ASP B C 1
ATOM 3550 O O . ASP B 1 142 ? -15.414 -13.547 -6.941 1 98.88 142 ASP B O 1
ATOM 3554 N N . PRO B 1 143 ? -17.047 -14.305 -5.652 1 98.56 143 PRO B N 1
ATOM 3555 C CA . PRO B 1 143 ? -16.375 -15.578 -5.438 1 98.56 143 PRO B CA 1
ATOM 3556 C C . PRO B 1 143 ? -16.188 -16.375 -6.727 1 98.56 143 PRO B C 1
ATOM 3558 O O . PRO B 1 143 ? -15.445 -17.359 -6.75 1 98.56 143 PRO B O 1
ATOM 3561 N N . ASP B 1 144 ? -16.812 -15.945 -7.809 1 98.5 144 ASP B N 1
ATOM 3562 C CA . ASP B 1 144 ? -16.719 -16.672 -9.07 1 98.5 144 ASP B CA 1
ATOM 3563 C C . ASP B 1 144 ? -15.625 -16.078 -9.961 1 98.5 144 ASP B C 1
ATOM 3565 O O . ASP B 1 144 ? -15.32 -16.625 -11.023 1 98.5 144 ASP B O 1
ATOM 3569 N N . ARG B 1 145 ? -15.023 -14.984 -9.562 1 98.81 145 ARG B N 1
ATOM 3570 C CA . ARG B 1 145 ? -14 -14.305 -10.344 1 98.81 145 ARG B CA 1
ATOM 3571 C C . ARG B 1 145 ? -12.734 -14.086 -9.523 1 98.81 145 ARG B C 1
ATOM 3573 O O . ARG B 1 145 ? -12.43 -12.953 -9.133 1 98.81 145 ARG B O 1
ATOM 3580 N N . ILE B 1 146 ? -12 -15.141 -9.344 1 98.94 146 ILE B N 1
ATOM 3581 C CA . ILE B 1 146 ? -10.742 -15.102 -8.594 1 98.94 146 ILE B CA 1
ATOM 3582 C C . ILE B 1 146 ? -9.602 -15.578 -9.484 1 98.94 146 ILE B C 1
ATOM 3584 O O . ILE B 1 146 ? -9.664 -16.672 -10.047 1 98.94 146 ILE B O 1
ATOM 3588 N N . GLY B 1 147 ? -8.625 -14.75 -9.75 1 98.94 147 GLY B N 1
ATOM 3589 C CA . GLY B 1 147 ? -7.406 -15.109 -10.453 1 98.94 147 GLY B CA 1
ATOM 3590 C C . GLY B 1 147 ? -6.199 -15.203 -9.539 1 98.94 147 GLY B C 1
ATOM 3591 O O . GLY B 1 147 ? -6.309 -14.984 -8.336 1 98.94 147 GLY B O 1
ATOM 3592 N N . THR B 1 148 ? -5.086 -15.609 -10.109 1 98.94 148 THR B N 1
ATOM 3593 C CA . THR B 1 148 ? -3.83 -15.664 -9.367 1 98.94 148 THR B CA 1
ATOM 3594 C C . THR B 1 148 ? -2.678 -15.133 -10.211 1 98.94 148 THR B C 1
ATOM 3596 O O . THR B 1 148 ? -2.748 -15.148 -11.445 1 98.94 148 THR B O 1
ATOM 3599 N N . TRP B 1 149 ? -1.756 -14.594 -9.562 1 98.94 149 TRP B N 1
ATOM 3600 C CA . TRP B 1 149 ? -0.573 -13.961 -10.133 1 98.94 149 TRP B CA 1
ATOM 3601 C C . TRP B 1 149 ? 0.661 -14.242 -9.281 1 98.94 149 TRP B C 1
ATOM 3603 O O . TRP B 1 149 ? 0.587 -14.227 -8.047 1 98.94 149 TRP B O 1
ATOM 3613 N N . GLY B 1 150 ? 1.788 -14.625 -9.898 1 98.69 150 GLY B N 1
ATOM 3614 C CA . GLY B 1 150 ? 3.002 -14.828 -9.125 1 98.69 150 GLY B CA 1
ATOM 3615 C C . GLY B 1 150 ? 4.27 -14.656 -9.945 1 98.69 150 GLY B C 1
ATOM 3616 O O . GLY B 1 150 ? 4.219 -14.641 -11.172 1 98.69 150 GLY B O 1
ATOM 3617 N N . HIS B 1 151 ? 5.359 -14.422 -9.281 1 98.38 151 HIS B N 1
ATOM 3618 C CA . HIS B 1 151 ? 6.691 -14.305 -9.867 1 98.38 151 HIS B CA 1
ATOM 3619 C C . HIS B 1 151 ? 7.633 -15.367 -9.32 1 98.38 151 HIS B C 1
ATOM 3621 O O . HIS B 1 151 ? 7.602 -15.672 -8.125 1 98.38 151 HIS B O 1
ATOM 3627 N N . SER B 1 152 ? 8.484 -15.93 -10.234 1 98.06 152 SER B N 1
ATOM 3628 C CA . SER B 1 152 ? 9.477 -16.922 -9.828 1 98.06 152 SER B CA 1
ATOM 3629 C C . SER B 1 152 ? 8.828 -18.109 -9.125 1 98.06 152 SER B C 1
ATOM 3631 O O . SER B 1 152 ? 7.918 -18.734 -9.672 1 98.06 152 SER B O 1
ATOM 3633 N N . SER B 1 153 ? 9.273 -18.453 -7.844 1 98.12 153 SER B N 1
ATOM 3634 C CA . SER B 1 153 ? 8.648 -19.531 -7.102 1 98.12 153 SER B CA 1
ATOM 3635 C C . SER B 1 153 ? 7.168 -19.266 -6.859 1 98.12 153 SER B C 1
ATOM 3637 O O . SER B 1 153 ? 6.359 -20.188 -6.785 1 98.12 153 SER B O 1
ATOM 3639 N N . GLY B 1 154 ? 6.773 -17.984 -6.789 1 98.56 154 GLY B N 1
ATOM 3640 C CA . GLY B 1 154 ? 5.363 -17.641 -6.727 1 98.56 154 GLY B CA 1
ATOM 3641 C C . GLY B 1 154 ? 4.617 -17.922 -8.016 1 98.56 154 GLY B C 1
ATOM 3642 O O . GLY B 1 154 ? 3.436 -18.281 -7.992 1 98.56 154 GLY B O 1
ATOM 3643 N N . GLY B 1 155 ? 5.316 -17.719 -9.102 1 98.88 155 GLY B N 1
ATOM 3644 C CA . GLY B 1 155 ? 4.754 -18.094 -10.391 1 98.88 155 GLY B CA 1
ATOM 3645 C C . GLY B 1 155 ? 4.535 -19.594 -10.523 1 98.88 155 GLY B C 1
ATOM 3646 O O . GLY B 1 155 ? 3.557 -20.031 -11.133 1 98.88 155 GLY B O 1
ATOM 3647 N N . HIS B 1 156 ? 5.461 -20.359 -9.969 1 98.88 156 HIS B N 1
ATOM 3648 C CA . HIS B 1 156 ? 5.289 -21.797 -9.898 1 98.88 156 HIS B CA 1
ATOM 3649 C C . HIS B 1 156 ? 4.012 -22.172 -9.148 1 98.88 156 HIS B C 1
ATOM 3651 O O . HIS B 1 156 ? 3.193 -22.953 -9.656 1 98.88 156 HIS B O 1
ATOM 3657 N N . LEU B 1 157 ? 3.836 -21.562 -8.023 1 98.81 157 LEU B N 1
ATOM 3658 C CA . LEU B 1 157 ? 2.668 -21.875 -7.211 1 98.81 157 LEU B CA 1
ATOM 3659 C C . LEU B 1 157 ? 1.388 -21.391 -7.887 1 98.81 157 LEU B C 1
ATOM 3661 O O . LEU B 1 157 ? 0.352 -22.062 -7.812 1 98.81 157 LEU B O 1
ATOM 3665 N N . ALA B 1 158 ? 1.442 -20.25 -8.523 1 98.94 158 ALA B N 1
ATOM 3666 C CA . ALA B 1 158 ? 0.291 -19.781 -9.289 1 98.94 158 ALA B CA 1
ATOM 3667 C C . ALA B 1 158 ? -0.06 -20.766 -10.406 1 98.94 158 ALA B C 1
ATOM 3669 O O . ALA B 1 158 ? -1.237 -21.047 -10.648 1 98.94 158 ALA B O 1
ATOM 3670 N N . SER B 1 159 ? 0.961 -21.25 -11.055 1 98.94 159 SER B N 1
ATOM 3671 C CA . SER B 1 159 ? 0.743 -22.203 -12.141 1 98.94 159 SER B CA 1
ATOM 3672 C C . SER B 1 159 ? 0.159 -23.5 -11.617 1 98.94 159 SER B C 1
ATOM 3674 O O . SER B 1 159 ? -0.758 -24.062 -12.219 1 98.94 159 SER B O 1
ATOM 3676 N N . MET B 1 160 ? 0.7 -23.953 -10.5 1 98.88 160 MET B N 1
ATOM 3677 C CA . MET B 1 160 ? 0.135 -25.141 -9.867 1 98.88 160 MET B CA 1
ATOM 3678 C C . MET B 1 160 ? -1.326 -24.906 -9.492 1 98.88 160 MET B C 1
ATOM 3680 O O . MET B 1 160 ? -2.172 -25.781 -9.719 1 98.88 160 MET B O 1
ATOM 3684 N N . LEU B 1 161 ? -1.557 -23.766 -8.938 1 98.75 161 LEU B N 1
ATOM 3685 C CA . LEU B 1 161 ? -2.922 -23.422 -8.555 1 98.75 161 LEU B CA 1
ATOM 3686 C C . LEU B 1 161 ? -3.855 -23.484 -9.758 1 98.75 161 LEU B C 1
ATOM 3688 O O . LEU B 1 161 ? -4.961 -24.016 -9.664 1 98.75 161 LEU B O 1
ATOM 3692 N N . GLY B 1 162 ? -3.467 -23 -10.867 1 98.88 162 GLY B N 1
ATOM 3693 C CA . GLY B 1 162 ? -4.27 -22.969 -12.078 1 98.88 162 GLY B CA 1
ATOM 3694 C C . GLY B 1 162 ? -4.535 -24.344 -12.656 1 98.88 162 GLY B C 1
ATOM 3695 O O . GLY B 1 162 ? -5.605 -24.594 -13.211 1 98.88 162 GLY B O 1
ATOM 3696 N N . THR B 1 163 ? -3.57 -25.25 -12.461 1 98.81 163 THR B N 1
ATOM 3697 C CA . THR B 1 163 ? -3.689 -26.531 -13.148 1 98.81 163 THR B CA 1
ATOM 3698 C C . THR B 1 163 ? -4.195 -27.609 -12.195 1 98.81 163 THR B C 1
ATOM 3700 O O . THR B 1 163 ? -4.508 -28.734 -12.617 1 98.81 163 THR B O 1
ATOM 3703 N N . THR B 1 164 ? -4.359 -27.266 -10.883 1 98.44 164 THR B N 1
ATOM 3704 C CA . THR B 1 164 ? -4.727 -28.312 -9.93 1 98.44 164 THR B CA 1
ATOM 3705 C C . THR B 1 164 ? -6.039 -27.969 -9.234 1 98.44 164 THR B C 1
ATOM 3707 O O . THR B 1 164 ? -6.293 -28.422 -8.117 1 98.44 164 THR B O 1
ATOM 3710 N N . GLY B 1 165 ? -6.852 -27.172 -9.82 1 94.19 165 GLY B N 1
ATOM 3711 C CA . GLY B 1 165 ? -8.117 -26.766 -9.234 1 94.19 165 GLY B CA 1
ATOM 3712 C C . GLY B 1 165 ? -8.969 -27.953 -8.781 1 94.19 165 GLY B C 1
ATOM 3713 O O . GLY B 1 165 ? -9.672 -27.859 -7.773 1 94.19 165 GLY B O 1
ATOM 3714 N N . ASP B 1 166 ? -8.852 -29.094 -9.43 1 89.12 166 ASP B N 1
ATOM 3715 C CA . ASP B 1 166 ? -9.703 -30.25 -9.156 1 89.12 166 ASP B CA 1
ATOM 3716 C C . ASP B 1 166 ? -8.875 -31.453 -8.711 1 89.12 166 ASP B C 1
ATOM 3718 O O . ASP B 1 166 ? -9.336 -32.594 -8.773 1 89.12 166 ASP B O 1
ATOM 3722 N N . VAL B 1 167 ? -7.672 -31.156 -8.359 1 95.62 167 VAL B N 1
ATOM 3723 C CA . VAL B 1 167 ? -6.809 -32.25 -7.922 1 95.62 167 VAL B CA 1
ATOM 3724 C C . VAL B 1 167 ? -6.887 -32.406 -6.406 1 95.62 167 VAL B C 1
ATOM 3726 O O . VAL B 1 167 ? -6.328 -31.594 -5.664 1 95.62 167 VAL B O 1
ATOM 3729 N N . GLU B 1 168 ? -7.434 -33.406 -5.926 1 93.88 168 GLU B N 1
ATOM 3730 C CA . GLU B 1 168 ? -7.773 -33.625 -4.523 1 93.88 168 GLU B CA 1
ATOM 3731 C C . GLU B 1 168 ? -6.516 -33.781 -3.668 1 93.88 168 GLU B C 1
ATOM 3733 O O . GLU B 1 168 ? -6.508 -33.375 -2.498 1 93.88 168 GLU B O 1
ATOM 3738 N N . GLU B 1 169 ? -5.523 -34.281 -4.293 1 94.81 169 GLU B N 1
ATOM 3739 C CA . GLU B 1 169 ? -4.281 -34.562 -3.578 1 94.81 169 GLU B CA 1
ATOM 3740 C C . GLU B 1 169 ? -3.723 -33.312 -2.918 1 94.81 169 GLU B C 1
ATOM 3742 O O . GLU B 1 169 ? -3.062 -33.375 -1.879 1 94.81 169 GLU B O 1
ATOM 3747 N N . PHE B 1 170 ? -4.016 -32.188 -3.492 1 96.56 170 PHE B N 1
ATOM 3748 C CA . PHE B 1 170 ? -3.436 -30.922 -3.008 1 96.56 170 PHE B CA 1
ATOM 3749 C C . PHE B 1 170 ? -4.457 -30.141 -2.193 1 96.56 170 PHE B C 1
ATOM 3751 O O . PHE B 1 170 ? -4.168 -29.031 -1.74 1 96.56 170 PHE B O 1
ATOM 3758 N N . ASP B 1 171 ? -5.625 -30.656 -2.033 1 94 171 ASP B N 1
ATOM 3759 C CA . ASP B 1 171 ? -6.699 -29.938 -1.352 1 94 171 ASP B CA 1
ATOM 3760 C C . ASP B 1 171 ? -6.73 -30.281 0.136 1 94 171 ASP B C 1
ATOM 3762 O O . ASP B 1 171 ? -7.66 -30.938 0.606 1 94 171 ASP B O 1
ATOM 3766 N N . LYS B 1 172 ? -5.809 -29.812 0.815 1 92.06 172 LYS B N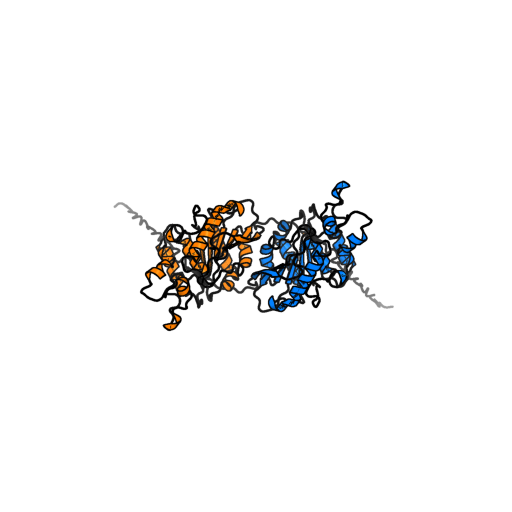 1
ATOM 3767 C CA . LYS B 1 172 ? -5.711 -29.969 2.264 1 92.06 172 LYS B CA 1
ATOM 3768 C C . LYS B 1 172 ? -5.742 -28.625 2.965 1 92.06 172 LYS B C 1
ATOM 3770 O O . LYS B 1 172 ? -5.48 -27.578 2.342 1 92.06 172 LYS B O 1
ATOM 3775 N N . GLY B 1 173 ? -6.105 -28.641 4.23 1 91.19 173 GLY B N 1
ATOM 3776 C CA . GLY B 1 173 ? -6.129 -27.406 5.004 1 91.19 173 GLY B CA 1
ATOM 3777 C C . GLY B 1 173 ? -7.531 -26.938 5.332 1 91.19 173 GLY B C 1
ATOM 3778 O O . GLY B 1 173 ? -8.484 -27.719 5.297 1 91.19 173 GLY B O 1
ATOM 3779 N N . ASP B 1 174 ? -7.652 -25.656 5.598 1 92.81 174 ASP B N 1
ATOM 3780 C CA . ASP B 1 174 ? -8.891 -25.078 6.113 1 92.81 174 ASP B CA 1
ATOM 3781 C C . ASP B 1 174 ? -9.859 -24.75 4.98 1 92.81 174 ASP B C 1
ATOM 3783 O O . ASP B 1 174 ? -9.477 -24.781 3.807 1 92.81 174 ASP B O 1
ATOM 3787 N N . TRP B 1 175 ? -11.234 -24.703 5.398 1 95.25 175 TRP B N 1
ATOM 3788 C CA . TRP B 1 175 ? -12.289 -24.219 4.523 1 95.25 175 TRP B CA 1
ATOM 3789 C C . TRP B 1 175 ? -12.617 -25.234 3.434 1 95.25 175 TRP B C 1
ATOM 3791 O O . TRP B 1 175 ? -12.797 -24.875 2.271 1 95.25 175 TRP B O 1
ATOM 3801 N N . GLN B 1 176 ? -12.562 -26.609 3.945 1 91.5 176 GLN B N 1
ATOM 3802 C CA . GLN B 1 176 ? -12.836 -27.703 3.025 1 91.5 176 GLN B CA 1
ATOM 3803 C C . GLN B 1 176 ? -14.281 -27.672 2.545 1 91.5 176 GLN B C 1
ATOM 3805 O O . GLN B 1 176 ? -15.211 -27.562 3.354 1 91.5 176 GLN B O 1
ATOM 3810 N N . GLY B 1 177 ? -14.938 -26.969 1.92 1 94.31 177 GLY B N 1
ATOM 3811 C CA . GLY B 1 177 ? -16.266 -26.781 1.373 1 94.31 177 GLY B CA 1
ATOM 3812 C C . GLY B 1 177 ? -16.312 -25.75 0.255 1 94.31 177 GLY B C 1
ATOM 3813 O O . GLY B 1 177 ? -17.312 -25.656 -0.466 1 94.31 177 GLY B O 1
ATOM 3814 N N . TYR B 1 178 ? -15.203 -25.109 0.197 1 97.19 178 TYR B N 1
ATOM 3815 C CA . TYR B 1 178 ? -15.102 -24.109 -0.859 1 97.19 178 TYR B CA 1
ATOM 3816 C C . TYR B 1 178 ? -14.078 -24.531 -1.909 1 97.19 178 TYR B C 1
ATOM 3818 O O . TYR B 1 178 ? -13.086 -25.188 -1.589 1 97.19 178 TYR B O 1
ATOM 3826 N N . SER B 1 179 ? -14.344 -24.141 -3.129 1 97.94 179 SER B N 1
ATOM 3827 C CA . SER B 1 179 ? -13.453 -24.469 -4.238 1 97.94 179 SER B CA 1
ATOM 3828 C C . SER B 1 179 ? -12.172 -23.641 -4.176 1 97.94 179 SER B C 1
ATOM 3830 O O . SER B 1 179 ? -12.203 -22.453 -3.822 1 97.94 179 SER B O 1
ATOM 3832 N N . SER B 1 180 ? -11.055 -24.234 -4.602 1 98.12 180 SER B N 1
ATOM 3833 C CA . SER B 1 180 ? -9.797 -23.516 -4.738 1 98.12 180 SER B CA 1
ATOM 3834 C C . SER B 1 180 ? -9.5 -23.203 -6.203 1 98.12 180 SER B C 1
ATOM 3836 O O . SER B 1 180 ? -8.406 -22.734 -6.531 1 98.12 180 SER B O 1
ATOM 3838 N N . ARG B 1 181 ? -10.438 -23.453 -7.094 1 98.31 181 ARG B N 1
ATOM 3839 C CA . ARG B 1 181 ? -10.242 -23.219 -8.516 1 98.31 181 ARG B CA 1
ATOM 3840 C C . ARG B 1 181 ? -10.133 -21.719 -8.812 1 98.31 181 ARG B C 1
ATOM 3842 O O . ARG B 1 181 ? -10.945 -20.922 -8.336 1 98.31 181 ARG B O 1
ATOM 3849 N N . VAL B 1 182 ? -9.141 -21.359 -9.617 1 98.88 182 VAL B N 1
ATOM 3850 C CA . VAL B 1 182 ? -9.016 -19.969 -10.062 1 98.88 182 VAL B CA 1
ATOM 3851 C C . VAL B 1 182 ? -9.422 -19.859 -11.523 1 98.88 182 VAL B C 1
ATOM 3853 O O . VAL B 1 182 ? -9.469 -20.859 -12.25 1 98.88 182 VAL B O 1
ATOM 3856 N N . GLN B 1 183 ? -9.672 -18.594 -11.977 1 98.81 183 GLN B N 1
ATOM 3857 C CA . GLN B 1 183 ? -10.289 -18.391 -13.289 1 98.81 183 GLN B CA 1
ATOM 3858 C C . GLN B 1 183 ? -9.312 -17.734 -14.25 1 98.81 183 GLN B C 1
ATOM 3860 O O . GLN B 1 183 ? -9.609 -17.578 -15.438 1 98.81 183 GLN B O 1
ATOM 3865 N N . ALA B 1 184 ? -8.172 -17.375 -13.812 1 98.94 184 ALA B N 1
ATOM 3866 C CA . ALA B 1 184 ? -7.105 -16.781 -14.617 1 98.94 184 ALA B CA 1
ATOM 3867 C C . ALA B 1 184 ? -5.762 -16.875 -13.906 1 98.94 184 ALA B C 1
ATOM 3869 O O . ALA B 1 184 ? -5.691 -16.75 -12.68 1 98.94 184 ALA B O 1
ATOM 3870 N N . VAL B 1 185 ? -4.648 -17.078 -14.695 1 98.94 185 VAL B N 1
ATOM 3871 C CA . VAL B 1 185 ? -3.332 -17.234 -14.086 1 98.94 185 VAL B CA 1
ATOM 3872 C C . VAL B 1 185 ? -2.316 -16.359 -14.828 1 98.94 185 VAL B C 1
ATOM 3874 O O . VAL B 1 185 ? -2.158 -16.484 -16.047 1 98.94 185 VAL B O 1
ATOM 3877 N N . ALA B 1 186 ? -1.71 -15.5 -14.102 1 98.94 186 ALA B N 1
ATOM 3878 C CA . ALA B 1 186 ? -0.512 -14.828 -14.602 1 98.94 186 ALA B CA 1
ATOM 3879 C C . ALA B 1 186 ? 0.74 -15.352 -13.898 1 98.94 186 ALA B C 1
ATOM 3881 O O . ALA B 1 186 ? 0.85 -15.281 -12.672 1 98.94 186 ALA B O 1
ATOM 3882 N N . ALA B 1 187 ? 1.689 -15.836 -14.641 1 98.94 187 ALA B N 1
ATOM 3883 C CA . ALA B 1 187 ? 2.932 -16.375 -14.094 1 98.94 187 ALA B CA 1
ATOM 3884 C C . ALA B 1 187 ? 4.148 -15.711 -14.727 1 98.94 187 ALA B C 1
ATOM 3886 O O . ALA B 1 187 ? 4.379 -15.836 -15.93 1 98.94 187 ALA B O 1
ATOM 3887 N N . TRP B 1 188 ? 4.863 -15.008 -13.891 1 98.81 188 TRP B N 1
ATOM 3888 C CA . TRP B 1 188 ? 6.086 -14.32 -14.305 1 98.81 188 TRP B CA 1
ATOM 3889 C C . TRP B 1 188 ? 7.32 -15.125 -13.914 1 98.81 188 TRP B C 1
ATOM 3891 O O . TRP B 1 188 ? 7.488 -15.484 -12.75 1 98.81 188 TRP B O 1
ATOM 3901 N N . SER B 1 189 ? 8.211 -15.461 -14.883 1 98.5 189 SER B N 1
ATOM 3902 C CA . SER B 1 189 ? 9.492 -16.109 -14.633 1 98.5 189 SER B CA 1
ATOM 3903 C C . SER B 1 189 ? 9.32 -17.344 -13.75 1 98.5 189 SER B C 1
ATOM 3905 O O . SER B 1 189 ? 10.047 -17.516 -12.773 1 98.5 189 SER B O 1
ATOM 3907 N N . ALA B 1 190 ? 8.391 -18.156 -14.039 1 98.75 190 ALA B N 1
ATOM 3908 C CA . ALA B 1 190 ? 8.023 -19.281 -13.195 1 98.75 190 ALA B CA 1
ATOM 3909 C C . ALA B 1 190 ? 8.859 -20.516 -13.531 1 98.75 190 ALA B C 1
ATOM 3911 O O . ALA B 1 190 ? 8.961 -20.906 -14.695 1 98.75 190 ALA B O 1
ATOM 3912 N N . PRO B 1 191 ? 9.516 -21.156 -12.516 1 98.19 191 PRO B N 1
ATOM 3913 C CA . PRO B 1 191 ? 10.023 -22.5 -12.766 1 98.19 191 PRO B CA 1
ATOM 3914 C C . PRO B 1 191 ? 8.906 -23.531 -12.938 1 98.19 191 PRO B C 1
ATOM 3916 O O . PRO B 1 191 ? 7.93 -23.516 -12.18 1 98.19 191 PRO B O 1
ATOM 3919 N N . ILE B 1 192 ? 9.062 -24.344 -13.938 1 98.38 192 ILE B N 1
ATOM 3920 C CA . ILE B 1 192 ? 7.977 -25.266 -14.289 1 98.38 192 ILE B CA 1
ATOM 3921 C C . ILE B 1 192 ? 8.453 -26.703 -14.133 1 98.38 192 ILE B C 1
ATOM 3923 O O . ILE B 1 192 ? 7.852 -27.484 -13.375 1 98.38 192 ILE B O 1
ATOM 3927 N N . ASP B 1 193 ? 9.508 -27.047 -14.797 1 97.44 193 ASP B N 1
ATOM 3928 C CA . ASP B 1 193 ? 10.172 -28.344 -14.602 1 97.44 193 ASP B CA 1
ATOM 3929 C C . ASP B 1 193 ? 11.367 -28.203 -13.672 1 97.44 193 ASP B C 1
ATOM 3931 O O . ASP B 1 193 ? 12.477 -27.875 -14.109 1 97.44 193 ASP B O 1
ATOM 3935 N N . LEU B 1 194 ? 11.141 -28.625 -12.406 1 95.88 194 LEU B N 1
ATOM 3936 C CA . LEU B 1 194 ? 12.086 -28.328 -11.336 1 95.88 194 LEU B CA 1
ATOM 3937 C C . LEU B 1 194 ? 13.375 -29.125 -11.508 1 95.88 194 LEU B C 1
ATOM 3939 O O . LEU B 1 194 ? 14.406 -28.781 -10.938 1 95.88 194 LEU B O 1
ATOM 3943 N N . GLY B 1 195 ? 13.352 -30.109 -12.312 1 93.12 195 GLY B N 1
ATOM 3944 C CA . GLY B 1 195 ? 14.516 -30.953 -12.523 1 93.12 195 GLY B CA 1
ATOM 3945 C C . GLY B 1 195 ? 15.398 -30.484 -13.664 1 93.12 195 GLY B C 1
ATOM 3946 O O . GLY B 1 195 ? 16.422 -31.094 -13.961 1 93.12 195 GLY B O 1
ATOM 3947 N N . THR B 1 196 ? 15.016 -29.359 -14.281 1 91.88 196 THR B N 1
ATOM 3948 C CA . THR B 1 196 ? 15.766 -28.969 -15.477 1 91.88 196 THR B CA 1
ATOM 3949 C C . THR B 1 196 ? 16.188 -27.5 -15.398 1 91.88 196 THR B C 1
ATOM 3951 O O . THR B 1 196 ? 16.625 -26.922 -16.391 1 91.88 196 THR B O 1
ATOM 3954 N N . ILE B 1 197 ? 16 -26.812 -14.312 1 90 197 ILE B N 1
ATOM 3955 C CA . ILE B 1 197 ? 16.297 -25.391 -14.203 1 90 197 ILE B CA 1
ATOM 3956 C C . ILE B 1 197 ? 17.797 -25.156 -14.375 1 90 197 ILE B C 1
ATOM 3958 O O . ILE B 1 197 ? 18.219 -24.406 -15.258 1 90 197 ILE B O 1
ATOM 3962 N N . ASN B 1 198 ? 18.641 -25.453 -13.445 1 74.31 198 ASN B N 1
ATOM 3963 C CA . ASN B 1 198 ? 20.094 -25.312 -13.555 1 74.31 198 ASN B CA 1
ATOM 3964 C C . ASN B 1 198 ? 20.812 -26.562 -13.047 1 74.31 198 ASN B C 1
ATOM 3966 O O . ASN B 1 198 ? 21.234 -26.609 -11.883 1 74.31 198 ASN B O 1
ATOM 3970 N N . PRO B 1 199 ? 20.844 -27.5 -13.938 1 64.38 199 PRO B N 1
ATOM 3971 C CA . PRO B 1 199 ? 21.562 -28.672 -13.438 1 64.38 199 PRO B CA 1
ATOM 3972 C C . PRO B 1 199 ? 22.969 -28.328 -12.945 1 64.38 199 PRO B C 1
ATOM 3974 O O . PRO B 1 199 ? 23.656 -27.5 -13.547 1 64.38 199 PRO B O 1
ATOM 3977 N N . PRO B 1 200 ? 23.109 -28.562 -11.594 1 58.66 200 PRO B N 1
ATOM 3978 C CA . PRO B 1 200 ? 24.438 -28.25 -11.07 1 58.66 200 PRO B CA 1
ATOM 3979 C C . PRO B 1 200 ? 25.562 -28.844 -11.922 1 58.66 200 PRO B C 1
ATOM 3981 O O . PRO B 1 200 ? 25.375 -29.891 -12.547 1 58.66 200 PRO B O 1
ATOM 3984 N N . SER B 1 201 ? 26.578 -28.016 -12.336 1 57.06 201 SER B N 1
ATOM 3985 C CA . SER B 1 201 ? 27.75 -28.562 -12.992 1 57.06 201 SER B CA 1
ATOM 3986 C C . SER B 1 201 ? 28.406 -29.641 -12.133 1 57.06 201 SER B C 1
ATOM 3988 O O . SER B 1 201 ? 29.062 -30.547 -12.656 1 57.06 201 SER B O 1
ATOM 3990 N N . LYS B 1 202 ? 28.641 -29.297 -10.727 1 51.28 202 LYS B N 1
ATOM 3991 C CA . LYS B 1 202 ? 29.375 -30.266 -9.938 1 51.28 202 LYS B CA 1
ATOM 3992 C C . LYS B 1 202 ? 28.438 -31.016 -8.969 1 51.28 202 LYS B C 1
ATOM 3994 O O . LYS B 1 202 ? 27.5 -30.422 -8.445 1 51.28 202 LYS B O 1
ATOM 3999 N N . ALA B 1 203 ? 28.688 -32.312 -8.844 1 46.41 203 ALA B N 1
ATOM 4000 C CA . ALA B 1 203 ? 28 -33.312 -8.039 1 46.41 203 ALA B CA 1
ATOM 4001 C C . ALA B 1 203 ? 27.641 -32.781 -6.66 1 46.41 203 ALA B C 1
ATOM 4003 O O . ALA B 1 203 ? 26.578 -33.094 -6.121 1 46.41 203 ALA B O 1
ATOM 4004 N N . SER B 1 204 ? 28.453 -32.156 -6.012 1 47.25 204 SER B N 1
ATOM 4005 C CA . SER B 1 204 ? 28.422 -31.812 -4.598 1 47.25 204 SER B CA 1
ATOM 4006 C C . SER B 1 204 ? 27.359 -30.75 -4.309 1 47.25 204 SER B C 1
ATOM 4008 O O . SER B 1 204 ? 26.938 -30.594 -3.166 1 47.25 204 SER B O 1
ATOM 4010 N N . GLU B 1 205 ? 26.938 -29.922 -5.203 1 53.56 205 GLU B N 1
ATOM 4011 C CA . GLU B 1 205 ? 26.078 -28.75 -5.051 1 53.56 205 GLU B CA 1
ATOM 4012 C C . GLU B 1 205 ? 24.609 -29.109 -5.262 1 53.56 205 GLU B C 1
ATOM 4014 O O . GLU B 1 205 ? 23.734 -28.234 -5.219 1 53.56 205 GLU B O 1
ATOM 4019 N N . LEU B 1 206 ? 24.391 -30.422 -5.504 1 51.12 206 LEU B N 1
ATOM 4020 C CA . LEU B 1 206 ? 23.141 -30.984 -6 1 51.12 206 LEU B CA 1
ATOM 4021 C C . LEU B 1 206 ? 22.031 -30.859 -4.961 1 51.12 206 LEU B C 1
ATOM 4023 O O . LEU B 1 206 ? 20.875 -30.656 -5.312 1 51.12 206 LEU B O 1
ATOM 4027 N N . HIS B 1 207 ? 22.484 -30.859 -3.609 1 57.31 207 HIS B N 1
ATOM 4028 C CA . HIS B 1 207 ? 21.438 -30.953 -2.6 1 57.31 207 HIS B CA 1
ATOM 4029 C C . HIS B 1 207 ? 21.172 -29.594 -1.963 1 57.31 207 HIS B C 1
ATOM 4031 O O . HIS B 1 207 ? 20.375 -29.484 -1.031 1 57.31 207 HIS B O 1
ATOM 4037 N N . THR B 1 208 ? 21.688 -28.688 -2.805 1 73.38 208 THR B N 1
ATOM 4038 C CA . THR B 1 208 ? 21.578 -27.438 -2.084 1 73.38 208 THR B CA 1
ATOM 4039 C C . THR B 1 208 ? 20.812 -26.406 -2.916 1 73.38 208 THR B C 1
ATOM 4041 O O . THR B 1 208 ? 20.594 -25.281 -2.471 1 73.38 208 THR B O 1
ATOM 4044 N N . ASP B 1 209 ? 20.312 -27.016 -4.035 1 86.69 209 ASP B N 1
ATOM 4045 C CA . ASP B 1 209 ? 19.547 -26.062 -4.828 1 86.69 209 ASP B CA 1
ATOM 4046 C C . ASP B 1 209 ? 18.125 -25.906 -4.277 1 86.69 209 ASP B C 1
ATOM 4048 O O . ASP B 1 209 ? 17.625 -26.781 -3.574 1 86.69 209 ASP B O 1
ATOM 4052 N N . ASN B 1 210 ? 17.438 -24.844 -4.656 1 91.75 210 ASN B N 1
ATOM 4053 C CA . ASN B 1 210 ? 16.172 -24.469 -4.047 1 91.75 210 ASN B CA 1
ATOM 4054 C C . ASN B 1 210 ? 15.07 -25.469 -4.367 1 91.75 210 ASN B C 1
ATOM 4056 O O . ASN B 1 210 ? 14.203 -25.734 -3.529 1 91.75 210 ASN B O 1
ATOM 4060 N N . SER B 1 211 ? 15.148 -26.062 -5.543 1 94.06 211 SER B N 1
ATOM 4061 C CA . SER B 1 211 ? 14.156 -27.062 -5.914 1 94.06 211 SER B CA 1
ATOM 4062 C C . SER B 1 211 ? 14.305 -28.328 -5.074 1 94.06 211 SER B C 1
ATOM 4064 O O . SER B 1 211 ? 13.305 -28.891 -4.613 1 94.06 211 SER B O 1
ATOM 4066 N N . SER B 1 212 ? 15.508 -28.75 -4.922 1 93.38 212 SER B N 1
ATOM 4067 C CA . SER B 1 212 ? 15.773 -29.906 -4.086 1 93.38 212 SER B CA 1
ATOM 4068 C C . SER B 1 212 ? 15.398 -29.656 -2.633 1 93.38 212 SER B C 1
ATOM 4070 O O . SER B 1 212 ? 14.875 -30.531 -1.954 1 93.38 212 SER B O 1
ATOM 4072 N N . LEU B 1 213 ? 15.648 -28.484 -2.219 1 92.69 213 LEU B N 1
ATOM 4073 C CA . LEU B 1 213 ? 15.25 -28.109 -0.864 1 92.69 213 LEU B CA 1
ATOM 4074 C C . LEU B 1 213 ? 13.734 -28.094 -0.726 1 92.69 213 LEU B C 1
ATOM 4076 O O . LEU B 1 213 ? 13.195 -28.5 0.305 1 92.69 213 LEU B O 1
ATOM 4080 N N . LEU B 1 214 ? 13.062 -27.656 -1.704 1 95.94 214 LEU B N 1
ATOM 4081 C CA . LEU B 1 214 ? 11.602 -27.625 -1.703 1 95.94 214 LEU B CA 1
ATOM 4082 C C . LEU B 1 214 ? 11.031 -29.031 -1.565 1 95.94 214 LEU B C 1
ATOM 4084 O O . LEU B 1 214 ? 10.102 -29.266 -0.785 1 95.94 214 LEU B O 1
ATOM 4088 N N . LEU B 1 215 ? 11.648 -29.984 -2.273 1 96.56 215 LEU B N 1
ATOM 4089 C CA . LEU B 1 215 ? 11.062 -31.328 -2.369 1 96.56 215 LEU B CA 1
ATOM 4090 C C . LEU B 1 215 ? 11.672 -32.25 -1.334 1 96.56 215 LEU B C 1
ATOM 4092 O O . LEU B 1 215 ? 11.133 -33.344 -1.068 1 96.56 215 LEU B O 1
ATOM 4096 N N . GLY B 1 216 ? 12.828 -31.938 -0.805 1 94.44 216 GLY B N 1
ATOM 4097 C CA . GLY B 1 216 ? 13.539 -32.812 0.116 1 94.44 216 GLY B CA 1
ATOM 4098 C C . GLY B 1 216 ? 14.258 -33.938 -0.577 1 94.44 216 GLY B C 1
ATOM 4099 O O . GLY B 1 216 ? 14.539 -34.969 0.043 1 94.44 216 GLY B O 1
ATOM 4100 N N . ILE B 1 217 ? 14.406 -33.812 -1.874 1 93.12 217 ILE B N 1
ATOM 4101 C CA . ILE B 1 217 ? 15.086 -34.812 -2.672 1 93.12 217 ILE B CA 1
ATOM 4102 C C . ILE B 1 217 ? 15.977 -34.125 -3.717 1 93.12 217 ILE B C 1
ATOM 4104 O O . ILE B 1 217 ? 15.805 -32.938 -4.008 1 93.12 217 ILE B O 1
ATOM 4108 N N . ASN B 1 218 ? 16.891 -34.938 -4.258 1 91.62 218 ASN B N 1
ATOM 4109 C CA . ASN B 1 218 ? 17.656 -34.438 -5.395 1 91.62 218 ASN B CA 1
ATOM 4110 C C . ASN B 1 218 ? 16.828 -34.438 -6.672 1 91.62 218 ASN B C 1
ATOM 4112 O O . ASN B 1 218 ? 16.547 -35.5 -7.246 1 91.62 218 ASN B O 1
ATOM 4116 N N . VAL B 1 219 ? 16.625 -33.281 -7.23 1 94 219 VAL B N 1
ATOM 4117 C CA . VAL B 1 219 ? 15.672 -33.188 -8.336 1 94 219 VAL B CA 1
ATOM 4118 C C . VAL B 1 219 ? 16.344 -33.594 -9.641 1 94 219 VAL B C 1
ATOM 4120 O O . VAL B 1 219 ? 15.672 -33.844 -10.648 1 94 219 VAL B O 1
ATOM 4123 N N . TYR B 1 220 ? 17.609 -33.812 -9.594 1 90.5 220 TYR B N 1
ATOM 4124 C CA . TYR B 1 220 ? 18.328 -34.156 -10.812 1 90.5 220 TYR B CA 1
ATOM 4125 C C . TYR B 1 220 ? 18.625 -35.656 -10.875 1 90.5 220 TYR B C 1
ATOM 4127 O O . TYR B 1 220 ? 19.125 -36.156 -11.883 1 90.5 220 TYR B O 1
ATOM 4135 N N . ASP B 1 221 ? 18.375 -36.312 -9.781 1 90.62 221 ASP B N 1
ATOM 4136 C CA . ASP B 1 221 ? 18.484 -37.781 -9.781 1 90.62 221 ASP B CA 1
ATOM 4137 C C . ASP B 1 221 ? 17.359 -38.406 -10.594 1 90.62 221 ASP B C 1
ATOM 4139 O O . ASP B 1 221 ? 16.172 -38.25 -10.273 1 90.62 221 ASP B O 1
ATOM 4143 N N . PRO B 1 222 ? 17.719 -39.188 -11.602 1 92.5 222 PRO B N 1
ATOM 4144 C CA . PRO B 1 222 ? 16.688 -39.844 -12.422 1 92.5 222 PRO B CA 1
ATOM 4145 C C . PRO B 1 222 ? 15.75 -40.719 -11.602 1 92.5 222 PRO B C 1
ATOM 4147 O O . PRO B 1 222 ? 14.594 -40.906 -11.984 1 92.5 222 PRO B O 1
ATOM 4150 N N . ALA B 1 223 ? 16.172 -41.156 -10.516 1 95.06 223 ALA B N 1
ATOM 4151 C CA . ALA B 1 223 ? 15.352 -42.031 -9.664 1 95.06 223 ALA B CA 1
ATOM 4152 C C . ALA B 1 223 ? 14.18 -41.25 -9.07 1 95.06 223 ALA B C 1
ATOM 4154 O O . ALA B 1 223 ? 13.195 -41.844 -8.633 1 95.06 223 ALA B O 1
ATOM 4155 N N . ASN B 1 224 ? 14.344 -39.906 -9.102 1 94.75 224 ASN B N 1
ATOM 4156 C CA . ASN B 1 224 ? 13.328 -39.062 -8.484 1 94.75 224 ASN B CA 1
ATOM 4157 C C . ASN B 1 224 ? 12.43 -38.406 -9.531 1 94.75 224 ASN B C 1
ATOM 4159 O O . ASN B 1 224 ? 11.641 -37.531 -9.211 1 94.75 224 ASN B O 1
ATOM 4163 N N . LYS B 1 225 ? 12.445 -38.812 -10.719 1 96.12 225 LYS B N 1
ATOM 4164 C CA . LYS B 1 225 ? 11.789 -38.156 -11.844 1 96.12 225 LYS B CA 1
ATOM 4165 C C . LYS B 1 225 ? 10.289 -38.031 -11.602 1 96.12 225 LYS B C 1
ATOM 4167 O O . LYS B 1 225 ? 9.703 -36.969 -11.875 1 96.12 225 LYS B O 1
ATOM 4172 N N . GLU B 1 226 ? 9.633 -39.062 -11.125 1 96.94 226 GLU B N 1
ATOM 4173 C CA . GLU B 1 226 ? 8.188 -39.031 -10.914 1 96.94 226 GLU B CA 1
ATOM 4174 C C . GLU B 1 226 ? 7.801 -38.062 -9.812 1 96.94 226 GLU B C 1
ATOM 4176 O O . GLU B 1 226 ? 6.809 -37.344 -9.93 1 96.94 226 GLU B O 1
ATOM 4181 N N . LYS B 1 227 ? 8.594 -38.062 -8.742 1 96.56 227 LYS B N 1
ATOM 4182 C CA . LYS B 1 227 ? 8.336 -37.125 -7.641 1 96.56 227 LYS B CA 1
ATOM 4183 C C . LYS B 1 227 ? 8.523 -35.688 -8.078 1 96.56 227 LYS B C 1
ATOM 4185 O O . LYS B 1 227 ? 7.762 -34.812 -7.68 1 96.56 227 LYS B O 1
ATOM 4190 N N . VAL B 1 228 ? 9.523 -35.469 -8.867 1 97.06 228 VAL B N 1
ATOM 4191 C CA . VAL B 1 228 ? 9.805 -34.125 -9.375 1 97.06 228 VAL B CA 1
ATOM 4192 C C . VAL B 1 228 ? 8.68 -33.688 -10.312 1 97.06 228 VAL B C 1
ATOM 4194 O O . VAL B 1 228 ? 8.195 -32.562 -10.227 1 97.06 228 VAL B O 1
ATOM 4197 N N . ALA B 1 229 ? 8.18 -34.594 -11.148 1 97.75 229 ALA B N 1
ATOM 4198 C CA . ALA B 1 229 ? 7.094 -34.312 -12.078 1 97.75 229 ALA B CA 1
ATOM 4199 C C . ALA B 1 229 ? 5.812 -33.969 -11.328 1 97.75 229 ALA B C 1
ATOM 4201 O O . ALA B 1 229 ? 5.027 -33.125 -11.789 1 97.75 229 ALA B O 1
ATOM 4202 N N . ALA B 1 230 ? 5.637 -34.562 -10.195 1 97.69 230 ALA B N 1
ATOM 4203 C CA . ALA B 1 230 ? 4.438 -34.312 -9.398 1 97.69 230 ALA B CA 1
ATOM 4204 C C . ALA B 1 230 ? 4.418 -32.875 -8.867 1 97.69 230 ALA B C 1
ATOM 4206 O O . ALA B 1 230 ? 3.359 -32.344 -8.5 1 97.69 230 ALA B O 1
ATOM 4207 N N . ALA B 1 231 ? 5.574 -32.219 -8.859 1 98.31 231 ALA B N 1
ATOM 4208 C CA . ALA B 1 231 ? 5.668 -30.844 -8.406 1 98.31 231 ALA B CA 1
ATOM 4209 C C . ALA B 1 231 ? 5.691 -29.875 -9.586 1 98.31 231 ALA B C 1
ATOM 4211 O O . ALA B 1 231 ? 6.008 -28.703 -9.43 1 98.31 231 ALA B O 1
ATOM 4212 N N . GLY B 1 232 ? 5.418 -30.344 -10.758 1 98.56 232 GLY B N 1
ATOM 4213 C CA . GLY B 1 232 ? 5.348 -29.531 -11.961 1 98.56 232 GLY B CA 1
ATOM 4214 C C . GLY B 1 232 ? 3.938 -29.359 -12.492 1 98.56 232 GLY B C 1
ATOM 4215 O O . GLY B 1 232 ? 3.211 -30.344 -12.648 1 98.56 232 GLY B O 1
ATOM 4216 N N . PRO B 1 233 ? 3.547 -28.156 -12.773 1 98.81 233 PRO B N 1
ATOM 4217 C CA . PRO B 1 233 ? 2.17 -27.906 -13.211 1 98.81 233 PRO B CA 1
ATOM 4218 C C . PRO B 1 233 ? 1.84 -28.609 -14.531 1 98.81 233 PRO B C 1
ATOM 4220 O O . PRO B 1 233 ? 0.67 -28.875 -14.812 1 98.81 233 PRO B O 1
ATOM 4223 N N . THR B 1 234 ? 2.816 -28.922 -15.344 1 98.75 234 THR B N 1
ATOM 4224 C CA . THR B 1 234 ? 2.596 -29.516 -16.656 1 98.75 234 THR B CA 1
ATOM 4225 C C . THR B 1 234 ? 1.87 -30.859 -16.531 1 98.75 234 THR B C 1
ATOM 4227 O O . THR B 1 234 ? 1.067 -31.219 -17.391 1 98.75 234 THR B O 1
ATOM 4230 N N . LYS B 1 235 ? 2.096 -31.516 -15.445 1 98.12 235 LYS B N 1
ATOM 4231 C CA . LYS B 1 235 ? 1.549 -32.844 -15.219 1 98.12 235 LYS B CA 1
ATOM 4232 C C . LYS B 1 235 ? 0.026 -32.812 -15.125 1 98.12 235 LYS B C 1
ATOM 4234 O O . LYS B 1 235 ? -0.643 -33.812 -15.383 1 98.12 235 LYS B O 1
ATOM 4239 N N . TYR B 1 236 ? -0.543 -31.703 -14.867 1 98.56 236 TYR B N 1
ATOM 4240 C CA . TYR B 1 236 ? -1.938 -31.672 -14.445 1 98.56 236 TYR B CA 1
ATOM 4241 C C . TYR B 1 236 ? -2.799 -30.922 -15.453 1 98.56 236 TYR B C 1
ATOM 4243 O O . TYR B 1 236 ? -4 -30.734 -15.234 1 98.56 236 TYR B O 1
ATOM 4251 N N . ILE B 1 237 ? -2.297 -30.531 -16.578 1 98.62 237 ILE B N 1
ATOM 4252 C CA . ILE B 1 237 ? -2.992 -29.703 -17.562 1 98.62 237 ILE B CA 1
ATOM 4253 C C . ILE B 1 237 ? -4.219 -30.438 -18.094 1 98.62 237 ILE B C 1
ATOM 4255 O O . ILE B 1 237 ? -4.133 -31.609 -18.453 1 98.62 237 ILE B O 1
ATOM 4259 N N . THR B 1 238 ? -5.281 -29.766 -18.078 1 98.12 238 THR B N 1
ATOM 4260 C CA . THR B 1 238 ? -6.504 -30.203 -18.75 1 98.12 238 THR B CA 1
ATOM 4261 C C . THR B 1 238 ? -7.137 -29.062 -19.531 1 98.12 238 THR B C 1
ATOM 4263 O O . THR B 1 238 ? -6.816 -27.891 -19.297 1 98.12 238 THR B O 1
ATOM 4266 N N . GLU B 1 239 ? -8.039 -29.375 -20.375 1 97.31 239 GLU B N 1
ATOM 4267 C CA . GLU B 1 239 ? -8.688 -28.375 -21.203 1 97.31 239 GLU B CA 1
ATOM 4268 C C . GLU B 1 239 ? -9.562 -27.438 -20.375 1 97.31 239 GLU B C 1
ATOM 4270 O O . GLU B 1 239 ? -9.961 -26.375 -20.844 1 97.31 239 GLU B O 1
ATOM 4275 N N . ASP B 1 240 ? -9.883 -27.828 -19.125 1 97.69 240 ASP B N 1
ATOM 4276 C CA . ASP B 1 240 ? -10.766 -27.047 -18.266 1 97.69 240 ASP B CA 1
ATOM 4277 C C . ASP B 1 240 ? -9.969 -26.016 -17.453 1 97.69 240 ASP B C 1
ATOM 4279 O O . ASP B 1 240 ? -10.547 -25.219 -16.719 1 97.69 240 ASP B O 1
ATOM 4283 N N . ASP B 1 241 ? -8.656 -26.047 -17.625 1 98.62 241 ASP B N 1
ATOM 4284 C CA . ASP B 1 241 ? -7.82 -25.109 -16.891 1 98.62 241 ASP B CA 1
ATOM 4285 C C . ASP B 1 241 ? -8.07 -23.672 -17.359 1 98.62 241 ASP B C 1
ATOM 4287 O O . ASP B 1 241 ? -8.531 -23.453 -18.484 1 98.62 241 ASP B O 1
ATOM 4291 N N . PRO B 1 242 ? -7.887 -22.688 -16.484 1 98.81 242 PRO B N 1
ATOM 4292 C CA . PRO B 1 242 ? -8.094 -21.297 -16.859 1 98.81 242 PRO B CA 1
ATOM 4293 C C . PRO B 1 242 ? -7.051 -20.797 -17.859 1 98.81 242 PRO B C 1
ATOM 4295 O O . PRO B 1 242 ? -6.055 -21.469 -18.109 1 98.81 242 PRO B O 1
ATOM 4298 N N . ALA B 1 243 ? -7.301 -19.594 -18.391 1 98.75 243 ALA B N 1
ATOM 4299 C CA . ALA B 1 243 ? -6.34 -18.953 -19.281 1 98.75 243 ALA B CA 1
ATOM 4300 C C . ALA B 1 243 ? -5.066 -18.578 -18.531 1 98.75 243 ALA B C 1
ATOM 4302 O O . ALA B 1 243 ? -5.109 -18.266 -17.344 1 98.75 243 ALA B O 1
ATOM 4303 N N . PHE B 1 244 ? -3.916 -18.609 -19.281 1 98.88 244 PHE B N 1
ATOM 4304 C CA . PHE B 1 244 ? -2.605 -18.297 -18.719 1 98.88 244 PHE B CA 1
ATOM 4305 C C . PHE B 1 244 ? -1.97 -17.125 -19.453 1 98.88 244 PHE B C 1
ATOM 4307 O O . PHE B 1 244 ? -2.045 -17.031 -20.672 1 98.88 244 PHE B O 1
ATOM 4314 N N . LEU B 1 245 ? -1.431 -16.203 -18.672 1 98.88 245 LEU B N 1
ATOM 4315 C CA . LEU B 1 245 ? -0.454 -15.234 -19.141 1 98.88 245 LEU B CA 1
ATOM 4316 C C . LEU B 1 245 ? 0.941 -15.562 -18.625 1 98.88 245 LEU B C 1
ATOM 4318 O O . LEU B 1 245 ? 1.165 -15.602 -17.422 1 98.88 245 LEU B O 1
ATOM 4322 N N . LEU B 1 246 ? 1.856 -15.805 -19.531 1 98.88 246 LEU B N 1
ATOM 4323 C CA . LEU B 1 246 ? 3.238 -16.125 -19.188 1 98.88 246 LEU B CA 1
ATOM 4324 C C . LEU B 1 246 ? 4.176 -15 -19.625 1 98.88 246 LEU B C 1
ATOM 4326 O O . LEU B 1 246 ? 4.152 -14.578 -20.781 1 98.88 246 LEU B O 1
ATOM 4330 N N . ILE B 1 247 ? 4.969 -14.516 -18.641 1 98.81 247 ILE B N 1
ATOM 4331 C CA . ILE B 1 247 ? 5.941 -13.484 -18.969 1 98.81 247 ILE B CA 1
ATOM 4332 C C . ILE B 1 247 ? 7.324 -13.898 -18.469 1 98.81 247 ILE B C 1
ATOM 4334 O O . ILE B 1 247 ? 7.496 -14.18 -17.281 1 98.81 247 ILE B O 1
ATOM 4338 N N . TYR B 1 248 ? 8.312 -13.922 -19.375 1 98.69 248 TYR B N 1
ATOM 4339 C CA . TYR B 1 248 ? 9.664 -14.344 -19.062 1 98.69 248 TYR B CA 1
ATOM 4340 C C . TYR B 1 248 ? 10.695 -13.398 -19.672 1 98.69 248 TYR B C 1
ATOM 4342 O O . TYR B 1 248 ? 10.5 -12.898 -20.781 1 98.69 248 TYR B O 1
ATOM 4350 N N . GLY B 1 249 ? 11.758 -13.156 -18.938 1 98.44 249 GLY B N 1
ATOM 4351 C CA . GLY B 1 249 ? 12.891 -12.43 -19.484 1 98.44 249 GLY B CA 1
ATOM 4352 C C . GLY B 1 249 ? 13.859 -13.32 -20.234 1 98.44 249 GLY B C 1
ATOM 4353 O O . GLY B 1 249 ? 14.148 -14.438 -19.797 1 98.44 249 GLY B O 1
ATOM 4354 N N . ASP B 1 250 ? 14.438 -12.797 -21.281 1 97.56 250 ASP B N 1
ATOM 4355 C CA . ASP B 1 250 ? 15.32 -13.625 -22.094 1 97.56 250 ASP B CA 1
ATOM 4356 C C . ASP B 1 250 ? 16.75 -13.617 -21.531 1 97.56 250 ASP B C 1
ATOM 4358 O O . ASP B 1 250 ? 17.594 -14.414 -21.953 1 97.56 250 ASP B O 1
ATOM 4362 N N . LYS B 1 251 ? 17.047 -12.773 -20.578 1 97.81 251 LYS B N 1
ATOM 4363 C CA . LYS B 1 251 ? 18.359 -12.742 -19.938 1 97.81 251 LYS B CA 1
ATOM 4364 C C . LYS B 1 251 ? 18.266 -13.117 -18.453 1 97.81 251 LYS B C 1
ATOM 4366 O O . LYS B 1 251 ? 19.078 -12.672 -17.641 1 97.81 251 LYS B O 1
ATOM 4371 N N . ASP B 1 252 ? 17.234 -13.812 -18.141 1 97.44 252 ASP B N 1
ATOM 4372 C CA . ASP B 1 252 ? 17.078 -14.344 -16.781 1 97.44 252 ASP B CA 1
ATOM 4373 C C . ASP B 1 252 ? 18.141 -15.406 -16.5 1 97.44 252 ASP B C 1
ATOM 4375 O O . ASP B 1 252 ? 18.125 -16.484 -17.094 1 97.44 252 ASP B O 1
ATOM 4379 N N . PRO B 1 253 ? 19.016 -15.148 -15.578 1 94.25 253 PRO B N 1
ATOM 4380 C CA . PRO B 1 253 ? 20.078 -16.109 -15.305 1 94.25 253 PRO B CA 1
ATOM 4381 C C . PRO B 1 253 ? 19.641 -17.234 -14.367 1 94.25 253 PRO B C 1
ATOM 4383 O O . PRO B 1 253 ? 20.391 -18.188 -14.141 1 94.25 253 PRO B O 1
ATOM 4386 N N . VAL B 1 254 ? 18.422 -17.125 -13.82 1 94 254 VAL B N 1
ATOM 4387 C CA . VAL B 1 254 ? 17.953 -18.047 -12.797 1 94 254 VAL B CA 1
ATOM 4388 C C . VAL B 1 254 ? 16.984 -19.062 -13.422 1 94 254 VAL B C 1
ATOM 4390 O O . VAL B 1 254 ? 17.141 -20.266 -13.242 1 94 254 VAL B O 1
ATOM 4393 N N . ILE B 1 255 ? 16.031 -18.547 -14.164 1 96.56 255 ILE B N 1
ATOM 4394 C CA . ILE B 1 255 ? 15.023 -19.375 -14.82 1 96.56 255 ILE B CA 1
ATOM 4395 C C . ILE B 1 255 ? 15.188 -19.281 -16.344 1 96.56 255 ILE B C 1
ATOM 4397 O O . ILE B 1 255 ? 14.844 -18.25 -16.938 1 96.56 255 ILE B O 1
ATOM 4401 N N . PRO B 1 256 ? 15.656 -20.359 -16.906 1 95.88 256 PRO B N 1
ATOM 4402 C CA . PRO B 1 256 ? 15.75 -20.328 -18.359 1 95.88 256 PRO B CA 1
ATOM 4403 C C . PRO B 1 256 ? 14.391 -20.094 -19.031 1 95.88 256 PRO B C 1
ATOM 4405 O O . PRO B 1 256 ? 13.391 -20.688 -18.609 1 95.88 256 PRO B O 1
ATOM 4408 N N . ILE B 1 257 ? 14.398 -19.266 -20.047 1 96.94 257 ILE B N 1
ATOM 4409 C CA . ILE B 1 257 ? 13.156 -18.891 -20.719 1 96.94 257 ILE B CA 1
ATOM 4410 C C . ILE B 1 257 ? 12.492 -20.125 -21.297 1 96.94 257 ILE B C 1
ATOM 4412 O O . ILE B 1 257 ? 11.273 -20.172 -21.469 1 96.94 257 ILE B O 1
ATOM 4416 N N . LYS B 1 258 ? 13.266 -21.172 -21.516 1 96.5 258 LYS B N 1
ATOM 4417 C CA . LYS B 1 258 ? 12.742 -22.422 -22.062 1 96.5 258 LYS B CA 1
ATOM 4418 C C . LYS B 1 258 ? 11.695 -23.016 -21.125 1 96.5 258 LYS B C 1
ATOM 4420 O O . LYS B 1 258 ? 10.758 -23.672 -21.594 1 96.5 258 LYS B O 1
ATOM 4425 N N . GLN B 1 259 ? 11.812 -22.797 -19.844 1 97.5 259 GLN B N 1
ATOM 4426 C CA . GLN B 1 259 ? 10.789 -23.234 -18.891 1 97.5 259 GLN B CA 1
ATOM 4427 C C . GLN B 1 259 ? 9.414 -22.703 -19.297 1 97.5 259 GLN B C 1
ATOM 4429 O O . GLN B 1 259 ? 8.438 -23.469 -19.344 1 97.5 259 GLN B O 1
ATOM 4434 N N . GLY B 1 260 ? 9.367 -21.422 -19.625 1 98.12 260 GLY B N 1
ATOM 4435 C CA . GLY B 1 260 ? 8.117 -20.781 -20.031 1 98.12 260 GLY B CA 1
ATOM 4436 C C . GLY B 1 260 ? 7.656 -21.219 -21.406 1 98.12 260 GLY B C 1
ATOM 4437 O O . GLY B 1 260 ? 6.465 -21.453 -21.625 1 98.12 260 GLY B O 1
ATOM 4438 N N . GLU B 1 261 ? 8.586 -21.328 -22.312 1 97.44 261 GLU B N 1
ATOM 4439 C CA . GLU B 1 261 ? 8.25 -21.719 -23.672 1 97.44 261 GLU B CA 1
ATOM 4440 C C . GLU B 1 261 ? 7.668 -23.125 -23.719 1 97.44 261 GLU B C 1
ATOM 4442 O O . GLU B 1 261 ? 6.652 -23.375 -24.375 1 97.44 261 GLU B O 1
ATOM 4447 N N . ASP B 1 262 ? 8.328 -24.047 -23.016 1 98.06 262 ASP B N 1
ATOM 4448 C CA . ASP B 1 262 ? 7.84 -25.422 -22.969 1 98.06 262 ASP B CA 1
ATOM 4449 C C . ASP B 1 262 ? 6.465 -25.5 -22.297 1 98.06 262 ASP B C 1
ATOM 4451 O O . ASP B 1 262 ? 5.598 -26.25 -22.75 1 98.06 262 ASP B O 1
ATOM 4455 N N . PHE B 1 263 ? 6.305 -24.734 -21.266 1 98.69 263 PHE B N 1
ATOM 4456 C CA . PHE B 1 263 ? 5.023 -24.719 -20.578 1 98.69 263 PHE B CA 1
ATOM 4457 C C . PHE B 1 263 ? 3.924 -24.156 -21.469 1 98.69 263 PHE B C 1
ATOM 4459 O O . PHE B 1 263 ? 2.824 -24.719 -21.531 1 98.69 263 PHE B O 1
ATOM 4466 N N . TYR B 1 264 ? 4.188 -23.078 -22.156 1 98.69 264 TYR B N 1
ATOM 4467 C CA . TYR B 1 264 ? 3.246 -22.5 -23.125 1 98.69 264 TYR B CA 1
ATOM 4468 C C . TYR B 1 264 ? 2.795 -23.547 -24.141 1 98.69 264 TYR B C 1
ATOM 4470 O O . TYR B 1 264 ? 1.596 -23.719 -24.359 1 98.69 264 TYR B O 1
ATOM 4478 N N . ASP B 1 265 ? 3.723 -24.219 -24.688 1 98.38 265 ASP B N 1
ATOM 4479 C CA . ASP B 1 265 ? 3.414 -25.234 -25.703 1 98.38 265 ASP B CA 1
ATOM 4480 C C . ASP B 1 265 ? 2.547 -26.344 -25.109 1 98.38 265 ASP B C 1
ATOM 4482 O O . ASP B 1 265 ? 1.607 -26.812 -25.75 1 98.38 265 ASP B O 1
ATOM 4486 N N . ALA B 1 266 ? 2.9 -26.75 -23.875 1 98.69 266 ALA B N 1
ATOM 4487 C CA . ALA B 1 266 ? 2.123 -27.797 -23.203 1 98.69 266 ALA B CA 1
ATOM 4488 C C . ALA B 1 266 ? 0.69 -27.328 -22.953 1 98.69 266 ALA B C 1
ATOM 4490 O O . ALA B 1 266 ? -0.256 -28.109 -23.109 1 98.69 266 ALA B O 1
ATOM 4491 N N . LEU B 1 267 ? 0.521 -26.078 -22.531 1 98.69 267 LEU B N 1
ATOM 4492 C CA . LEU B 1 267 ? -0.804 -25.516 -22.297 1 98.69 267 LEU B CA 1
ATOM 4493 C C . LEU B 1 267 ? -1.631 -25.516 -23.578 1 98.69 267 LEU B C 1
ATOM 4495 O O . LEU B 1 267 ? -2.775 -25.984 -23.594 1 98.69 267 LEU B O 1
ATOM 4499 N N . ILE B 1 268 ? -1.055 -25.062 -24.641 1 98.25 268 ILE B N 1
ATOM 4500 C CA . ILE B 1 268 ? -1.743 -25 -25.922 1 98.25 268 ILE B CA 1
ATOM 4501 C C . ILE B 1 268 ? -2.125 -26.406 -26.375 1 98.25 268 ILE B C 1
ATOM 4503 O O . ILE B 1 268 ? -3.26 -26.656 -26.797 1 98.25 268 ILE B O 1
ATOM 4507 N N . ALA B 1 269 ? -1.202 -27.312 -26.234 1 98 269 ALA B N 1
ATOM 4508 C CA . ALA B 1 269 ? -1.459 -28.688 -26.625 1 98 269 ALA B CA 1
ATOM 4509 C C . ALA B 1 269 ? -2.592 -29.297 -25.797 1 98 269 ALA B C 1
ATOM 4511 O O . ALA B 1 269 ? -3.344 -30.141 -26.281 1 98 269 ALA B O 1
ATOM 4512 N N . GLY B 1 270 ? -2.709 -28.828 -24.578 1 98.06 270 GLY B N 1
ATOM 4513 C CA . GLY B 1 270 ? -3.74 -29.312 -23.672 1 98.06 270 GLY B CA 1
ATOM 4514 C C . GLY B 1 270 ? -5.074 -28.609 -23.859 1 98.06 270 GLY B C 1
ATOM 4515 O O . GLY B 1 270 ? -6.043 -28.922 -23.156 1 98.06 270 GLY B O 1
ATOM 4516 N N . GLY B 1 271 ? -5.133 -27.641 -24.75 1 97.94 271 GLY B N 1
ATOM 4517 C CA . GLY B 1 271 ? -6.379 -26.953 -25.047 1 97.94 271 GLY B CA 1
ATOM 4518 C C . GLY B 1 271 ? -6.605 -25.734 -24.172 1 97.94 271 GLY B C 1
ATOM 4519 O O . GLY B 1 271 ? -7.727 -25.234 -24.094 1 97.94 271 GLY B O 1
ATOM 4520 N N . VAL B 1 272 ? -5.586 -25.281 -23.484 1 98.31 272 VAL B N 1
ATOM 4521 C CA . VAL B 1 272 ? -5.684 -24.125 -22.594 1 98.31 272 VAL B CA 1
ATOM 4522 C C . VAL B 1 272 ? -5.316 -22.859 -23.359 1 98.31 272 VAL B C 1
ATOM 4524 O O . VAL B 1 272 ? -4.348 -22.844 -24.125 1 98.31 272 VAL B O 1
ATOM 4527 N N . ASP B 1 273 ? -6.195 -21.781 -23.203 1 97.56 273 ASP B N 1
ATOM 4528 C CA . ASP B 1 273 ? -5.824 -20.469 -23.75 1 97.56 273 ASP B CA 1
ATOM 4529 C C . ASP B 1 273 ? -4.605 -19.906 -23.031 1 97.56 273 ASP B C 1
ATOM 4531 O O . ASP B 1 273 ? -4.586 -19.812 -21.797 1 97.56 273 ASP B O 1
ATOM 4535 N N . ALA B 1 274 ? -3.557 -19.609 -23.828 1 98.38 274 ALA B N 1
ATOM 4536 C CA . ALA B 1 274 ? -2.348 -19.078 -23.203 1 98.38 274 ALA B CA 1
ATOM 4537 C C . ALA B 1 274 ? -1.713 -18 -24.078 1 98.38 274 ALA B C 1
ATOM 4539 O O . ALA B 1 274 ? -1.816 -18.031 -25.297 1 98.38 274 ALA B O 1
ATOM 4540 N N . THR B 1 275 ? -1.169 -16.969 -23.422 1 98.19 275 THR B N 1
ATOM 4541 C CA . THR B 1 275 ? -0.365 -15.93 -24.047 1 98.19 275 THR B CA 1
ATOM 4542 C C . THR B 1 275 ? 1.028 -15.875 -23.422 1 98.19 275 THR B C 1
ATOM 4544 O O . THR B 1 275 ? 1.178 -16.016 -22.203 1 98.19 275 THR B O 1
ATOM 4547 N N . PHE B 1 276 ? 2.027 -15.742 -24.281 1 98.56 276 PHE B N 1
ATOM 4548 C CA . PHE B 1 276 ? 3.418 -15.727 -23.844 1 98.56 276 PHE B CA 1
ATOM 4549 C C . PHE B 1 276 ? 4.113 -14.445 -24.281 1 98.56 276 PHE B C 1
ATOM 4551 O O . PHE B 1 276 ? 4.047 -14.07 -25.453 1 98.56 276 PHE B O 1
ATOM 4558 N N . TYR B 1 277 ? 4.766 -13.758 -23.312 1 98.62 277 TYR B N 1
ATOM 4559 C CA . TYR B 1 277 ? 5.59 -12.594 -23.625 1 98.62 277 TYR B CA 1
ATOM 4560 C C . TYR B 1 277 ? 7.047 -12.844 -23.25 1 98.62 277 TYR B C 1
ATOM 4562 O O . TYR B 1 277 ? 7.352 -13.195 -22.109 1 98.62 277 TYR B O 1
ATOM 4570 N N . LYS B 1 278 ? 7.902 -12.656 -24.188 1 98.62 278 LYS B N 1
ATOM 4571 C CA . LYS B 1 278 ? 9.344 -12.578 -23.953 1 98.62 278 LYS B CA 1
ATOM 4572 C C . LYS B 1 278 ? 9.781 -11.133 -23.719 1 98.62 278 LYS B C 1
ATOM 4574 O O . LYS B 1 278 ? 9.672 -10.289 -24.609 1 98.62 278 LYS B O 1
ATOM 4579 N N . VAL B 1 279 ? 10.305 -10.867 -22.594 1 98.44 279 VAL B N 1
ATOM 4580 C CA . VAL B 1 279 ? 10.844 -9.539 -22.297 1 98.44 279 VAL B CA 1
ATOM 4581 C C . VAL B 1 279 ? 12.305 -9.477 -22.719 1 98.44 279 VAL B C 1
ATOM 4583 O O . VAL B 1 279 ? 13.164 -10.117 -22.109 1 98.44 279 VAL B O 1
ATOM 4586 N N . ILE B 1 280 ? 12.555 -8.648 -23.688 1 98.06 280 ILE B N 1
ATOM 4587 C CA . ILE B 1 280 ? 13.914 -8.508 -24.188 1 98.06 280 ILE B CA 1
ATOM 4588 C C . ILE B 1 280 ? 14.789 -7.836 -23.125 1 98.06 280 ILE B C 1
ATOM 4590 O O . ILE B 1 280 ? 14.422 -6.793 -22.578 1 98.06 280 ILE B O 1
ATOM 4594 N N . SER B 1 281 ? 15.875 -8.445 -22.75 1 97.44 281 SER B N 1
ATOM 4595 C CA . SER B 1 281 ? 16.844 -8 -21.75 1 97.44 281 SER B CA 1
ATOM 4596 C C . SER B 1 281 ? 16.266 -8.117 -20.344 1 97.44 281 SER B C 1
ATOM 4598 O O . SER B 1 281 ? 16.812 -7.539 -19.391 1 97.44 281 SER B O 1
ATOM 4600 N N . GLY B 1 282 ? 15.164 -8.82 -20.281 1 97.94 282 GLY B N 1
ATOM 4601 C CA . GLY B 1 282 ? 14.594 -9.055 -18.969 1 97.94 282 GLY B CA 1
ATOM 4602 C C . GLY B 1 282 ? 15.414 -10.008 -18.125 1 97.94 282 GLY B C 1
ATOM 4603 O O . GLY B 1 282 ? 15.922 -11.016 -18.625 1 97.94 282 GLY B O 1
ATOM 4604 N N . VAL B 1 283 ? 15.609 -9.68 -16.844 1 97.12 283 VAL B N 1
ATOM 4605 C CA . VAL B 1 283 ? 16.344 -10.523 -15.906 1 97.12 283 VAL B CA 1
ATOM 4606 C C . VAL B 1 283 ? 15.375 -11.094 -14.867 1 97.12 283 VAL B C 1
ATOM 4608 O O . VAL B 1 283 ? 14.156 -11.008 -15.023 1 97.12 283 VAL B O 1
ATOM 4611 N N . HIS B 1 284 ? 15.875 -11.812 -13.867 1 96.75 284 HIS B N 1
ATOM 4612 C CA . HIS B 1 284 ? 15.047 -12.43 -12.844 1 96.75 284 HIS B CA 1
ATOM 4613 C C . HIS B 1 284 ? 14.703 -11.445 -11.734 1 96.75 284 HIS B C 1
ATOM 4615 O O . HIS B 1 284 ? 15.234 -11.539 -10.625 1 96.75 284 HIS B O 1
ATOM 4621 N N . SER B 1 285 ? 13.797 -10.516 -12.086 1 95.5 285 SER B N 1
ATOM 4622 C CA . SER B 1 285 ? 13.516 -9.438 -11.141 1 95.5 285 SER B CA 1
ATOM 4623 C C . SER B 1 285 ? 12.055 -9.008 -11.211 1 95.5 285 SER B C 1
ATOM 4625 O O . SER B 1 285 ? 11.625 -8.414 -12.203 1 95.5 285 SER B O 1
ATOM 4627 N N . SER B 1 286 ? 11.352 -9.25 -10.102 1 95.38 286 SER B N 1
ATOM 4628 C CA . SER B 1 286 ? 9.992 -8.727 -10.031 1 95.38 286 SER B CA 1
ATOM 4629 C C . SER B 1 286 ? 9.984 -7.203 -9.992 1 95.38 286 SER B C 1
ATOM 4631 O O . SER B 1 286 ? 9.047 -6.566 -10.469 1 95.38 286 SER B O 1
ATOM 4633 N N . ILE B 1 287 ? 11.047 -6.625 -9.453 1 95 287 ILE B N 1
ATOM 4634 C CA . ILE B 1 287 ? 11.188 -5.176 -9.375 1 95 287 ILE B CA 1
ATOM 4635 C C . ILE B 1 287 ? 11.289 -4.59 -10.781 1 95 287 ILE B C 1
ATOM 4637 O O . ILE B 1 287 ? 10.617 -3.607 -11.109 1 95 287 ILE B O 1
ATOM 4641 N N . GLN B 1 288 ? 12.086 -5.246 -11.609 1 95.44 288 GLN B N 1
ATOM 4642 C CA . GLN B 1 288 ? 12.219 -4.785 -12.992 1 95.44 288 GLN B CA 1
ATOM 4643 C C . GLN B 1 288 ? 10.883 -4.848 -13.719 1 95.44 288 GLN B C 1
ATOM 4645 O O . GLN B 1 288 ? 10.5 -3.902 -14.414 1 95.44 288 GLN B O 1
ATOM 4650 N N . PHE B 1 289 ? 10.117 -5.926 -13.555 1 97.12 289 PHE B N 1
ATOM 4651 C CA . PHE B 1 289 ? 8.883 -6.125 -14.305 1 97.12 289 PHE B CA 1
ATOM 4652 C C . PHE B 1 289 ? 7.777 -5.215 -13.773 1 97.12 289 PHE B C 1
ATOM 4654 O O . PHE B 1 289 ? 7.051 -4.598 -14.555 1 97.12 289 PHE B O 1
ATOM 4661 N N . THR B 1 290 ? 7.688 -5.047 -12.422 1 97.25 290 THR B N 1
ATOM 4662 C CA . THR B 1 290 ? 6.621 -4.23 -11.859 1 97.25 290 THR B CA 1
ATOM 4663 C C . THR B 1 290 ? 6.859 -2.752 -12.148 1 97.25 290 THR B C 1
ATOM 4665 O O . THR B 1 290 ? 5.93 -1.944 -12.086 1 97.25 290 THR B O 1
ATOM 4668 N N . ASN B 1 291 ? 8.078 -2.422 -12.438 1 96.12 291 ASN B N 1
ATOM 4669 C CA . ASN B 1 291 ? 8.398 -1.026 -12.727 1 96.12 291 ASN B CA 1
ATOM 4670 C C . ASN B 1 291 ? 8.227 -0.702 -14.203 1 96.12 291 ASN B C 1
ATOM 4672 O O . ASN B 1 291 ? 8.547 0.403 -14.648 1 96.12 291 ASN B O 1
ATOM 4676 N N . GLN B 1 292 ? 7.727 -1.663 -14.977 1 96.81 292 GLN B N 1
ATOM 4677 C CA . GLN B 1 292 ? 7.391 -1.453 -16.391 1 96.81 292 GLN B CA 1
ATOM 4678 C C . GLN B 1 292 ? 5.887 -1.273 -16.578 1 96.81 292 GLN B C 1
ATOM 4680 O O . GLN B 1 292 ? 5.121 -2.234 -16.453 1 96.81 292 GLN B O 1
ATOM 4685 N N . GLU B 1 293 ? 5.504 -0.066 -16.906 1 95.5 293 GLU B N 1
ATOM 4686 C CA . GLU B 1 293 ? 4.082 0.229 -17.078 1 95.5 293 GLU B CA 1
ATOM 4687 C C . GLU B 1 293 ? 3.445 -0.683 -18.125 1 95.5 293 GLU B C 1
ATOM 4689 O O . GLU B 1 293 ? 2.322 -1.156 -17.938 1 95.5 293 GLU B O 1
ATOM 4694 N N . LYS B 1 294 ? 4.125 -0.944 -19.125 1 96.69 294 LYS B N 1
ATOM 4695 C CA . LYS B 1 294 ? 3.584 -1.781 -20.188 1 96.69 294 LYS B CA 1
ATOM 4696 C C . LYS B 1 294 ? 3.334 -3.203 -19.703 1 96.69 294 LYS B C 1
ATOM 4698 O O . LYS B 1 294 ? 2.299 -3.799 -20.016 1 96.69 294 LYS B O 1
ATOM 4703 N N . ILE B 1 295 ? 4.25 -3.746 -18.953 1 97.94 295 ILE B N 1
ATOM 4704 C CA . ILE B 1 295 ? 4.102 -5.102 -18.453 1 97.94 295 ILE B CA 1
ATOM 4705 C C . ILE B 1 295 ? 2.928 -5.16 -17.469 1 97.94 295 ILE B C 1
ATOM 4707 O O . ILE B 1 295 ? 2.102 -6.074 -17.531 1 97.94 295 ILE B O 1
ATOM 4711 N N . MET B 1 296 ? 2.84 -4.137 -16.625 1 98.25 296 MET B N 1
ATOM 4712 C CA . MET B 1 296 ? 1.74 -4.078 -15.672 1 98.25 296 MET B CA 1
ATOM 4713 C C . MET B 1 296 ? 0.401 -3.934 -16.391 1 98.25 296 MET B C 1
ATOM 4715 O O . MET B 1 296 ? -0.583 -4.57 -16 1 98.25 296 MET B O 1
ATOM 4719 N N . ASN B 1 297 ? 0.355 -3.145 -17.438 1 97.88 297 ASN B N 1
ATOM 4720 C CA . ASN B 1 297 ? -0.878 -2.959 -18.188 1 97.88 297 ASN B CA 1
ATOM 4721 C C . ASN B 1 297 ? -1.278 -4.23 -18.938 1 97.88 297 ASN B C 1
ATOM 4723 O O . ASN B 1 297 ? -2.463 -4.562 -19.016 1 97.88 297 ASN B O 1
ATOM 4727 N N . ILE B 1 298 ? -0.323 -4.934 -19.469 1 98.25 298 ILE B N 1
ATOM 4728 C CA . ILE B 1 298 ? -0.593 -6.203 -20.141 1 98.25 298 ILE B CA 1
ATOM 4729 C C . ILE B 1 298 ? -1.218 -7.184 -19.156 1 98.25 298 ILE B C 1
ATOM 4731 O O . ILE B 1 298 ? -2.193 -7.863 -19.484 1 98.25 298 ILE B O 1
ATOM 4735 N N . THR B 1 299 ? -0.661 -7.242 -17.984 1 98.81 299 THR B N 1
ATOM 4736 C CA . THR B 1 299 ? -1.167 -8.148 -16.969 1 98.81 299 THR B CA 1
ATOM 4737 C C . THR B 1 299 ? -2.57 -7.742 -16.531 1 98.81 299 THR B C 1
ATOM 4739 O O . THR B 1 299 ? -3.461 -8.586 -16.406 1 98.81 299 THR B O 1
ATOM 4742 N N . LYS B 1 300 ? -2.758 -6.434 -16.328 1 98.75 300 LYS B N 1
ATOM 4743 C CA . LYS B 1 300 ? -4.086 -5.934 -15.992 1 98.75 300 LYS B CA 1
ATOM 4744 C C . LYS B 1 300 ? -5.098 -6.273 -17.094 1 98.75 300 LYS B C 1
ATOM 4746 O O . LYS B 1 300 ? -6.211 -6.719 -16.797 1 98.75 300 LYS B O 1
ATOM 4751 N N . ASP B 1 301 ? -4.75 -6.023 -18.312 1 98.69 301 ASP B N 1
ATOM 4752 C CA . ASP B 1 301 ? -5.637 -6.285 -19.453 1 98.69 301 ASP B CA 1
ATOM 4753 C C . ASP B 1 301 ? -6.008 -7.762 -19.531 1 98.69 301 ASP B C 1
ATOM 4755 O O . ASP B 1 301 ? -7.145 -8.109 -19.859 1 98.69 301 ASP B O 1
ATOM 4759 N N . PHE B 1 302 ? -5.023 -8.594 -19.281 1 98.75 302 PHE B N 1
ATOM 4760 C CA . PHE B 1 302 ? -5.277 -10.023 -19.25 1 98.75 302 PHE B CA 1
ATOM 4761 C C . PHE B 1 302 ? -6.355 -10.359 -18.219 1 98.75 302 PHE B C 1
ATOM 4763 O O . PHE B 1 302 ? -7.316 -11.062 -18.531 1 98.75 302 PHE B O 1
ATOM 4770 N N . PHE B 1 303 ? -6.219 -9.844 -16.984 1 98.88 303 PHE B N 1
ATOM 4771 C CA . PHE B 1 303 ? -7.203 -10.117 -15.953 1 98.88 303 PHE B CA 1
ATOM 4772 C C . PHE B 1 303 ? -8.539 -9.477 -16.281 1 98.88 303 PHE B C 1
ATOM 4774 O O . PHE B 1 303 ? -9.602 -10.039 -15.984 1 98.88 303 PHE B O 1
ATOM 4781 N N . ASP B 1 304 ? -8.523 -8.234 -16.875 1 98.81 304 ASP B N 1
ATOM 4782 C CA . ASP B 1 304 ? -9.766 -7.609 -17.312 1 98.81 304 ASP B CA 1
ATOM 4783 C C . ASP B 1 304 ? -10.531 -8.508 -18.281 1 98.81 304 ASP B C 1
ATOM 4785 O O . ASP B 1 304 ? -11.742 -8.68 -18.156 1 98.81 304 ASP B O 1
ATOM 4789 N N . LYS B 1 305 ? -9.812 -9.07 -19.156 1 98.5 305 LYS B N 1
ATOM 4790 C CA . LYS B 1 305 ? -10.43 -9.961 -20.141 1 98.5 305 LYS B CA 1
ATOM 4791 C C . LYS B 1 305 ? -11.008 -11.203 -19.469 1 98.5 305 LYS B C 1
ATOM 4793 O O . LYS B 1 305 ? -12.156 -11.562 -19.719 1 98.5 305 LYS B O 1
ATOM 4798 N N . GLU B 1 306 ? -10.258 -11.797 -18.641 1 98.69 306 GLU B N 1
ATOM 4799 C CA . GLU B 1 306 ? -10.602 -13.133 -18.156 1 98.69 306 GLU B CA 1
ATOM 4800 C C . GLU B 1 306 ? -11.586 -13.055 -16.984 1 98.69 306 GLU B C 1
ATOM 4802 O O . GLU B 1 306 ? -12.406 -13.953 -16.797 1 98.69 306 GLU B O 1
ATOM 4807 N N . LEU B 1 307 ? -11.492 -11.938 -16.188 1 98.75 307 LEU B N 1
ATOM 4808 C CA . LEU B 1 307 ? -12.273 -11.906 -14.953 1 98.75 307 LEU B CA 1
ATOM 4809 C C . LEU B 1 307 ? -13.422 -10.914 -15.07 1 98.75 307 LEU B C 1
ATOM 4811 O O . LEU B 1 307 ? -14.422 -11.031 -14.352 1 98.75 307 LEU B O 1
ATOM 4815 N N . LYS B 1 308 ? -13.273 -9.922 -15.922 1 97.69 308 LYS B N 1
ATOM 4816 C CA . LYS B 1 308 ? -14.328 -8.922 -16.062 1 97.69 308 LYS B CA 1
ATOM 4817 C C . LYS B 1 308 ? -15.047 -9.055 -17.406 1 97.69 308 LYS B C 1
ATOM 4819 O O . LYS B 1 308 ? -16.109 -8.461 -17.609 1 97.69 308 LYS B O 1
ATOM 4824 N N . GLY B 1 309 ? -14.547 -9.82 -18.297 1 94.25 309 GLY B N 1
ATOM 4825 C CA . GLY B 1 309 ? -15.156 -9.992 -19.609 1 94.25 309 GLY B CA 1
ATOM 4826 C C . GLY B 1 309 ? -14.992 -8.789 -20.516 1 94.25 309 GLY B C 1
ATOM 4827 O O . GLY B 1 309 ? -15.836 -8.531 -21.375 1 94.25 309 GLY B O 1
ATOM 4828 N N . GLU B 1 310 ? -14.008 -8.031 -20.234 1 87.44 310 GLU B N 1
ATOM 4829 C CA . GLU B 1 310 ? -13.742 -6.844 -21.031 1 87.44 310 GLU B CA 1
ATOM 4830 C C . GLU B 1 310 ? -12.852 -7.168 -22.234 1 87.44 310 GLU B C 1
ATOM 4832 O O . GLU B 1 310 ? -12.055 -8.109 -22.172 1 87.44 310 GLU B O 1
#

Organism: NCBI:txid312168

Sequence (620 aa):
MNKFKRILGLTLITVLLLTQLTFAQGKMELNLEPTTLYHVKLIKDVNFSQSGDGNQPNLSMDILRPTSNEPLPAIVYITGNAWRYADRSVNLPMFAEIARSGYVIVFIDWRASSNEKFPAQIEDAKTAVRFLRANAEKYNIDPDRIGTWGHSSGGHLASMLGTTGDVEEFDKGDWQGYSSRVQAVAAWSAPIDLGTINPPSKASELHTDNSSLLLGINVYDPANKEKVAAAGPTKYITEDDPAFLLIYGDKDPVIPIKQGEDFYDALIAGGVDATFYKVISGVHSSIQFTNQEKIMNITKDFFDKELKGEMNKFKRILGLTLITVLLLTQLTFAQGKMELNLEPTTLYHVKLIKDVNFSQSGDGNQPNLSMDILRPTSNEPLPAIVYITGNAWRYADRSVNLPMFAEIARSGYVIVFIDWRASSNEKFPAQIEDAKTAVRFLRANAEKYNIDPDRIGTWGHSSGGHLASMLGTTGDVEEFDKGDWQGYSSRVQAVAAWSAPIDLGTINPPSKASELHTDNSSLLLGINVYDPANKEKVAAAGPTKYITEDDPAFLLIYGDKDPVIPIKQGEDFYDALIAGGVDATFYKVISGVHSSIQFTNQEKIMNITKDFFDKELKGE